Protein AF-0000000084425180 (afdb_homodimer)

Radius of gyration: 35.5 Å; Cα contacts (8 Å, |Δi|>4): 651; chains: 2; bounding box: 46×134×66 Å

Foldseek 3Di:
DVVLVVLPQADDLVVLLVVLQVCQVVVVCVSCQVVSVNHCVVCVVVDDLADDLSLLSQCSNCQSNVVLVSNQSSLQSCLFFFFAQDDSDPHCRDVVSSVVSRVLNVVLQVVLQVLQQVLLLCLVPQAQPPPVPPPQDGSCVSVVLNVVVVVLCVVLVWDKDWDQDPPDPDPPRGIGIGTHRHGGGLNRVLCSQVVDDDPDPPCVGPPQVRRSSGDVSNVSSVPGGGDDRPPPDRPPD/DVVLVVLPQADDLVVLLVVLQVCQVVVVCVSCQVVSVNRCVVCVVVDDLADDLSLLSQCSSCQSNVVLVSNQSSLQSCLFFFFPQDDSDPHCRDVVSSCVSRVLNVVLQVVLQVLQQVLLLCLVPQAQPPPVPPPQDGSCVSVVLNVVVVVLCVVLVWDKDWDQDPPDDDPPRGIGIGTDRHGGGLNRVLCSQVVDDDPDPPCVGDPQVRRSSGDVSNVSSVPGGGDDRDDPDNPPD

Organism: Penicillium patulum (NCBI:txid5078)

Solvent-accessible surface area (backbone atoms only — not comparable to full-atom values): 26300 Å² total; per-residue (Å²): 132,79,69,72,73,64,59,74,91,75,77,53,71,67,54,49,31,52,50,29,52,49,29,58,73,69,65,44,52,78,81,44,42,67,61,46,52,54,52,49,64,70,47,51,83,69,65,66,87,59,72,47,72,63,36,52,36,47,31,41,33,16,61,61,69,65,34,63,68,55,29,37,51,34,43,22,32,43,24,24,56,33,56,54,74,72,74,60,78,93,49,90,59,54,62,71,58,44,48,50,35,37,49,43,33,49,51,52,51,51,50,49,30,52,43,51,24,51,42,46,42,47,28,58,62,48,54,51,59,41,59,90,68,41,83,60,32,55,38,58,47,36,18,30,31,40,11,48,46,53,34,51,33,49,76,68,67,36,20,30,39,34,29,26,72,76,82,53,60,86,83,66,74,60,58,46,52,46,51,44,66,76,61,55,19,53,52,58,51,25,45,55,59,67,58,52,68,65,82,65,74,57,56,75,56,40,72,60,91,61,44,61,68,40,70,67,43,39,55,57,41,69,61,62,50,66,58,69,85,68,86,73,70,64,78,86,122,130,78,67,72,74,64,60,74,89,78,74,54,68,68,54,50,30,52,49,29,53,49,29,58,74,67,64,44,51,80,80,45,41,66,62,47,52,56,52,47,62,70,47,50,84,70,66,66,86,59,72,45,73,64,37,52,38,46,32,43,33,15,62,62,69,66,34,62,69,54,29,39,50,34,43,22,33,44,24,24,57,33,58,54,76,71,73,60,77,95,48,90,58,54,62,70,59,44,49,52,34,38,50,44,35,46,52,52,51,51,50,49,29,53,44,50,22,52,44,43,41,48,29,56,62,48,56,51,58,39,57,91,67,41,82,59,33,54,38,58,47,36,18,31,29,39,11,46,46,53,34,51,35,50,75,69,69,35,21,31,39,33,30,27,72,76,82,53,61,89,83,67,76,60,59,46,52,46,52,43,65,76,60,56,19,53,52,57,50,27,46,55,58,66,58,54,68,66,81,65,75,56,59,74,57,40,72,60,92,61,42,63,68,41,69,69,43,39,54,58,41,69,60,62,51,65,58,68,83,69,82,75,75,63,77,83,125

pLDDT: mean 81.92, std 18.54, range [28.27, 97.69]

Sequence (474 aa):
MDVYDKSPKKISLQQLADISVTTDFFQCHEVVGMAAGKWIKALKPLFSTSFSEDTKKWMMIAWVFNSKDILQQTEKIAMQQGKGSFKTSNLPIPNSIKDKIDKARQEYMDLLQVNIAARIQDLLMTPSTGPYGHSSCQPECGAVYVGLILRTLNEMKISYSAGIPSTLPSRRHAPLFTVSFGRLSPISINTMVNGWKLTSTYYGRCSIDGNPFGTDVKRAAQNLPTSLPNSEILPSKMDVYDKSPKKISLQQLADISVTTDFFQCHEVVGMAAGKWIKALKPLFSTSFSEDTKKWMMIAWVFNSKDILQQTEKIAMQQGKGSFKTSNLPIPNSIKDKIDKARQEYMDLLQVNIAARIQDLLMTPSTGPYGHSSCQPECGAVYVGLILRTLNEMKISYSAGIPSTLPSRRHAPLFTVSFGRLSPISINTMVNGWKLTSTYYGRCSIDGNPFGTDVKRAAQNLPTSLPNSEILPSK

Nearest PDB structures (foldseek):
  6y24-assembly1_A  TM=3.824E-01  e=4.398E+00  Homo sapiens

Structure (mmCIF, N/CA/C/O backbone):
data_AF-0000000084425180-model_v1
#
loop_
_entity.id
_entity.type
_entity.pdbx_description
1 polymer 'Uncharacterized protein'
#
loop_
_atom_site.group_PDB
_atom_site.id
_atom_site.type_symbol
_atom_site.label_atom_id
_atom_site.label_alt_id
_atom_site.label_comp_id
_atom_site.label_asym_id
_atom_site.label_entity_id
_atom_site.label_seq_id
_atom_site.pdbx_PDB_ins_code
_atom_site.Cartn_x
_atom_site.Cartn_y
_atom_site.Cartn_z
_atom_site.occupancy
_atom_site.B_iso_or_equiv
_atom_site.auth_seq_id
_atom_site.auth_comp_id
_atom_site.auth_asym_id
_atom_site.auth_atom_id
_atom_site.pdbx_PDB_model_num
ATOM 1 N N . MET A 1 1 ? 7.977 62.219 40.625 1 28.27 1 MET A N 1
ATOM 2 C CA . MET A 1 1 ? 7.832 60.812 40.219 1 28.27 1 MET A CA 1
ATOM 3 C C . MET A 1 1 ? 7.57 60.719 38.75 1 28.27 1 MET A C 1
ATOM 5 O O . MET A 1 1 ? 6.953 59.75 38.281 1 28.27 1 MET A O 1
ATOM 9 N N . ASP A 1 2 ? 7.773 61.688 38.031 1 37.31 2 ASP A N 1
ATOM 10 C CA . ASP A 1 2 ? 7.754 61.938 36.594 1 37.31 2 ASP A CA 1
ATOM 11 C C . ASP A 1 2 ? 8.695 61 35.844 1 37.31 2 ASP A C 1
ATOM 13 O O . ASP A 1 2 ? 9 61.219 34.656 1 37.31 2 ASP A O 1
ATOM 17 N N . VAL A 1 3 ? 9.586 60.281 36.594 1 41.56 3 VAL A N 1
ATOM 18 C CA . VAL A 1 3 ? 10.664 59.469 36.062 1 41.56 3 VAL A CA 1
ATOM 19 C C . VAL A 1 3 ? 10.094 58.438 35.062 1 41.56 3 VAL A C 1
ATOM 21 O O . VAL A 1 3 ? 10.828 57.875 34.281 1 41.56 3 VAL A O 1
ATOM 24 N N . TYR A 1 4 ? 9.039 57.906 35.406 1 41.84 4 TYR A N 1
ATOM 25 C CA . TYR A 1 4 ? 8.523 56.688 34.75 1 41.84 4 TYR A CA 1
ATOM 26 C C . TYR A 1 4 ? 8.141 56.969 33.312 1 41.84 4 TYR A C 1
ATOM 28 O O . TYR A 1 4 ? 7.633 56.094 32.625 1 41.84 4 TYR A O 1
ATOM 36 N N . ASP A 1 5 ? 7.988 58.125 33 1 46.94 5 ASP A N 1
ATOM 37 C CA . ASP A 1 5 ? 7.602 58.344 31.609 1 46.94 5 ASP A CA 1
ATOM 38 C C . ASP A 1 5 ? 8.766 58.031 30.672 1 46.94 5 ASP A C 1
ATOM 40 O O . ASP A 1 5 ? 8.812 58.531 29.547 1 46.94 5 ASP A O 1
ATOM 44 N N . LYS A 1 6 ? 9.898 57.688 31.188 1 50.78 6 LYS A N 1
ATOM 45 C CA . LYS A 1 6 ? 11.094 57.5 30.359 1 50.78 6 LYS A CA 1
ATOM 46 C C . LYS A 1 6 ? 11.008 56.156 29.609 1 50.78 6 LYS A C 1
ATOM 48 O O . LYS A 1 6 ? 12.031 55.594 29.219 1 50.78 6 LYS A O 1
ATOM 53 N N . SER A 1 7 ? 9.922 55.531 29.656 1 55.09 7 SER A N 1
ATOM 54 C CA . SER A 1 7 ? 9.836 54.312 28.859 1 55.09 7 SER A CA 1
ATOM 55 C C . SER A 1 7 ? 10.273 54.562 27.422 1 55.09 7 SER A C 1
ATOM 57 O O . SER A 1 7 ? 9.961 55.594 26.844 1 55.09 7 SER A O 1
ATOM 59 N N . PRO A 1 8 ? 11.312 53.812 27.016 1 57.06 8 PRO A N 1
ATOM 60 C CA . PRO A 1 8 ? 11.703 54 25.625 1 57.06 8 PRO A CA 1
ATOM 61 C C . PRO A 1 8 ? 10.5 54.062 24.688 1 57.06 8 PRO A C 1
ATOM 63 O O . PRO A 1 8 ? 9.508 53.375 24.891 1 57.06 8 PRO A O 1
ATOM 66 N N . LYS A 1 9 ? 10.359 55.156 23.906 1 64.25 9 LYS A N 1
ATOM 67 C CA . LYS A 1 9 ? 9.273 55.406 22.969 1 64.25 9 LYS A CA 1
ATOM 68 C C . LYS A 1 9 ? 9.195 54.312 21.906 1 64.25 9 LYS A C 1
ATOM 70 O O . LYS A 1 9 ? 8.109 53.969 21.438 1 64.25 9 LYS A O 1
ATOM 75 N N . LYS A 1 10 ? 10.406 53.656 21.594 1 81.94 10 LYS A N 1
ATOM 76 C CA . LYS A 1 10 ? 10.336 52.625 20.547 1 81.94 10 LYS A CA 1
ATOM 77 C C . LYS A 1 10 ? 11.195 51.438 20.906 1 81.94 10 LYS A C 1
ATOM 79 O O . LYS A 1 10 ? 12.359 51.594 21.297 1 81.94 10 LYS A O 1
ATOM 84 N N . ILE A 1 11 ? 10.539 50.281 21.172 1 92 11 ILE A N 1
ATOM 85 C CA . ILE A 1 11 ? 11.305 49.062 21.438 1 92 11 ILE A CA 1
ATOM 86 C C . ILE A 1 11 ? 11.039 48.031 20.344 1 92 11 ILE A C 1
ATOM 88 O O . ILE A 1 11 ? 10.055 48.125 19.609 1 92 11 ILE A O 1
ATOM 92 N N . SER A 1 12 ? 12.039 47.094 20.203 1 95.25 12 SER A N 1
ATOM 93 C CA . SER A 1 12 ? 11.875 46 19.25 1 95.25 12 SER A CA 1
ATOM 94 C C . SER A 1 12 ? 11.008 44.906 19.844 1 95.25 12 SER A C 1
ATOM 96 O O . SER A 1 12 ? 10.711 44.906 21.031 1 95.25 12 SER A O 1
ATOM 98 N N . LEU A 1 13 ? 10.625 44.094 19.031 1 96.81 13 LEU A N 1
ATOM 99 C CA . LEU A 1 13 ? 9.844 42.938 19.484 1 96.81 13 LEU A CA 1
ATOM 100 C C . LEU A 1 13 ? 10.648 42.094 20.484 1 96.81 13 LEU A C 1
ATOM 102 O O . LEU A 1 13 ? 10.109 41.656 21.5 1 96.81 13 LEU A O 1
ATOM 106 N N . GLN A 1 14 ? 11.883 41.875 20.156 1 96.06 14 GLN A N 1
ATOM 107 C CA . GLN A 1 14 ? 12.75 41.125 21.047 1 96.06 14 GLN A CA 1
ATOM 108 C C . GLN A 1 14 ? 12.82 41.781 22.422 1 96.06 14 GLN A C 1
ATOM 110 O O . GLN A 1 14 ? 12.734 41.125 23.453 1 96.06 14 GLN A O 1
ATOM 115 N N . GLN A 1 15 ? 12.977 43.031 22.438 1 96.56 15 GLN A N 1
ATOM 116 C CA . GLN A 1 15 ? 13.047 43.781 23.703 1 96.56 15 GLN A CA 1
ATOM 117 C C . GLN A 1 15 ? 11.758 43.625 24.5 1 96.56 15 GLN A C 1
ATOM 119 O O . GLN A 1 15 ? 11.789 43.406 25.719 1 96.56 15 GLN A O 1
ATOM 124 N N . LEU A 1 16 ? 10.68 43.812 23.781 1 96.81 16 LEU A N 1
ATOM 125 C CA . LEU A 1 16 ? 9.398 43.656 24.453 1 96.81 16 LEU A CA 1
ATOM 126 C C . LEU A 1 16 ? 9.242 42.25 25.016 1 96.81 16 LEU A C 1
ATOM 128 O O . LEU A 1 16 ? 8.711 42.062 26.109 1 96.81 16 LEU A O 1
ATOM 132 N N . ALA A 1 17 ? 9.688 41.219 24.312 1 96.75 17 ALA A N 1
ATOM 133 C CA . ALA A 1 17 ? 9.648 39.844 24.797 1 96.75 17 ALA A CA 1
ATOM 134 C C . ALA A 1 17 ? 10.5 39.688 26.047 1 96.75 17 ALA A C 1
ATOM 136 O O . ALA A 1 17 ? 10.062 39.031 27.016 1 96.75 17 ALA A O 1
ATOM 137 N N . ASP A 1 18 ? 11.625 40.25 25.984 1 96.38 18 ASP A N 1
ATOM 138 C CA . ASP A 1 18 ? 12.508 40.188 27.141 1 96.38 18 ASP A CA 1
ATOM 139 C C . ASP A 1 18 ? 11.875 40.844 28.359 1 96.38 18 ASP A C 1
ATOM 141 O O . ASP A 1 18 ? 11.953 40.312 29.469 1 96.38 18 ASP A O 1
ATOM 145 N N . ILE A 1 19 ? 11.297 41.969 28.172 1 96.19 19 ILE A N 1
ATOM 146 C CA . ILE A 1 19 ? 10.594 42.688 29.234 1 96.19 19 ILE A CA 1
ATOM 147 C C . ILE A 1 19 ? 9.461 41.812 29.766 1 96.19 19 ILE A C 1
ATOM 149 O O . ILE A 1 19 ? 9.242 41.719 30.984 1 96.19 19 ILE A O 1
ATOM 153 N N . SER A 1 20 ? 8.766 41.188 28.891 1 96.81 20 SER A N 1
ATOM 154 C CA . SER A 1 20 ? 7.66 40.312 29.281 1 96.81 20 SER A CA 1
ATOM 155 C C . SER A 1 20 ? 8.141 39.156 30.172 1 96.81 20 SER A C 1
ATOM 157 O O . SER A 1 20 ? 7.535 38.875 31.203 1 96.81 20 SER A O 1
ATOM 159 N N . VAL A 1 21 ? 9.219 38.562 29.781 1 96.88 21 VAL A N 1
ATOM 160 C CA . VAL A 1 21 ? 9.773 37.469 30.562 1 96.88 21 VAL A CA 1
ATOM 161 C C . VAL A 1 21 ? 10.156 37.938 31.953 1 96.88 21 VAL A C 1
ATOM 163 O O . VAL A 1 21 ? 9.836 37.312 32.969 1 96.88 21 VAL A O 1
ATOM 166 N N . THR A 1 22 ? 10.758 39.062 31.984 1 96.38 22 THR A N 1
ATOM 167 C CA . THR A 1 22 ? 11.188 39.656 33.25 1 96.38 22 THR A CA 1
ATOM 168 C C . THR A 1 22 ? 9.984 40 34.094 1 96.38 22 THR A C 1
ATOM 170 O O . THR A 1 22 ? 9.977 39.781 35.312 1 96.38 22 THR A O 1
ATOM 173 N N . THR A 1 23 ? 9.062 40.594 33.438 1 95.31 23 THR A N 1
ATOM 174 C CA . THR A 1 23 ? 7.84 41 34.125 1 95.31 23 THR A CA 1
ATOM 175 C C . THR A 1 23 ? 7.172 39.781 34.781 1 95.31 23 THR A C 1
ATOM 177 O O . THR A 1 23 ? 6.742 39.844 35.938 1 95.31 23 THR A O 1
ATOM 180 N N . ASP A 1 24 ? 7.078 38.75 34.062 1 94.56 24 ASP A N 1
ATOM 181 C CA . ASP A 1 24 ? 6.457 37.5 34.562 1 94.56 24 ASP A CA 1
ATOM 182 C C . ASP A 1 24 ? 7.277 36.906 35.688 1 94.56 24 ASP A C 1
ATOM 184 O O . ASP A 1 24 ? 6.723 36.438 36.688 1 94.56 24 ASP A O 1
ATOM 188 N N . PHE A 1 25 ? 8.555 36.938 35.5 1 93.38 25 PHE A N 1
ATOM 189 C CA . PHE A 1 25 ? 9.461 36.375 36.5 1 93.38 25 PHE A CA 1
ATOM 190 C C . PHE A 1 25 ? 9.367 37.125 37.812 1 93.38 25 PHE A C 1
ATOM 192 O O . PHE A 1 25 ? 9.273 36.5 38.875 1 93.38 25 PHE A O 1
ATOM 199 N N . PHE A 1 26 ? 9.25 38.438 37.75 1 94.25 26 PHE A N 1
ATOM 200 C CA . PHE A 1 26 ? 9.25 39.25 38.969 1 94.25 26 PHE A CA 1
ATOM 201 C C . PHE A 1 26 ? 7.828 39.594 39.375 1 94.25 26 PHE A C 1
ATOM 203 O O . PHE A 1 26 ? 7.617 40.25 40.406 1 94.25 26 PHE A O 1
ATOM 210 N N . GLN A 1 27 ? 6.863 39.25 38.562 1 92.75 27 GLN A N 1
ATOM 211 C CA . GLN A 1 27 ? 5.449 39.469 38.844 1 92.75 27 GLN A CA 1
ATOM 212 C C . GLN A 1 27 ? 5.141 40.969 39 1 92.75 27 GLN A C 1
ATOM 214 O O . GLN A 1 27 ? 4.426 41.375 39.906 1 92.75 27 GLN A O 1
ATOM 219 N N . CYS A 1 28 ? 5.801 41.781 38.25 1 92.5 28 CYS A N 1
ATOM 220 C CA . CYS A 1 28 ? 5.598 43.219 38.312 1 92.5 28 CYS A CA 1
ATOM 221 C C . CYS A 1 28 ? 4.699 43.688 37.188 1 92.5 28 CYS A C 1
ATOM 223 O O . CYS A 1 28 ? 5.008 44.688 36.5 1 92.5 28 CYS A O 1
ATOM 225 N N . HIS A 1 29 ? 3.613 43.062 36.906 1 90.5 29 HIS A N 1
ATOM 226 C CA . HIS A 1 29 ? 2.703 43.281 35.781 1 90.5 29 HIS A CA 1
ATOM 227 C C . HIS A 1 29 ? 2.053 44.656 35.844 1 90.5 29 HIS A C 1
ATOM 229 O O . HIS A 1 29 ? 1.886 45.344 34.812 1 90.5 29 HIS A O 1
ATOM 235 N N . GLU A 1 30 ? 1.755 45.094 37.031 1 87.88 30 GLU A N 1
ATOM 236 C CA . GLU A 1 30 ? 1.034 46.344 37.219 1 87.88 30 GLU A CA 1
ATOM 237 C C . GLU A 1 30 ? 1.903 47.562 36.844 1 87.88 30 GLU A C 1
ATOM 239 O O . GLU A 1 30 ? 1.421 48.5 36.219 1 87.88 30 GLU A O 1
ATOM 244 N N . VAL A 1 31 ? 3.203 47.344 37.156 1 87.25 31 VAL A N 1
ATOM 245 C CA . VAL A 1 31 ? 4.129 48.438 36.969 1 87.25 31 VAL A CA 1
ATOM 246 C C . VAL A 1 31 ? 4.438 48.594 35.469 1 87.25 31 VAL A C 1
ATOM 248 O O . VAL A 1 31 ? 4.613 49.719 34.969 1 87.25 31 VAL A O 1
ATOM 251 N N . VAL A 1 32 ? 4.359 47.531 34.812 1 90.25 32 VAL A N 1
ATOM 252 C CA . VAL A 1 32 ? 4.84 47.531 33.438 1 90.25 32 VAL A CA 1
ATOM 253 C C . VAL A 1 32 ? 3.656 47.594 32.469 1 90.25 32 VAL A C 1
ATOM 255 O O . VAL A 1 32 ? 3.82 47.875 31.297 1 90.25 32 VAL A O 1
ATOM 258 N N . GLY A 1 33 ? 2.469 47.438 32.906 1 88.06 33 GLY A N 1
ATOM 259 C CA . GLY A 1 33 ? 1.277 47.188 32.125 1 88.06 33 GLY A CA 1
ATOM 260 C C . GLY A 1 33 ? 0.967 48.312 31.156 1 88.06 33 GLY A C 1
ATOM 261 O O . GLY A 1 33 ? 0.73 48.062 29.969 1 88.06 33 GLY A O 1
ATOM 262 N N . MET A 1 34 ? 0.98 49.5 31.641 1 87.12 34 MET A N 1
ATOM 263 C CA . MET A 1 34 ? 0.618 50.656 30.812 1 87.12 34 MET A CA 1
ATOM 264 C C . MET A 1 34 ? 1.624 50.844 29.672 1 87.12 34 MET A C 1
ATOM 266 O O . MET A 1 34 ? 1.237 51.062 28.531 1 87.12 34 MET A O 1
ATOM 270 N N . ALA A 1 35 ? 2.857 50.844 30.016 1 91.44 35 ALA A N 1
ATOM 271 C CA . ALA A 1 35 ? 3.893 50.969 28.984 1 91.44 35 ALA A CA 1
ATOM 272 C C . ALA A 1 35 ? 3.816 49.844 27.969 1 91.44 35 ALA A C 1
ATOM 274 O O . ALA A 1 35 ? 3.941 50.062 26.766 1 91.44 35 ALA A O 1
ATOM 275 N N . ALA A 1 36 ? 3.572 48.656 28.516 1 92.88 36 ALA A N 1
ATOM 276 C CA . ALA A 1 36 ? 3.5 47.5 27.641 1 92.88 36 ALA A CA 1
ATOM 277 C C . ALA A 1 36 ? 2.359 47.625 26.641 1 92.88 36 ALA A C 1
ATOM 279 O O . ALA A 1 36 ? 2.508 47.25 25.469 1 92.88 36 ALA A O 1
ATOM 280 N N . GLY A 1 37 ? 1.24 48.062 27.078 1 92.88 37 GLY A N 1
ATOM 281 C CA . GLY A 1 37 ? 0.115 48.281 26.188 1 92.88 37 GLY A CA 1
ATOM 282 C C . GLY A 1 37 ? 0.455 49.188 25 1 92.88 37 GLY A C 1
ATOM 283 O O . GLY A 1 37 ? 0.062 48.906 23.875 1 92.88 37 GLY A O 1
ATOM 284 N N . LYS A 1 38 ? 1.18 50.281 25.281 1 93.31 38 LYS A N 1
ATOM 285 C CA . LYS A 1 38 ? 1.598 51.188 24.234 1 93.31 38 LYS A CA 1
ATOM 286 C C . LYS A 1 38 ? 2.574 50.531 23.281 1 93.31 38 LYS A C 1
ATOM 288 O O . LYS A 1 38 ? 2.475 50.688 22.062 1 93.31 38 LYS A O 1
ATOM 293 N N . TRP A 1 39 ? 3.512 49.75 23.828 1 95.06 39 TRP A N 1
ATOM 294 C CA . TRP A 1 39 ? 4.496 49.062 23 1 95.06 39 TRP A CA 1
ATOM 295 C C . TRP A 1 39 ? 3.826 48.031 22.109 1 95.06 39 TRP A C 1
ATOM 297 O O . TRP A 1 39 ? 4.16 47.906 20.922 1 95.06 39 TRP A O 1
ATOM 307 N N . ILE A 1 40 ? 2.865 47.312 22.641 1 95.38 40 ILE A N 1
ATOM 308 C CA . ILE A 1 40 ? 2.137 46.281 21.891 1 95.38 40 ILE A CA 1
ATOM 309 C C . ILE A 1 40 ? 1.392 46.938 20.719 1 95.38 40 ILE A C 1
ATOM 311 O O . ILE A 1 40 ? 1.446 46.438 19.594 1 95.38 40 ILE A O 1
ATOM 315 N N . LYS A 1 41 ? 0.77 48 20.969 1 93.56 41 LYS A N 1
ATOM 316 C CA . LYS A 1 41 ? 0.034 48.719 19.922 1 93.56 41 LYS A CA 1
ATOM 317 C C . LYS A 1 41 ? 0.971 49.219 18.828 1 93.56 41 LYS A C 1
ATOM 319 O O . LYS A 1 41 ? 0.632 49.125 17.641 1 93.56 41 LYS A O 1
ATOM 324 N N . ALA A 1 42 ? 2.107 49.656 19.203 1 93.75 42 ALA A N 1
ATOM 325 C CA . ALA A 1 42 ? 3.076 50.188 18.25 1 93.75 42 ALA A CA 1
ATOM 326 C C . ALA A 1 42 ? 3.668 49.062 17.375 1 93.75 42 ALA A C 1
ATOM 328 O O . ALA A 1 42 ? 4.004 49.312 16.219 1 93.75 42 ALA A O 1
ATOM 329 N N . LEU A 1 43 ? 3.768 47.844 17.922 1 95.75 43 LEU A N 1
ATOM 330 C CA . LEU A 1 43 ? 4.449 46.75 17.25 1 95.75 43 LEU A CA 1
ATOM 331 C C . LEU A 1 43 ? 3.447 45.875 16.516 1 95.75 43 LEU A C 1
ATOM 333 O O . LEU A 1 43 ? 3.832 45.062 15.672 1 95.75 43 LEU A O 1
ATOM 337 N N . LYS A 1 44 ? 2.207 46.031 16.812 1 93.5 44 LYS A N 1
ATOM 338 C CA . LYS A 1 44 ? 1.162 45.188 16.281 1 93.5 44 LYS A CA 1
ATOM 339 C C . LYS A 1 44 ? 1.2 45.125 14.758 1 93.5 44 LYS A C 1
ATOM 341 O O . LYS A 1 44 ? 0.982 44.062 14.156 1 93.5 44 LYS A O 1
ATOM 346 N N . PRO A 1 45 ? 1.538 46.219 14.117 1 91.81 45 PRO A N 1
ATOM 347 C CA . PRO A 1 45 ? 1.601 46.188 12.656 1 91.81 45 PRO A CA 1
ATOM 348 C C . PRO A 1 45 ? 2.67 45.25 12.133 1 91.81 45 PRO A C 1
ATOM 350 O O . PRO A 1 45 ? 2.607 44.812 10.977 1 91.81 45 PRO A O 1
ATOM 353 N N . LEU A 1 46 ? 3.617 44.844 12.953 1 91.81 46 LEU A N 1
ATOM 354 C CA . LEU A 1 46 ? 4.703 43.969 12.539 1 91.81 46 LEU A CA 1
ATOM 355 C C . LEU A 1 46 ? 4.316 42.5 12.734 1 91.81 46 LEU A C 1
ATOM 357 O O . LEU A 1 46 ? 5.066 41.594 12.359 1 91.81 46 LEU A O 1
ATOM 361 N N . PHE A 1 47 ? 3.176 42.312 13.234 1 93.31 47 PHE A N 1
ATOM 362 C CA . PHE A 1 47 ? 2.699 40.969 13.484 1 93.31 47 PHE A CA 1
ATOM 363 C C . PHE A 1 47 ? 2.58 40.188 12.18 1 93.31 47 PHE A C 1
ATOM 365 O O . PHE A 1 47 ? 1.877 40.594 11.258 1 93.31 47 PHE A O 1
ATOM 372 N N . SER A 1 48 ? 3.34 39.062 12.094 1 93.06 48 SER A N 1
ATOM 373 C CA . SER A 1 48 ? 3.352 38.219 10.898 1 93.06 48 SER A CA 1
ATOM 374 C C . SER A 1 48 ? 2.375 37.062 11.039 1 93.06 48 SER A C 1
ATOM 376 O O . SER A 1 48 ? 2.207 36.5 12.125 1 93.06 48 SER A O 1
ATOM 378 N N . THR A 1 49 ? 1.828 36.625 9.945 1 93.31 49 THR A N 1
ATOM 379 C CA . THR A 1 49 ? 0.93 35.5 9.922 1 93.31 49 THR A CA 1
ATOM 380 C C . THR A 1 49 ? 1.708 34.188 9.68 1 93.31 49 THR A C 1
ATOM 382 O O . THR A 1 49 ? 1.133 33.094 9.695 1 93.31 49 THR A O 1
ATOM 385 N N . SER A 1 50 ? 2.99 34.312 9.516 1 95.5 50 SER A N 1
ATOM 386 C CA . SER A 1 50 ? 3.84 33.156 9.344 1 95.5 50 SER A CA 1
ATOM 387 C C . SER A 1 50 ? 4.422 32.688 10.672 1 95.5 50 SER A C 1
ATOM 389 O O . SER A 1 50 ? 4.82 33.531 11.5 1 95.5 50 SER A O 1
ATOM 391 N N . PHE A 1 51 ? 4.422 31.438 10.773 1 96.19 51 PHE A N 1
ATOM 392 C CA . PHE A 1 51 ? 4.957 30.875 12.008 1 96.19 51 PHE A CA 1
ATOM 393 C C . PHE A 1 51 ? 6.473 31.047 12.062 1 96.19 51 PHE A C 1
ATOM 395 O O . PHE A 1 51 ? 7.188 30.562 11.188 1 96.19 51 PHE A O 1
ATOM 402 N N . SER A 1 52 ? 6.871 31.641 13.047 1 95.94 52 SER A N 1
ATOM 403 C CA . SER A 1 52 ? 8.289 31.906 13.242 1 95.94 52 SER A CA 1
ATOM 404 C C . SER A 1 52 ? 8.609 32.125 14.719 1 95.94 52 SER A C 1
ATOM 406 O O . SER A 1 52 ? 7.734 32 15.578 1 95.94 52 SER A O 1
ATOM 408 N N . GLU A 1 53 ? 9.844 32.469 14.945 1 96.12 53 GLU A N 1
ATOM 409 C CA . GLU A 1 53 ? 10.25 32.781 16.312 1 96.12 53 GLU A CA 1
ATOM 410 C C . GLU A 1 53 ? 9.508 34 16.844 1 96.12 53 GLU A C 1
ATOM 412 O O . GLU A 1 53 ? 9.227 34.094 18.031 1 96.12 53 GLU A O 1
ATOM 417 N N . ASP A 1 54 ? 9.148 34.812 15.93 1 96.56 54 ASP A N 1
ATOM 418 C CA . ASP A 1 54 ? 8.406 36 16.312 1 96.56 54 ASP A CA 1
ATOM 419 C C . ASP A 1 54 ? 7.016 35.656 16.844 1 96.56 54 ASP A C 1
ATOM 421 O O . ASP A 1 54 ? 6.496 36.312 17.734 1 96.56 54 ASP A O 1
ATOM 425 N N . THR A 1 55 ? 6.453 34.594 16.281 1 97.56 55 THR A N 1
ATOM 426 C CA . THR A 1 55 ? 5.164 34.125 16.766 1 97.56 55 THR A CA 1
ATOM 427 C C . THR A 1 55 ? 5.25 33.75 18.25 1 97.56 55 THR A C 1
ATOM 429 O O . THR A 1 55 ? 4.363 34.094 19.031 1 97.56 55 THR A O 1
ATOM 432 N N . LYS A 1 56 ? 6.324 33.156 18.578 1 97.56 56 LYS A N 1
ATOM 433 C CA . LYS A 1 56 ? 6.531 32.719 19.953 1 97.56 56 LYS A CA 1
ATOM 434 C C . LYS A 1 56 ? 6.727 33.906 20.891 1 97.56 56 LYS A C 1
ATOM 436 O O . LYS A 1 56 ? 6.242 33.906 22.031 1 97.56 56 LYS A O 1
ATOM 441 N N . LYS A 1 57 ? 7.434 34.906 20.375 1 97.69 57 LYS A N 1
ATOM 442 C CA . LYS A 1 57 ? 7.609 36.125 21.156 1 97.69 57 LYS A CA 1
ATOM 443 C C . LYS A 1 57 ? 6.266 36.781 21.453 1 97.69 57 LYS A C 1
ATOM 445 O O . LYS A 1 57 ? 5.984 37.156 22.594 1 97.69 57 LYS A O 1
ATOM 450 N N . TRP A 1 58 ? 5.52 36.875 20.469 1 97.62 58 TRP A N 1
ATOM 451 C CA . TRP A 1 58 ? 4.191 37.438 20.625 1 97.62 58 TRP A CA 1
ATOM 452 C C . TRP A 1 58 ? 3.352 36.625 21.594 1 97.62 58 TRP A C 1
ATOM 454 O O . TRP A 1 58 ? 2.564 37.188 22.359 1 97.62 58 TRP A O 1
ATOM 464 N N . MET A 1 59 ? 3.539 35.344 21.531 1 96.88 59 MET A N 1
ATOM 465 C CA . MET A 1 59 ? 2.805 34.469 22.422 1 96.88 59 MET A CA 1
ATOM 466 C C . MET A 1 59 ? 3.172 34.719 23.875 1 96.88 59 MET A C 1
ATOM 468 O O . MET A 1 59 ? 2.293 34.844 24.734 1 96.88 59 MET A O 1
ATOM 472 N N . MET A 1 60 ? 4.41 34.906 24.109 1 97.25 60 MET A N 1
ATOM 473 C CA . MET A 1 60 ? 4.898 35.219 25.453 1 97.25 60 MET A CA 1
ATOM 474 C C . MET A 1 60 ? 4.383 36.562 25.938 1 97.25 60 MET A C 1
ATOM 476 O O . MET A 1 60 ? 3.898 36.688 27.062 1 97.25 60 MET A O 1
ATOM 480 N N . ILE A 1 61 ? 4.441 37.469 25.078 1 97.06 61 ILE A N 1
ATOM 481 C CA . ILE A 1 61 ? 3.984 38.812 25.375 1 97.06 61 ILE A CA 1
ATOM 482 C C . ILE A 1 61 ? 2.492 38.812 25.703 1 97.06 61 ILE A C 1
ATOM 484 O O . ILE A 1 61 ? 2.064 39.375 26.719 1 97.06 61 ILE A O 1
ATOM 488 N N . ALA A 1 62 ? 1.781 38.156 24.875 1 96.56 62 ALA A N 1
ATOM 489 C CA . ALA A 1 62 ? 0.33 38.094 25.031 1 96.56 62 ALA A CA 1
ATOM 490 C C . ALA A 1 62 ? -0.054 37.375 26.328 1 96.56 62 ALA A C 1
ATOM 492 O O . ALA A 1 62 ? -1.017 37.781 26.984 1 96.56 62 ALA A O 1
ATOM 493 N N . TRP A 1 63 ? 0.688 36.406 26.672 1 95.94 63 TRP A N 1
ATOM 494 C CA . TRP A 1 63 ? 0.43 35.656 27.891 1 95.94 63 TRP A CA 1
ATOM 495 C C . TRP A 1 63 ? 0.684 36.5 29.125 1 95.94 63 TRP A C 1
ATOM 497 O O . TRP A 1 63 ? -0.151 36.562 30.031 1 95.94 63 TRP A O 1
ATOM 507 N N . VAL A 1 64 ? 1.776 37.188 29.109 1 96.12 64 VAL A N 1
ATOM 508 C CA . VAL A 1 64 ? 2.201 37.938 30.266 1 96.12 64 VAL A CA 1
ATOM 509 C C . VAL A 1 64 ? 1.271 39.125 30.469 1 96.12 64 VAL A C 1
ATOM 511 O O . VAL A 1 64 ? 0.89 39.438 31.609 1 96.12 64 VAL A O 1
ATOM 514 N N . PHE A 1 65 ? 0.873 39.75 29.359 1 95.12 65 PHE A N 1
ATOM 515 C CA . PHE A 1 65 ? 0.106 40.969 29.484 1 95.12 65 PHE A CA 1
ATOM 516 C C . PHE A 1 65 ? -1.365 40.75 29.172 1 95.12 65 PHE A C 1
ATOM 518 O O . PHE A 1 65 ? -2.119 41.688 28.922 1 95.12 65 PHE A O 1
ATOM 525 N N . ASN A 1 66 ? -1.766 39.469 29.016 1 92.88 66 ASN A N 1
ATOM 526 C CA . ASN A 1 66 ? -3.148 39.031 28.922 1 92.88 66 ASN A CA 1
ATOM 527 C C . ASN A 1 66 ? -3.85 39.625 27.703 1 92.88 66 ASN A C 1
ATOM 529 O O . ASN A 1 66 ? -4.973 40.125 27.797 1 92.88 66 ASN A O 1
ATOM 533 N N . SER A 1 67 ? -3.141 39.625 26.641 1 93.19 67 SER A N 1
ATOM 534 C CA . SER A 1 67 ? -3.76 40 25.359 1 93.19 67 SER A CA 1
ATOM 535 C C . SER A 1 67 ? -4.402 38.781 24.703 1 93.19 67 SER A C 1
ATOM 537 O O . SER A 1 67 ? -3.744 38.031 23.953 1 93.19 67 SER A O 1
ATOM 539 N N . LYS A 1 68 ? -5.664 38.594 24.891 1 93.06 68 LYS A N 1
ATOM 540 C CA . LYS A 1 68 ? -6.367 37.406 24.453 1 93.06 68 LYS A CA 1
ATOM 541 C C . LYS A 1 68 ? -6.344 37.281 22.922 1 93.06 68 LYS A C 1
ATOM 543 O O . LYS A 1 68 ? -6.117 36.188 22.391 1 93.06 68 LYS A O 1
ATOM 548 N N . ASP A 1 69 ? -6.586 38.344 22.297 1 92.81 69 ASP A N 1
ATOM 549 C CA . ASP A 1 69 ? -6.656 38.312 20.844 1 92.81 69 ASP A CA 1
ATOM 550 C C . ASP A 1 69 ? -5.328 37.875 20.219 1 92.81 69 ASP A C 1
ATOM 552 O O . ASP A 1 69 ? -5.297 37.031 19.359 1 92.81 69 ASP A O 1
ATOM 556 N N . ILE A 1 70 ? -4.223 38.469 20.672 1 95.69 70 ILE A N 1
ATOM 557 C CA . ILE A 1 70 ? -2.904 38.156 20.141 1 95.69 70 ILE A CA 1
ATOM 558 C C . ILE A 1 70 ? -2.555 36.719 20.484 1 95.69 70 ILE A C 1
ATOM 560 O O . ILE A 1 70 ? -1.981 36 19.656 1 95.69 70 ILE A O 1
ATOM 564 N N . LEU A 1 71 ? -2.947 36.281 21.641 1 96 71 LEU A N 1
ATOM 565 C CA . LEU A 1 71 ? -2.66 34.938 22.062 1 96 71 LEU A CA 1
ATOM 566 C C . LEU A 1 71 ? -3.383 33.938 21.172 1 96 71 LEU A C 1
ATOM 568 O O . LEU A 1 71 ? -2.779 32.969 20.703 1 96 71 LEU A O 1
ATOM 572 N N . GLN A 1 72 ? -4.586 34.188 20.969 1 95.38 72 GLN A N 1
ATOM 573 C CA . GLN A 1 72 ? -5.379 33.312 20.125 1 95.38 72 GLN A CA 1
ATOM 574 C C . GLN A 1 72 ? -4.805 33.219 18.719 1 95.38 72 GLN A C 1
ATOM 576 O O . GLN A 1 72 ? -4.73 32.156 18.125 1 95.38 72 GLN A O 1
ATOM 581 N N . GLN A 1 73 ? -4.43 34.375 18.25 1 95.94 73 GLN A N 1
ATOM 582 C CA . GLN A 1 73 ? -3.877 34.406 16.906 1 95.94 73 GLN A CA 1
ATOM 583 C C . GLN A 1 73 ? -2.561 33.625 16.812 1 95.94 73 GLN A C 1
ATOM 585 O O . GLN A 1 73 ? -2.33 32.906 15.859 1 95.94 73 GLN A O 1
ATOM 590 N N . THR A 1 74 ? -1.752 33.812 17.781 1 96.94 74 THR A N 1
ATOM 591 C CA . THR A 1 74 ? -0.468 33.125 17.781 1 96.94 74 THR A CA 1
ATOM 592 C C . THR A 1 74 ? -0.663 31.609 17.938 1 96.94 74 THR A C 1
ATOM 594 O O . THR A 1 74 ? 0.036 30.812 17.297 1 96.94 74 THR A O 1
ATOM 597 N N . GLU A 1 75 ? -1.628 31.203 18.781 1 96.94 75 GLU A N 1
ATOM 598 C CA . GLU A 1 75 ? -1.963 29.797 18.922 1 96.94 75 GLU A CA 1
ATOM 599 C C . GLU A 1 75 ? -2.43 29.203 17.594 1 96.94 75 GLU A C 1
ATOM 601 O O . GLU A 1 75 ? -1.994 28.125 17.203 1 96.94 75 GLU A O 1
ATOM 606 N N . LYS A 1 76 ? -3.299 29.906 17 1 96.75 76 LYS A N 1
ATOM 607 C CA . LYS A 1 76 ? -3.836 29.484 15.711 1 96.75 76 LYS A CA 1
ATOM 608 C C . LYS A 1 76 ? -2.721 29.281 14.695 1 96.75 76 LYS A C 1
ATOM 610 O O . LYS A 1 76 ? -2.664 28.234 14.023 1 96.75 76 LYS A O 1
ATOM 615 N N . ILE A 1 77 ? -1.853 30.203 14.578 1 97.31 77 ILE A N 1
ATOM 616 C CA . ILE A 1 77 ? -0.742 30.141 13.641 1 97.31 77 ILE A CA 1
ATOM 617 C C . ILE A 1 77 ? 0.126 28.922 13.961 1 97.31 77 ILE A C 1
ATOM 619 O O . ILE A 1 77 ? 0.468 28.141 13.062 1 97.31 77 ILE A O 1
ATOM 623 N N . ALA A 1 78 ? 0.42 28.734 15.188 1 96.94 78 ALA A N 1
ATOM 624 C CA . ALA A 1 78 ? 1.274 27.625 15.617 1 96.94 78 ALA A CA 1
ATOM 625 C C . ALA A 1 78 ? 0.599 26.281 15.359 1 96.94 78 ALA A C 1
ATOM 627 O O . ALA A 1 78 ? 1.242 25.344 14.906 1 96.94 78 ALA A O 1
ATOM 628 N N . MET A 1 79 ? -0.668 26.25 15.672 1 97.06 79 MET A N 1
ATOM 629 C CA . MET A 1 79 ? -1.424 25.016 15.477 1 97.06 79 MET A CA 1
ATOM 630 C C . MET A 1 79 ? -1.492 24.656 13.992 1 97.06 79 MET A C 1
ATOM 632 O O . MET A 1 79 ? -1.383 23.469 13.633 1 97.06 79 MET A O 1
ATOM 636 N N . GLN A 1 80 ? -1.63 25.578 13.18 1 97.44 80 GLN A N 1
ATOM 637 C CA . GLN A 1 80 ? -1.906 25.344 11.773 1 97.44 80 GLN A CA 1
ATOM 638 C C . GLN A 1 80 ? -0.613 25.219 10.969 1 97.44 80 GLN A C 1
ATOM 640 O O . GLN A 1 80 ? -0.552 24.453 10 1 97.44 80 GLN A O 1
ATOM 645 N N . GLN A 1 81 ? 0.402 25.891 11.414 1 97.06 81 GLN A N 1
ATOM 646 C CA . GLN A 1 81 ? 1.599 25.969 10.578 1 97.06 81 GLN A CA 1
ATOM 647 C C . GLN A 1 81 ? 2.766 25.219 11.227 1 97.06 81 GLN A C 1
ATOM 649 O O . GLN A 1 81 ? 3.781 24.969 10.578 1 97.06 81 GLN A 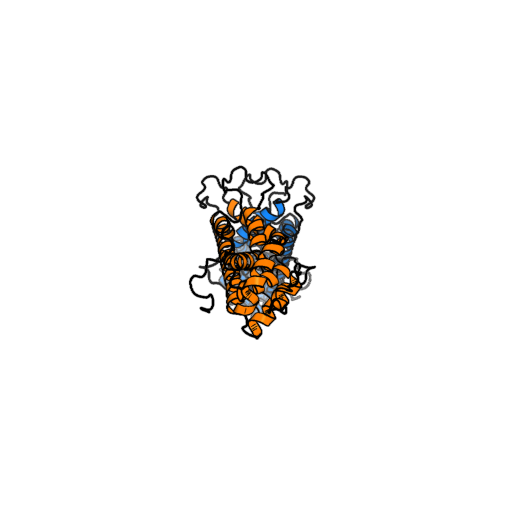O 1
ATOM 654 N N . GLY A 1 82 ? 2.621 24.844 12.453 1 95.25 82 GLY A N 1
ATOM 655 C CA . GLY A 1 82 ? 3.68 24.109 13.133 1 95.25 82 GLY A CA 1
ATOM 656 C C . GLY A 1 82 ? 3.939 22.734 12.531 1 95.25 82 GLY A C 1
ATOM 657 O O . GLY A 1 82 ? 3.014 22.078 12.062 1 95.25 82 GLY A O 1
ATOM 658 N N . LYS A 1 83 ? 5.301 22.469 12.609 1 92.31 83 LYS A N 1
ATOM 659 C CA . LYS A 1 83 ? 5.746 21.172 12.102 1 92.31 83 LYS A CA 1
ATOM 660 C C . LYS A 1 83 ? 6.242 20.281 13.227 1 92.31 83 LYS A C 1
ATOM 662 O O . LYS A 1 83 ? 7.316 20.516 13.789 1 92.31 83 LYS A O 1
ATOM 667 N N . GLY A 1 84 ? 5.379 19.516 13.82 1 90.19 84 GLY A N 1
ATOM 668 C CA . GLY A 1 84 ? 5.75 18.656 14.93 1 90.19 84 GLY A CA 1
ATOM 669 C C . GLY A 1 84 ? 5.355 19.219 16.281 1 90.19 84 GLY A C 1
ATOM 670 O O . GLY A 1 84 ? 4.445 20.047 16.375 1 90.19 84 GLY A O 1
ATOM 671 N N . SER A 1 85 ? 6.141 18.766 17.219 1 92.88 85 SER A N 1
ATOM 672 C CA . SER A 1 85 ? 5.852 19.266 18.562 1 92.88 85 SER A CA 1
ATOM 673 C C . SER A 1 85 ? 6.25 20.719 18.719 1 92.88 85 SER A C 1
ATOM 675 O O . SER A 1 85 ? 7.285 21.141 18.203 1 92.88 85 SER A O 1
ATOM 677 N N . PHE A 1 86 ? 5.461 21.406 19.438 1 95.44 86 PHE A N 1
ATOM 678 C CA . PHE A 1 86 ? 5.703 22.828 19.641 1 95.44 86 PHE A CA 1
ATOM 679 C C . PHE A 1 86 ? 6.914 23.047 20.547 1 95.44 86 PHE A C 1
ATOM 681 O O . PHE A 1 86 ? 6.93 22.609 21.688 1 95.44 86 PHE A O 1
ATOM 688 N N . LYS A 1 87 ? 7.855 23.75 20 1 94.31 87 LYS A N 1
ATOM 689 C CA . LYS A 1 87 ? 9.055 24.094 20.75 1 94.31 87 LYS A CA 1
ATOM 690 C C . LYS A 1 87 ? 9.016 25.547 21.203 1 94.31 87 LYS A C 1
ATOM 692 O O . LYS A 1 87 ? 8.797 26.453 20.391 1 94.31 87 LYS A O 1
ATOM 697 N N . THR A 1 88 ? 9.266 25.766 22.391 1 92.25 88 THR A N 1
ATOM 698 C CA . THR A 1 88 ? 9.141 27.109 22.953 1 92.25 88 THR A CA 1
ATOM 699 C C . THR A 1 88 ? 10.438 27.891 22.766 1 92.25 88 THR A C 1
ATOM 701 O O . THR A 1 88 ? 10.5 29.078 23.078 1 92.25 88 THR A O 1
ATOM 704 N N . SER A 1 89 ? 11.352 27.172 22.125 1 87.94 89 SER A N 1
ATOM 705 C CA . SER A 1 89 ? 12.672 27.797 22.031 1 87.94 89 SER A CA 1
ATOM 706 C C . SER A 1 89 ? 13.195 28.203 23.406 1 87.94 89 SER A C 1
ATOM 708 O O . SER A 1 89 ? 13.234 27.375 24.328 1 87.94 89 SER A O 1
ATOM 710 N N . ASN A 1 90 ? 13.656 29.391 23.672 1 89.69 90 ASN A N 1
ATOM 711 C CA . ASN A 1 90 ? 14.219 29.844 24.938 1 89.69 90 ASN A CA 1
ATOM 712 C C . ASN A 1 90 ? 13.242 30.734 25.703 1 89.69 90 ASN A C 1
ATOM 714 O O . ASN A 1 90 ? 13.641 31.453 26.625 1 89.69 90 ASN A O 1
ATOM 718 N N . LEU A 1 91 ? 11.984 30.625 25.344 1 95.38 91 LEU A N 1
ATOM 719 C CA . LEU A 1 91 ? 10.977 31.422 26.031 1 95.38 91 LEU A CA 1
ATOM 720 C C . LEU A 1 91 ? 10.188 30.578 27.016 1 95.38 91 LEU A C 1
ATOM 722 O O . LEU A 1 91 ? 9.875 29.422 26.734 1 95.38 91 LEU A O 1
ATOM 726 N N . PRO A 1 92 ? 9.906 31.109 28.141 1 96.25 92 PRO A N 1
ATOM 727 C CA . PRO A 1 92 ? 9.133 30.359 29.125 1 96.25 92 PRO A CA 1
ATOM 728 C C . PRO A 1 92 ? 7.633 30.391 28.859 1 96.25 92 PRO A C 1
ATOM 730 O O . PRO A 1 92 ? 6.848 30.781 29.719 1 96.25 92 PRO A O 1
ATOM 733 N N . ILE A 1 93 ? 7.277 29.969 27.75 1 95.88 93 ILE A N 1
ATOM 734 C CA . ILE A 1 93 ? 5.859 29.812 27.422 1 95.88 93 ILE A CA 1
ATOM 735 C C . ILE A 1 93 ? 5.25 28.703 28.266 1 95.88 93 ILE A C 1
ATOM 737 O O . ILE A 1 93 ? 5.801 27.594 28.344 1 95.88 93 ILE A O 1
ATOM 741 N N . PRO A 1 94 ? 4.148 29.031 28.859 1 95.19 94 PRO A N 1
ATOM 742 C CA . PRO A 1 94 ? 3.549 28.047 29.75 1 95.19 94 PRO A CA 1
ATOM 743 C C . PRO A 1 94 ? 3.25 26.719 29.062 1 95.19 94 PRO A C 1
ATOM 745 O O . PRO A 1 94 ? 2.852 26.703 27.891 1 95.19 94 PRO A O 1
ATOM 748 N N . ASN A 1 95 ? 3.322 25.656 29.844 1 94.25 95 ASN A N 1
ATOM 749 C CA . ASN A 1 95 ? 3.045 24.328 29.328 1 94.25 95 ASN A CA 1
ATOM 750 C C . ASN A 1 95 ? 1.588 24.188 28.891 1 94.25 95 ASN A C 1
ATOM 752 O O . ASN A 1 95 ? 1.282 23.438 27.953 1 94.25 95 ASN A O 1
ATOM 756 N N . SER A 1 96 ? 0.754 24.875 29.562 1 93.62 96 SER A N 1
ATOM 757 C CA . SER A 1 96 ? -0.658 24.797 29.203 1 93.62 96 SER A CA 1
ATOM 758 C C . SER A 1 96 ? -0.885 25.234 27.766 1 93.62 96 SER A C 1
ATOM 760 O O . SER A 1 96 ? -1.705 24.656 27.047 1 93.62 96 SER A O 1
ATOM 762 N N . ILE A 1 97 ? -0.153 26.266 27.328 1 95.12 97 ILE A N 1
ATOM 763 C CA . ILE A 1 97 ? -0.26 26.766 25.953 1 95.12 97 ILE A CA 1
ATOM 764 C C . ILE A 1 97 ? 0.366 25.75 24.984 1 95.12 97 ILE A C 1
ATOM 766 O O . ILE A 1 97 ? -0.234 25.406 23.969 1 95.12 97 ILE A O 1
ATOM 770 N N . LYS A 1 98 ? 1.546 25.281 25.344 1 95.69 98 LYS A N 1
ATOM 771 C CA . LYS A 1 98 ? 2.24 24.281 24.531 1 95.69 98 LYS A CA 1
ATOM 772 C C . LYS A 1 98 ? 1.373 23.047 24.312 1 95.69 98 LYS A C 1
ATOM 774 O O . LYS A 1 98 ? 1.224 22.578 23.188 1 95.69 98 LYS A O 1
ATOM 779 N N . ASP A 1 99 ? 0.856 22.562 25.391 1 95.06 99 ASP A N 1
ATOM 780 C CA . ASP A 1 99 ? 0.047 21.359 25.344 1 95.06 99 ASP A CA 1
ATOM 781 C C . ASP A 1 99 ? -1.204 21.562 24.484 1 95.06 99 ASP A C 1
ATOM 783 O O . ASP A 1 99 ? -1.616 20.672 23.75 1 95.06 99 ASP A O 1
ATOM 787 N N . LYS A 1 100 ? -1.808 22.703 24.703 1 95.5 100 LYS A N 1
ATOM 788 C CA . LYS A 1 100 ? -2.99 23.047 23.906 1 95.5 100 LYS A CA 1
ATOM 789 C C . LYS A 1 100 ? -2.682 23 22.422 1 95.5 100 LYS A C 1
ATOM 791 O O . LYS A 1 100 ? -3.428 22.406 21.641 1 95.5 100 LYS A O 1
ATOM 796 N N . ILE A 1 101 ? -1.603 23.578 22 1 96.75 101 ILE A N 1
ATOM 797 C CA . ILE A 1 101 ? -1.191 23.641 20.609 1 96.75 101 ILE A CA 1
ATOM 798 C C . ILE A 1 101 ? -0.91 22.234 20.094 1 96.75 101 ILE A C 1
ATOM 800 O O . ILE A 1 101 ? -1.418 21.828 19.047 1 96.75 101 ILE A O 1
ATOM 804 N N . ASP A 1 102 ? -0.162 21.484 20.875 1 95.94 102 ASP A N 1
ATOM 805 C CA . ASP A 1 102 ? 0.228 20.156 20.453 1 95.94 102 ASP A CA 1
ATOM 806 C C . ASP A 1 102 ? -0.984 19.219 20.359 1 95.94 102 ASP A C 1
ATOM 808 O O . ASP A 1 102 ? -1.102 18.422 19.438 1 95.94 102 ASP A O 1
ATOM 812 N N . LYS A 1 103 ? -1.809 19.359 21.328 1 96 103 LYS A N 1
ATOM 813 C CA . LYS A 1 103 ? -3.004 18.516 21.344 1 96 103 LYS A CA 1
ATOM 814 C C . LYS A 1 103 ? -3.895 18.812 20.141 1 96 103 LYS A C 1
ATOM 816 O O . LYS A 1 103 ? -4.375 17.875 19.484 1 96 103 LYS A O 1
ATOM 821 N N . ALA A 1 104 ? -4.113 20.062 19.875 1 95.81 104 ALA A N 1
ATOM 822 C CA . ALA A 1 104 ? -4.945 20.453 18.734 1 95.81 104 ALA A CA 1
ATOM 823 C C . ALA A 1 104 ? -4.355 19.938 17.422 1 95.81 104 ALA A C 1
ATOM 825 O O . ALA A 1 104 ? -5.078 19.422 16.578 1 95.81 104 ALA A O 1
ATOM 826 N N . ARG A 1 105 ? -3.123 20.078 17.328 1 95.19 105 ARG A N 1
ATOM 827 C CA . ARG A 1 105 ? -2.451 19.625 16.109 1 95.19 105 ARG A CA 1
ATOM 828 C C . ARG A 1 105 ? -2.568 18.109 15.969 1 95.19 105 ARG A C 1
ATOM 830 O O . ARG A 1 105 ? -2.93 17.609 14.898 1 95.19 105 ARG A O 1
ATOM 837 N N . GLN A 1 106 ? -2.275 17.453 17.047 1 94.38 106 GLN A N 1
ATOM 838 C CA . GLN A 1 106 ? -2.273 15.992 17.016 1 94.38 106 GLN A CA 1
ATOM 839 C C . GLN A 1 106 ? -3.668 15.445 16.719 1 94.38 106 GLN A C 1
ATOM 841 O O . GLN A 1 106 ? -3.816 14.469 15.977 1 94.38 106 GLN A O 1
ATOM 846 N N . GLU A 1 107 ? -4.629 16.031 17.281 1 95.56 107 GLU A N 1
ATOM 847 C CA . GLU A 1 107 ? -6.004 15.602 17.031 1 95.56 107 GLU A CA 1
ATOM 848 C C . GLU A 1 107 ? -6.371 15.758 15.555 1 95.56 107 GLU A C 1
ATOM 850 O O . GLU A 1 107 ? -7.016 14.883 14.977 1 95.56 107 GLU A O 1
ATOM 855 N N . TYR A 1 108 ? -6.004 16.828 15.023 1 96.38 108 TYR A N 1
ATOM 856 C CA . TYR A 1 108 ? -6.23 17.078 13.602 1 96.38 108 TYR A CA 1
ATOM 857 C C . TYR A 1 108 ? -5.531 16.031 12.75 1 96.38 108 TYR A C 1
ATOM 859 O O . TYR A 1 108 ? -6.137 15.461 11.836 1 96.38 108 TYR A O 1
ATOM 867 N N . MET A 1 109 ? -4.293 15.781 13.016 1 94.62 109 MET A N 1
ATOM 868 C CA . MET A 1 109 ? -3.5 14.812 12.266 1 94.62 109 MET A CA 1
ATOM 869 C C . MET A 1 109 ? -4.098 13.414 12.359 1 94.62 109 MET A C 1
ATOM 871 O O . MET A 1 109 ? -4.23 12.719 11.352 1 94.62 109 MET A O 1
ATOM 875 N N . ASP A 1 110 ? -4.418 13.062 13.578 1 94.56 110 ASP A N 1
ATOM 876 C CA . ASP A 1 110 ? -4.977 11.734 13.812 1 94.56 110 ASP A CA 1
ATOM 877 C C . ASP A 1 110 ? -6.273 11.539 13.031 1 94.56 110 ASP A C 1
ATOM 879 O O . ASP A 1 110 ? -6.48 10.492 12.414 1 94.56 110 ASP A O 1
ATOM 883 N N . LEU A 1 111 ? -7.035 12.547 13.094 1 95.62 111 LEU A N 1
ATOM 884 C CA . LEU A 1 111 ? -8.32 12.477 12.406 1 95.62 111 LEU A CA 1
ATOM 885 C C . LEU A 1 111 ? -8.133 12.266 10.906 1 95.62 111 LEU A C 1
ATOM 887 O O . LEU A 1 111 ? -8.781 11.406 10.312 1 95.62 111 LEU A O 1
ATOM 891 N N . LEU A 1 112 ? -7.27 12.992 10.344 1 96.12 112 LEU A N 1
ATOM 892 C CA . LEU A 1 112 ? -7.074 12.914 8.898 1 96.12 112 LEU A CA 1
ATOM 893 C C . LEU A 1 112 ? -6.41 11.602 8.508 1 96.12 112 LEU A C 1
ATOM 895 O O . LEU A 1 112 ? -6.738 11.016 7.473 1 96.12 112 LEU A O 1
ATOM 899 N N . GLN A 1 113 ? -5.473 11.172 9.336 1 95.44 113 GLN A N 1
ATOM 900 C CA . GLN A 1 113 ? -4.816 9.898 9.07 1 95.44 113 GLN A CA 1
ATOM 901 C C . GLN A 1 113 ? -5.82 8.758 9.055 1 95.44 113 GLN A C 1
ATOM 903 O O . GLN A 1 113 ? -5.812 7.926 8.141 1 95.44 113 GLN A O 1
ATOM 908 N N . VAL A 1 114 ? -6.703 8.742 9.961 1 94.44 114 VAL A N 1
ATOM 909 C CA . VAL A 1 114 ? -7.711 7.691 10.062 1 94.44 114 VAL A CA 1
ATOM 910 C C . VAL A 1 114 ? -8.672 7.785 8.875 1 94.44 114 VAL A C 1
ATOM 912 O O . VAL A 1 114 ? -9.016 6.77 8.266 1 94.44 114 VAL A O 1
ATOM 915 N N . ASN A 1 115 ? -9.055 8.992 8.531 1 94.75 115 ASN A N 1
ATOM 916 C CA . ASN A 1 115 ? -10.016 9.188 7.449 1 94.75 115 ASN A CA 1
ATOM 917 C C . ASN A 1 115 ? -9.422 8.797 6.102 1 94.75 115 ASN A C 1
ATOM 919 O O . ASN A 1 115 ? -10.102 8.188 5.273 1 94.75 115 ASN A O 1
ATOM 923 N N . ILE A 1 116 ? -8.211 9.102 5.891 1 93.81 116 ILE A N 1
ATOM 924 C CA . ILE A 1 116 ? -7.566 8.766 4.625 1 93.81 116 ILE A CA 1
ATOM 925 C C . ILE A 1 116 ? -7.387 7.254 4.52 1 93.81 116 ILE A C 1
ATOM 927 O O . ILE A 1 116 ? -7.645 6.664 3.469 1 93.81 116 ILE A O 1
ATOM 931 N N . ALA A 1 117 ? -6.977 6.688 5.605 1 92.81 117 ALA A N 1
ATOM 932 C CA . ALA A 1 117 ? -6.812 5.238 5.629 1 92.81 117 ALA A CA 1
ATOM 933 C C . ALA A 1 117 ? -8.133 4.531 5.344 1 92.81 117 ALA A C 1
ATOM 935 O O . ALA A 1 117 ? -8.188 3.598 4.539 1 92.81 117 ALA A O 1
ATOM 936 N N . ALA A 1 118 ? -9.172 4.984 5.992 1 90.75 118 ALA A N 1
ATOM 937 C CA . ALA A 1 118 ? -10.5 4.402 5.793 1 90.75 118 ALA A CA 1
ATOM 938 C C . ALA A 1 118 ? -10.961 4.578 4.352 1 90.75 118 ALA A C 1
ATOM 940 O O . ALA A 1 118 ? -11.578 3.676 3.775 1 90.75 118 ALA A O 1
ATOM 941 N N . ARG A 1 119 ? -10.703 5.723 3.809 1 89.44 119 ARG A N 1
ATOM 942 C CA . ARG A 1 119 ? -11.07 6.008 2.424 1 89.44 119 ARG A CA 1
ATOM 943 C C . ARG A 1 119 ? -10.398 5.027 1.467 1 89.44 119 ARG A C 1
ATOM 945 O O . ARG A 1 119 ? -11.055 4.473 0.581 1 89.44 119 ARG A O 1
ATOM 952 N N . ILE A 1 120 ? -9.141 4.816 1.606 1 89.62 120 ILE A N 1
ATOM 953 C CA . ILE A 1 120 ? -8.375 3.918 0.743 1 89.62 120 ILE A CA 1
ATOM 954 C C . ILE A 1 120 ? -8.914 2.494 0.879 1 89.62 120 ILE A C 1
ATOM 956 O O . ILE A 1 120 ? -9.109 1.802 -0.121 1 89.62 120 ILE A O 1
ATOM 960 N N . GLN A 1 121 ? -9.141 2.078 2.098 1 86.69 121 GLN A N 1
ATOM 961 C CA . GLN A 1 121 ? -9.664 0.738 2.338 1 86.69 121 GLN A CA 1
ATOM 962 C C . GLN A 1 121 ? -11.023 0.554 1.677 1 86.69 121 GLN A C 1
ATOM 964 O O . GLN A 1 121 ? -11.281 -0.472 1.042 1 86.69 121 GLN A O 1
ATOM 969 N N . ASP A 1 122 ? -11.82 1.572 1.813 1 85.56 122 ASP A N 1
ATOM 970 C CA . ASP A 1 122 ? -13.148 1.52 1.212 1 85.56 122 ASP A CA 1
ATOM 971 C C . ASP A 1 122 ? -13.062 1.421 -0.309 1 85.56 122 ASP A C 1
ATOM 973 O O . ASP A 1 122 ? -13.789 0.641 -0.93 1 85.56 122 ASP A O 1
ATOM 977 N N . LEU A 1 123 ? -12.227 2.221 -0.842 1 84.62 123 LEU A N 1
ATOM 978 C CA . LEU A 1 123 ? -12.062 2.244 -2.291 1 84.62 123 LEU A CA 1
ATOM 979 C C . LEU A 1 123 ? -11.57 0.894 -2.805 1 84.62 123 LEU A C 1
ATOM 981 O O . LEU A 1 123 ? -11.984 0.445 -3.877 1 84.62 123 LEU A O 1
ATOM 985 N N . LEU A 1 124 ? -10.734 0.25 -2.057 1 82.44 124 LEU A N 1
ATOM 986 C CA . LEU A 1 124 ? -10.164 -1.022 -2.477 1 82.44 124 LEU A CA 1
ATOM 987 C C . LEU A 1 124 ? -11.172 -2.154 -2.316 1 82.44 124 LEU A C 1
ATOM 989 O O . LEU A 1 124 ? -11.141 -3.131 -3.07 1 82.44 124 LEU A O 1
ATOM 993 N N . MET A 1 125 ? -12 -2.027 -1.377 1 78.5 125 MET A N 1
ATOM 994 C CA . MET A 1 125 ? -12.938 -3.105 -1.07 1 78.5 125 MET A CA 1
ATOM 995 C C . MET A 1 125 ? -14.219 -2.953 -1.872 1 78.5 125 MET A C 1
ATOM 997 O O . MET A 1 125 ? -15.008 -3.896 -1.98 1 78.5 125 MET A O 1
ATOM 1001 N N . THR A 1 126 ? -14.492 -1.746 -2.223 1 68.81 126 THR A N 1
ATOM 1002 C CA . THR A 1 126 ? -15.734 -1.539 -2.967 1 68.81 126 THR A CA 1
ATOM 1003 C C . THR A 1 126 ? -15.711 -2.32 -4.277 1 68.81 126 THR A C 1
ATOM 1005 O O . THR A 1 126 ? -14.781 -2.174 -5.078 1 68.81 126 THR A O 1
ATOM 1008 N N . PRO A 1 127 ? -16.609 -3.393 -4.148 1 58.5 127 PRO A N 1
ATOM 1009 C CA . PRO A 1 127 ? -16.672 -4.203 -5.367 1 58.5 127 PRO A CA 1
ATOM 1010 C C . PRO A 1 127 ? -16.891 -3.365 -6.625 1 58.5 127 PRO A C 1
ATOM 1012 O O . PRO A 1 127 ? -17.281 -2.203 -6.539 1 58.5 127 PRO A O 1
ATOM 1015 N N . SER A 1 128 ? -16.266 -3.908 -7.668 1 52.81 128 SER A N 1
ATOM 1016 C CA . SER A 1 128 ? -16.375 -3.355 -9.016 1 52.81 128 SER A CA 1
ATOM 1017 C C . SER A 1 128 ? -17.781 -2.883 -9.305 1 52.81 128 SER A C 1
ATOM 1019 O O . SER A 1 128 ? -18.031 -2.191 -10.305 1 52.81 128 SER A O 1
ATOM 1021 N N . THR A 1 129 ? -18.719 -3.568 -8.508 1 49.72 129 THR A N 1
ATOM 1022 C CA . THR A 1 129 ? -20.047 -3.092 -8.867 1 49.72 129 THR A CA 1
ATOM 1023 C C . THR A 1 129 ? -20.266 -1.674 -8.352 1 49.72 129 THR A C 1
ATOM 1025 O O . THR A 1 129 ? -19.578 -1.228 -7.43 1 49.72 129 THR A O 1
ATOM 1028 N N . GLY A 1 130 ? -20.844 -0.841 -8.992 1 45.84 130 GLY A N 1
ATOM 1029 C CA . GLY A 1 130 ? -21 0.604 -8.93 1 45.84 130 GLY A CA 1
ATOM 1030 C C . GLY A 1 130 ? -21.266 1.118 -7.531 1 45.84 130 GLY A C 1
ATOM 1031 O O . GLY A 1 130 ? -21.734 2.25 -7.355 1 45.84 130 GLY A O 1
ATOM 1032 N N . PRO A 1 131 ? -20.844 0.401 -6.539 1 42.34 131 PRO A N 1
ATOM 1033 C CA . PRO A 1 131 ? -21.594 0.892 -5.379 1 42.34 131 PRO A CA 1
ATOM 1034 C C . PRO A 1 131 ? -21.375 2.383 -5.125 1 42.34 131 PRO A C 1
ATOM 1036 O O . PRO A 1 131 ? -21.844 2.918 -4.121 1 42.34 131 PRO A O 1
ATOM 1039 N N . TYR A 1 132 ? -20.094 2.707 -5.266 1 43.41 132 TYR A N 1
ATOM 1040 C CA . TYR A 1 132 ? -20 3.98 -4.562 1 43.41 132 TYR A CA 1
ATOM 1041 C C . TYR A 1 132 ? -21.156 4.906 -4.938 1 43.41 132 TYR A C 1
ATOM 1043 O O . TYR A 1 132 ? -21.031 6.129 -4.855 1 43.41 132 TYR A O 1
ATOM 1051 N N . GLY A 1 133 ? -22.25 4.074 -5.176 1 41.47 133 GLY A N 1
ATOM 1052 C CA . GLY A 1 133 ? -23.5 4.797 -5.328 1 41.47 133 GLY A CA 1
ATOM 1053 C C . GLY A 1 133 ? -23.578 5.586 -6.621 1 41.47 133 GLY A C 1
ATOM 1054 O O . GLY A 1 133 ? -24.594 6.246 -6.891 1 41.47 133 GLY A O 1
ATOM 1055 N N . HIS A 1 134 ? -22.344 5.996 -7.059 1 43.56 134 HIS A N 1
ATOM 1056 C CA . HIS A 1 134 ? -22.719 6.832 -8.195 1 43.56 134 HIS A CA 1
ATOM 1057 C C . HIS A 1 134 ? -22.828 6.008 -9.477 1 43.56 134 HIS A C 1
ATOM 1059 O O . HIS A 1 134 ? -21.953 5.191 -9.766 1 43.56 134 HIS A O 1
ATOM 1065 N N . SER A 1 135 ? -23.922 5.703 -9.812 1 48.28 135 SER A N 1
ATOM 1066 C CA . SER A 1 135 ? -24.391 5.035 -11.023 1 48.28 135 SER A CA 1
ATOM 1067 C C . SER A 1 135 ? -23.375 5.191 -12.156 1 48.28 135 SER A C 1
ATOM 1069 O O . SER A 1 135 ? -23.281 4.324 -13.031 1 48.28 135 SER A O 1
ATOM 1071 N N . SER A 1 136 ? -22.609 6.262 -12.133 1 51.72 136 SER A N 1
ATOM 1072 C CA . SER A 1 136 ? -21.859 6.586 -13.344 1 51.72 136 SER A CA 1
ATOM 1073 C C . SER A 1 136 ? -20.422 6.07 -13.266 1 51.72 136 SER A C 1
ATOM 1075 O O . SER A 1 136 ? -19.688 6.121 -14.25 1 51.72 136 SER A O 1
ATOM 1077 N N . CYS A 1 137 ? -20.078 5.438 -12.039 1 60.69 137 CYS A N 1
ATOM 1078 C CA . CYS A 1 137 ? -18.672 5.098 -11.984 1 60.69 137 CYS A CA 1
ATOM 1079 C C . CYS A 1 137 ? -18.438 3.664 -12.445 1 60.69 137 CYS A C 1
ATOM 1081 O O . CYS A 1 137 ? -19.281 2.795 -12.242 1 60.69 137 CYS A O 1
ATOM 1083 N N . GLN A 1 138 ? -17.391 3.617 -13.297 1 67.69 138 GLN A N 1
ATOM 1084 C CA . GLN A 1 138 ? -16.922 2.291 -13.695 1 67.69 138 GLN A CA 1
ATOM 1085 C C . GLN A 1 138 ? -16.406 1.508 -12.492 1 67.69 138 GLN A C 1
ATOM 1087 O O . GLN A 1 138 ? -15.992 2.098 -11.492 1 67.69 138 GLN A O 1
ATOM 1092 N N . PRO A 1 139 ? -16.562 0.296 -12.461 1 68.94 139 PRO A N 1
ATOM 1093 C CA . PRO A 1 139 ? -16.125 -0.565 -11.359 1 68.94 139 PRO A CA 1
ATOM 1094 C C . PRO A 1 139 ? -14.688 -0.312 -10.938 1 68.94 139 PRO A C 1
ATOM 1096 O O . PRO A 1 139 ? -14.312 -0.567 -9.789 1 68.94 139 PRO A O 1
ATOM 1099 N N . GLU A 1 140 ? -13.914 0.272 -11.898 1 76.12 140 GLU A N 1
ATOM 1100 C CA . GLU A 1 140 ? -12.492 0.418 -11.617 1 76.12 140 GLU A CA 1
ATOM 1101 C C . GLU A 1 140 ? -12.188 1.772 -10.984 1 76.12 140 GLU A C 1
ATOM 1103 O O . GLU A 1 140 ? -11.055 2.033 -10.57 1 76.12 140 GLU A O 1
ATOM 1108 N N . CYS A 1 141 ? -13.195 2.523 -10.828 1 78.56 141 CYS A N 1
ATOM 1109 C CA . CYS A 1 141 ? -12.992 3.896 -10.383 1 78.56 141 CYS A CA 1
ATOM 1110 C C . CYS A 1 141 ? -12.32 3.928 -9.016 1 78.56 141 CYS A C 1
ATOM 1112 O O . CYS A 1 141 ? -11.398 4.711 -8.789 1 78.56 141 CYS A O 1
ATOM 1114 N N . GLY A 1 142 ? -12.82 3.029 -8.078 1 81.69 142 GLY A N 1
ATOM 1115 C CA . GLY A 1 142 ? -12.219 2.979 -6.758 1 81.69 142 GLY A CA 1
ATOM 1116 C C . GLY A 1 142 ? -10.727 2.689 -6.789 1 81.69 142 GLY A C 1
ATOM 1117 O O . GLY A 1 142 ? -9.953 3.328 -6.078 1 81.69 142 GLY A O 1
ATOM 1118 N N . ALA A 1 143 ? -10.391 1.815 -7.66 1 85.19 143 ALA A N 1
ATOM 1119 C CA . ALA A 1 143 ? -8.984 1.45 -7.797 1 85.19 143 ALA A CA 1
ATOM 1120 C C . ALA A 1 143 ? -8.164 2.615 -8.344 1 85.19 143 ALA A C 1
ATOM 1122 O O . ALA A 1 143 ? -7.039 2.852 -7.898 1 85.19 143 ALA A O 1
ATOM 1123 N N . VAL A 1 144 ? -8.742 3.309 -9.234 1 82.75 144 VAL A N 1
ATOM 1124 C CA . VAL A 1 144 ? -8.07 4.461 -9.828 1 82.75 144 VAL A CA 1
ATOM 1125 C C . VAL A 1 144 ? -7.789 5.508 -8.758 1 82.75 144 VAL A C 1
ATOM 1127 O O . VAL A 1 144 ? -6.676 6.023 -8.656 1 82.75 144 VAL A O 1
ATOM 1130 N N . TYR A 1 145 ? -8.812 5.719 -7.945 1 85.19 145 TYR A N 1
ATOM 1131 C CA . TYR A 1 145 ? -8.648 6.727 -6.902 1 85.19 145 TYR A CA 1
ATOM 1132 C C . TYR A 1 145 ? -7.598 6.293 -5.887 1 85.19 145 TYR A C 1
ATOM 1134 O O . TYR A 1 145 ? -6.852 7.121 -5.363 1 85.19 145 TYR A O 1
ATOM 1142 N N . VAL A 1 146 ? -7.539 5.023 -5.633 1 88.31 146 VAL A N 1
ATOM 1143 C CA . VAL A 1 146 ? -6.512 4.523 -4.723 1 88.31 146 VAL A CA 1
ATOM 1144 C C . VAL A 1 146 ? -5.129 4.852 -5.281 1 88.31 146 VAL A C 1
ATOM 1146 O O . VAL A 1 146 ? -4.27 5.363 -4.559 1 88.31 146 VAL A O 1
ATOM 1149 N N . GLY A 1 147 ? -4.953 4.602 -6.543 1 87.75 147 GLY A N 1
ATOM 1150 C CA . GLY A 1 147 ? -3.674 4.898 -7.164 1 87.75 147 GLY A CA 1
ATOM 1151 C C . GLY A 1 147 ? -3.309 6.367 -7.105 1 87.75 147 GLY A C 1
ATOM 1152 O O . GLY A 1 147 ? -2.156 6.715 -6.836 1 87.75 147 GLY A O 1
ATOM 1153 N N . LEU A 1 148 ? -4.25 7.184 -7.297 1 86.5 148 LEU A N 1
ATOM 1154 C CA . LEU A 1 148 ? -4.016 8.625 -7.285 1 86.5 148 LEU A CA 1
ATOM 1155 C C . LEU A 1 148 ? -3.666 9.102 -5.883 1 86.5 148 LEU A C 1
ATOM 1157 O O . LEU A 1 148 ? -2.803 9.969 -5.715 1 86.5 148 LEU A O 1
ATOM 1161 N N . ILE A 1 149 ? -4.352 8.562 -4.879 1 89 149 ILE A N 1
ATOM 1162 C CA . ILE A 1 149 ? -4.055 8.93 -3.5 1 89 149 ILE A CA 1
ATOM 1163 C C . ILE A 1 149 ? -2.629 8.508 -3.15 1 89 149 ILE A C 1
ATOM 1165 O O . ILE A 1 149 ? -1.862 9.297 -2.588 1 89 149 ILE A O 1
ATOM 1169 N N . LEU A 1 150 ? -2.279 7.32 -3.537 1 89.19 150 LEU A N 1
ATOM 1170 C CA . LEU A 1 150 ? -0.95 6.816 -3.211 1 89.19 150 LEU A CA 1
ATOM 1171 C C . LEU A 1 150 ? 0.13 7.637 -3.906 1 89.19 150 LEU A C 1
ATOM 1173 O O . LEU A 1 150 ? 1.182 7.91 -3.324 1 89.19 150 LEU A O 1
ATOM 1177 N N . ARG A 1 151 ? -0.141 8.047 -5.008 1 86.31 151 ARG A N 1
ATOM 1178 C CA . ARG A 1 151 ? 0.797 8.906 -5.723 1 86.31 151 ARG A CA 1
ATOM 1179 C C . ARG A 1 151 ? 0.984 10.234 -5 1 86.31 151 ARG A C 1
ATOM 1181 O O . ARG A 1 151 ? 2.109 10.719 -4.859 1 86.31 151 ARG A O 1
ATOM 1188 N N . THR A 1 152 ? -0.107 10.781 -4.668 1 86 152 THR A N 1
ATOM 1189 C CA . THR A 1 152 ? -0.056 12.055 -3.955 1 86 152 THR A CA 1
ATOM 1190 C C . THR A 1 152 ? 0.74 11.914 -2.66 1 86 152 THR A C 1
ATOM 1192 O O . THR A 1 152 ? 1.582 12.766 -2.35 1 86 152 THR A O 1
ATOM 1195 N N . LEU A 1 153 ? 0.466 10.852 -1.931 1 88.25 153 LEU A N 1
ATOM 1196 C CA . LEU A 1 153 ? 1.203 10.617 -0.693 1 88.25 153 LEU A CA 1
ATOM 1197 C C . LEU A 1 153 ? 2.695 10.469 -0.969 1 88.25 153 LEU A C 1
ATOM 1199 O O . LEU A 1 153 ? 3.523 11.016 -0.234 1 88.25 153 LEU A O 1
ATOM 1203 N N . ASN A 1 154 ? 2.988 9.852 -2.025 1 84.25 154 ASN A N 1
ATOM 1204 C CA . ASN A 1 154 ? 4.387 9.664 -2.398 1 84.25 154 ASN A CA 1
ATOM 1205 C C . ASN A 1 154 ? 5.047 10.984 -2.77 1 84.25 154 ASN A C 1
ATOM 1207 O O . ASN A 1 154 ? 6.172 11.266 -2.346 1 84.25 154 ASN A O 1
ATOM 1211 N N . GLU A 1 155 ? 4.379 11.734 -3.545 1 82.81 155 GLU A N 1
ATOM 1212 C CA . GLU A 1 155 ? 4.91 13.023 -3.98 1 82.81 155 GLU A CA 1
ATOM 1213 C C . GLU A 1 155 ? 5.129 13.961 -2.795 1 82.81 155 GLU A C 1
ATOM 1215 O O . GLU A 1 155 ? 6.074 14.75 -2.791 1 82.81 155 GLU A O 1
ATOM 1220 N N . MET A 1 156 ? 4.277 13.844 -1.818 1 83.06 156 MET A N 1
ATOM 1221 C CA . MET A 1 156 ? 4.355 14.703 -0.639 1 83.06 156 MET A CA 1
ATOM 1222 C C . MET A 1 156 ? 5.258 14.086 0.425 1 83.06 156 MET A C 1
ATOM 1224 O O . MET A 1 156 ? 5.406 14.633 1.516 1 83.06 156 MET A O 1
ATOM 1228 N N . LYS A 1 157 ? 5.797 12.875 0.094 1 84.38 157 LYS A N 1
ATO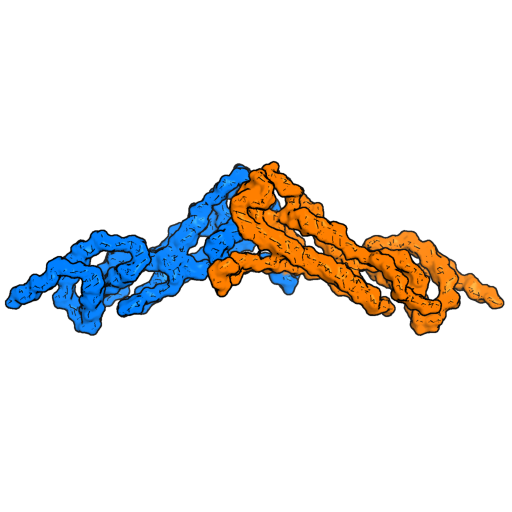M 1229 C CA . LYS A 1 157 ? 6.719 12.172 0.982 1 84.38 157 LYS A CA 1
ATOM 1230 C C . LYS A 1 157 ? 6.051 11.836 2.311 1 84.38 157 LYS A C 1
ATOM 1232 O O . LYS A 1 157 ? 6.652 11.992 3.375 1 84.38 157 LYS A O 1
ATOM 1237 N N . ILE A 1 158 ? 4.82 11.508 2.197 1 89.31 158 ILE A N 1
ATOM 1238 C CA . ILE A 1 158 ? 4.055 11.07 3.359 1 89.31 158 ILE A CA 1
ATOM 1239 C C . ILE A 1 158 ? 4.207 9.562 3.537 1 89.31 158 ILE A C 1
ATOM 1241 O O . ILE A 1 158 ? 4.07 8.797 2.578 1 89.31 158 ILE A O 1
ATOM 1245 N N . SER A 1 159 ? 4.48 9.242 4.766 1 89.69 159 SER A N 1
ATOM 1246 C CA . SER A 1 159 ? 4.652 7.824 5.066 1 89.69 159 SER A CA 1
ATOM 1247 C C . SER A 1 159 ? 3.311 7.102 5.098 1 89.69 159 SER A C 1
ATOM 1249 O O . SER A 1 159 ? 2.326 7.629 5.617 1 89.69 159 SER A O 1
ATOM 1251 N N . TYR A 1 160 ? 3.314 5.918 4.496 1 89.56 160 TYR A N 1
ATOM 1252 C CA . TYR A 1 160 ? 2.131 5.066 4.566 1 89.56 160 TYR A CA 1
ATOM 1253 C C . TYR A 1 160 ? 2.514 3.594 4.496 1 89.56 160 TYR A C 1
ATOM 1255 O O . TYR A 1 160 ? 3.65 3.256 4.156 1 89.56 160 TYR A O 1
ATOM 1263 N N . SER A 1 161 ? 1.607 2.771 4.945 1 86.88 161 SER A N 1
ATOM 1264 C CA . SER A 1 161 ? 1.708 1.323 4.805 1 86.88 161 SER A CA 1
ATOM 1265 C C . SER A 1 161 ? 0.383 0.717 4.355 1 86.88 161 SER A C 1
ATOM 1267 O O . SER A 1 161 ? -0.685 1.152 4.793 1 86.88 161 SER A O 1
ATOM 1269 N N . ALA A 1 162 ? 0.567 -0.08 3.344 1 81.88 162 ALA A N 1
ATOM 1270 C CA . ALA A 1 162 ? -0.585 -0.827 2.846 1 81.88 162 ALA A CA 1
ATOM 1271 C C . ALA A 1 162 ? -0.268 -2.314 2.734 1 81.88 162 ALA A C 1
ATOM 1273 O O . ALA A 1 162 ? 0.833 -2.693 2.328 1 81.88 162 ALA A O 1
ATOM 1274 N N . GLY A 1 163 ? -1.279 -3.139 3.111 1 81.44 163 GLY A N 1
ATOM 1275 C CA . GLY A 1 163 ? -1.003 -4.551 2.898 1 81.44 163 GLY A CA 1
ATOM 1276 C C . GLY A 1 163 ? -2.143 -5.453 3.328 1 81.44 163 GLY A C 1
ATOM 1277 O O . GLY A 1 163 ? -3.061 -5.012 4.023 1 81.44 163 GLY A O 1
ATOM 1278 N N . ILE A 1 164 ? -2.186 -6.516 2.715 1 77 164 ILE A N 1
ATOM 1279 C CA . ILE A 1 164 ? -3.025 -7.633 3.135 1 77 164 ILE A CA 1
ATOM 1280 C C . ILE A 1 164 ? -2.164 -8.711 3.787 1 77 164 ILE A C 1
ATOM 1282 O O . ILE A 1 164 ? -1.279 -9.281 3.145 1 77 164 ILE A O 1
ATOM 1286 N N . PRO A 1 165 ? -2.334 -8.852 5.152 1 63.16 165 PRO A N 1
ATOM 1287 C CA . PRO A 1 165 ? -1.495 -9.859 5.797 1 63.16 165 PRO A CA 1
ATOM 1288 C C . PRO A 1 165 ? -1.845 -11.281 5.355 1 63.16 165 PRO A C 1
ATOM 1290 O O . PRO A 1 165 ? -3.016 -11.586 5.109 1 63.16 165 PRO A O 1
ATOM 1293 N N . SER A 1 166 ? -0.777 -12.062 4.922 1 62.22 166 SER A N 1
ATOM 1294 C CA . SER A 1 166 ? -0.884 -13.438 4.457 1 62.22 166 SER A CA 1
ATOM 1295 C C . SER A 1 166 ? -1.653 -14.305 5.449 1 62.22 166 SER A C 1
ATOM 1297 O O . SER A 1 166 ? -2.318 -15.266 5.062 1 62.22 166 SER A O 1
ATOM 1299 N N . THR A 1 167 ? -1.416 -14.094 6.754 1 57.12 167 THR A N 1
ATOM 1300 C CA . THR A 1 167 ? -1.837 -15.031 7.797 1 57.12 167 THR A CA 1
ATOM 1301 C C . THR A 1 167 ? -3.33 -14.891 8.078 1 57.12 167 THR A C 1
ATOM 1303 O O . THR A 1 167 ? -3.859 -15.523 8.992 1 57.12 167 THR A O 1
ATOM 1306 N N . LEU A 1 168 ? -3.961 -13.93 7.465 1 52.75 168 LEU A N 1
ATOM 1307 C CA . LEU A 1 168 ? -5.281 -13.773 8.062 1 52.75 168 LEU A CA 1
ATOM 1308 C C . LEU A 1 168 ? -6.258 -14.805 7.5 1 52.75 168 LEU A C 1
ATOM 1310 O O . LEU A 1 168 ? -6.238 -15.094 6.301 1 52.75 168 LEU A O 1
ATOM 1314 N N . PRO A 1 169 ? -6.914 -15.539 8.312 1 50.06 169 PRO A N 1
ATOM 1315 C CA . PRO A 1 169 ? -7.988 -16.422 7.844 1 50.06 169 PRO A CA 1
ATOM 1316 C C . PRO A 1 169 ? -8.859 -15.766 6.777 1 50.06 169 PRO A C 1
ATOM 1318 O O . PRO A 1 169 ? -8.859 -14.539 6.633 1 50.06 169 PRO A O 1
ATOM 1321 N N . SER A 1 170 ? -9.633 -16.703 5.957 1 48.16 170 SER A N 1
ATOM 1322 C CA . SER A 1 170 ? -10.508 -16.438 4.816 1 48.16 170 SER A CA 1
ATOM 1323 C C . SER A 1 170 ? -11.234 -15.109 4.969 1 48.16 170 SER A C 1
ATOM 1325 O O . SER A 1 170 ? -11.469 -14.406 3.984 1 48.16 170 SER A O 1
ATOM 1327 N N . ARG A 1 171 ? -11.883 -14.891 6.109 1 47.66 171 ARG A N 1
ATOM 1328 C CA . ARG A 1 171 ? -13.031 -13.984 6.121 1 47.66 171 ARG A CA 1
ATOM 1329 C C . ARG A 1 171 ? -12.578 -12.531 6.051 1 47.66 171 ARG A C 1
ATOM 1331 O O . ARG A 1 171 ? -13.289 -11.688 5.496 1 47.66 171 ARG A O 1
ATOM 1338 N N . ARG A 1 172 ? -11.531 -12.289 6.695 1 54.78 172 ARG A N 1
ATOM 1339 C CA . ARG A 1 172 ? -11.398 -10.844 6.781 1 54.78 172 ARG A CA 1
ATOM 1340 C C . ARG A 1 172 ? -10.188 -10.352 6 1 54.78 172 ARG A C 1
ATOM 1342 O O . ARG A 1 172 ? -9.141 -10.055 6.586 1 54.78 172 ARG A O 1
ATOM 1349 N N . HIS A 1 173 ? -9.977 -10.617 4.785 1 62.5 173 HIS A N 1
ATOM 1350 C CA . HIS A 1 173 ? -8.922 -10.227 3.861 1 62.5 173 HIS A CA 1
ATOM 1351 C C . HIS A 1 173 ? -9.031 -8.75 3.492 1 62.5 173 HIS A C 1
ATOM 1353 O O . HIS A 1 173 ? -9.062 -8.406 2.309 1 62.5 173 HIS A O 1
ATOM 1359 N N . ALA A 1 174 ? -9.297 -7.988 4.598 1 70.44 174 ALA A N 1
ATOM 1360 C CA . ALA A 1 174 ? -9.383 -6.566 4.281 1 70.44 174 ALA A CA 1
ATOM 1361 C C . ALA A 1 174 ? -8 -5.914 4.312 1 70.44 174 ALA A C 1
ATOM 1363 O O . ALA A 1 174 ? -7.191 -6.207 5.199 1 70.44 174 ALA A O 1
ATOM 1364 N N . PRO A 1 175 ? -7.664 -5.188 3.299 1 79.31 175 PRO A N 1
ATOM 1365 C CA . PRO A 1 175 ? -6.387 -4.473 3.293 1 79.31 175 PRO A CA 1
ATOM 1366 C C . PRO A 1 175 ? -6.254 -3.49 4.457 1 79.31 175 PRO A C 1
ATOM 1368 O O . PRO A 1 175 ? -7.25 -2.908 4.891 1 79.31 175 PRO A O 1
ATOM 1371 N N . LEU A 1 176 ? -5.125 -3.545 5.117 1 83.19 176 LEU A N 1
ATOM 1372 C CA . LEU A 1 176 ? -4.805 -2.568 6.152 1 83.19 176 LEU A CA 1
ATOM 1373 C C . LEU A 1 176 ? -3.994 -1.412 5.578 1 83.19 176 LEU A C 1
ATOM 1375 O O . LEU A 1 176 ? -3.035 -1.63 4.836 1 83.19 176 LEU A O 1
ATOM 1379 N N . PHE A 1 177 ? -4.516 -0.216 5.887 1 87.44 177 PHE A N 1
ATOM 1380 C CA . PHE A 1 177 ? -3.828 0.979 5.41 1 87.44 177 PHE A CA 1
ATOM 1381 C C . PHE A 1 177 ? -3.58 1.952 6.555 1 87.44 177 PHE A C 1
ATOM 1383 O O . PHE A 1 177 ? -4.473 2.201 7.371 1 87.44 177 PHE A O 1
ATOM 1390 N N . THR A 1 178 ? -2.32 2.371 6.656 1 90.19 178 THR A N 1
ATOM 1391 C CA . THR A 1 178 ? -1.978 3.4 7.629 1 90.19 178 THR A CA 1
ATOM 1392 C C . THR A 1 178 ? -1.236 4.555 6.961 1 90.19 178 THR A C 1
ATOM 1394 O O . THR A 1 178 ? -0.544 4.355 5.957 1 90.19 178 THR A O 1
ATOM 1397 N N . VAL A 1 179 ? -1.466 5.707 7.445 1 91.69 179 VAL A N 1
ATOM 1398 C CA . VAL A 1 179 ? -0.8 6.914 6.969 1 91.69 179 VAL A CA 1
ATOM 1399 C C . VAL A 1 179 ? -0.21 7.68 8.148 1 91.69 179 VAL A C 1
ATOM 1401 O O . VAL A 1 179 ? -0.8 7.715 9.234 1 91.69 179 VAL A O 1
ATOM 1404 N N . SER A 1 180 ? 0.938 8.242 7.938 1 91.75 180 SER A N 1
ATOM 1405 C CA . SER A 1 180 ? 1.593 9.086 8.93 1 91.75 180 SER A CA 1
ATOM 1406 C C . SER A 1 180 ? 2.115 10.375 8.305 1 91.75 180 SER A C 1
ATOM 1408 O O . SER A 1 180 ? 3.004 10.344 7.453 1 91.75 180 SER A O 1
ATOM 1410 N N . PHE A 1 181 ? 1.668 11.453 8.789 1 91.62 181 PHE A N 1
ATOM 1411 C CA . PHE A 1 181 ? 2.029 12.734 8.203 1 91.62 181 PHE A CA 1
ATOM 1412 C C . PHE A 1 181 ? 3.389 13.203 8.711 1 91.62 181 PHE A C 1
ATOM 1414 O O . PHE A 1 181 ? 4.004 14.094 8.125 1 91.62 181 PHE A O 1
ATOM 1421 N N . GLY A 1 182 ? 3.848 12.617 9.703 1 85.81 182 GLY A N 1
ATOM 1422 C CA . GLY A 1 182 ? 5.141 13.023 10.234 1 85.81 182 GLY A CA 1
ATOM 1423 C C . GLY A 1 182 ? 5.191 14.484 10.633 1 85.81 182 GLY A C 1
ATOM 1424 O O . GLY A 1 182 ? 4.395 14.945 11.453 1 85.81 182 GLY A O 1
ATOM 1425 N N . ARG A 1 183 ? 6.016 15.281 9.867 1 86.31 183 ARG A N 1
ATOM 1426 C CA . ARG A 1 183 ? 6.27 16.656 10.273 1 86.31 183 ARG A CA 1
ATOM 1427 C C . ARG A 1 183 ? 5.566 17.641 9.344 1 86.31 183 ARG A C 1
ATOM 1429 O O . ARG A 1 183 ? 6.031 18.766 9.156 1 86.31 183 ARG A O 1
ATOM 1436 N N . LEU A 1 184 ? 4.539 17.203 8.781 1 92 184 LEU A N 1
ATOM 1437 C CA . LEU A 1 184 ? 3.744 18.125 7.98 1 92 184 LEU A CA 1
ATOM 1438 C C . LEU A 1 184 ? 2.855 18.984 8.867 1 92 184 LEU A C 1
ATOM 1440 O O . LEU A 1 184 ? 2.43 18.562 9.938 1 92 184 LEU A O 1
ATOM 1444 N N . SER A 1 185 ? 2.596 20.156 8.383 1 96.06 185 SER A N 1
ATOM 1445 C CA . SER A 1 185 ? 1.679 21.031 9.094 1 96.06 185 SER A CA 1
ATOM 1446 C C . SER A 1 185 ? 0.237 20.812 8.648 1 96.06 185 SER A C 1
ATOM 1448 O O . SER A 1 185 ? -0.009 20.375 7.52 1 96.06 185 SER A O 1
ATOM 1450 N N . PRO A 1 186 ? -0.68 21.141 9.531 1 96.56 186 PRO A N 1
ATOM 1451 C CA . PRO A 1 186 ? -2.092 21.016 9.164 1 96.56 186 PRO A CA 1
ATOM 1452 C C . PRO A 1 186 ? -2.441 21.812 7.898 1 96.56 186 PRO A C 1
ATOM 1454 O O . PRO A 1 186 ? -3.178 21.312 7.043 1 96.56 186 PRO A O 1
ATOM 1457 N N . ILE A 1 187 ? -1.912 22.953 7.73 1 95.88 187 ILE A N 1
ATOM 1458 C CA . ILE A 1 187 ? -2.215 23.766 6.555 1 95.88 187 ILE A CA 1
ATOM 1459 C C . ILE A 1 187 ? -1.689 23.062 5.301 1 95.88 187 ILE A C 1
ATOM 1461 O O . ILE A 1 187 ? -2.32 23.109 4.242 1 95.88 187 ILE A O 1
ATOM 1465 N N . SER A 1 188 ? -0.517 22.5 5.398 1 94.5 188 SER A N 1
ATOM 1466 C CA . SER A 1 188 ? 0.045 21.766 4.27 1 94.5 188 SER A CA 1
ATOM 1467 C C . SER A 1 188 ? -0.838 20.578 3.885 1 94.5 188 SER A C 1
ATOM 1469 O O . SER A 1 188 ? -1.032 20.297 2.699 1 94.5 188 SER A O 1
ATOM 1471 N N . ILE A 1 189 ? -1.343 19.891 4.871 1 94.38 189 ILE A N 1
ATOM 1472 C CA . ILE A 1 189 ? -2.211 18.75 4.637 1 94.38 189 ILE A CA 1
ATOM 1473 C C . ILE A 1 189 ? -3.514 19.203 3.99 1 94.38 189 ILE A C 1
ATOM 1475 O O . ILE A 1 189 ? -3.998 18.578 3.043 1 94.38 189 ILE A O 1
ATOM 1479 N N . ASN A 1 190 ? -4.027 20.266 4.539 1 95.38 190 ASN A N 1
ATOM 1480 C CA . ASN A 1 190 ? -5.227 20.844 3.945 1 95.38 190 ASN A CA 1
ATOM 1481 C C . ASN A 1 190 ? -5.012 21.188 2.475 1 95.38 190 ASN A C 1
ATOM 1483 O O . ASN A 1 190 ? -5.859 20.891 1.632 1 95.38 190 ASN A O 1
ATOM 1487 N N . THR A 1 191 ? -3.898 21.766 2.166 1 93.38 191 THR A N 1
ATOM 1488 C CA . THR A 1 191 ? -3.566 22.141 0.797 1 93.38 191 THR A CA 1
ATOM 1489 C C . THR A 1 191 ? -3.445 20.891 -0.089 1 93.38 191 THR A C 1
ATOM 1491 O O . THR A 1 191 ? -3.908 20.891 -1.231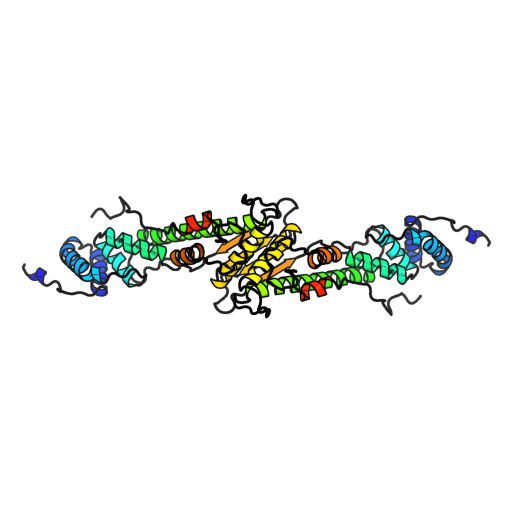 1 93.38 191 THR A O 1
ATOM 1494 N N . MET A 1 192 ? -2.896 19.906 0.433 1 90.44 192 MET A N 1
ATOM 1495 C CA . MET A 1 192 ? -2.732 18.672 -0.318 1 90.44 192 MET A CA 1
ATOM 1496 C C . MET A 1 192 ? -4.086 18.062 -0.673 1 90.44 192 MET A C 1
ATOM 1498 O O . MET A 1 192 ? -4.316 17.672 -1.818 1 90.44 192 MET A O 1
ATOM 1502 N N . VAL A 1 193 ? -4.941 18.016 0.314 1 92 193 VAL A N 1
ATOM 1503 C CA . VAL A 1 193 ? -6.227 17.344 0.155 1 92 193 VAL A CA 1
ATOM 1504 C C . VAL A 1 193 ? -7.156 18.203 -0.702 1 92 193 VAL A C 1
ATOM 1506 O O . VAL A 1 193 ? -7.727 17.719 -1.684 1 92 193 VAL A O 1
ATOM 1509 N N . ASN A 1 194 ? -7.18 19.484 -0.357 1 89.5 194 ASN A N 1
ATOM 1510 C CA . ASN A 1 194 ? -8.156 20.344 -1.011 1 89.5 194 ASN A CA 1
ATOM 1511 C C . ASN A 1 194 ? -7.609 20.922 -2.316 1 89.5 194 ASN A C 1
ATOM 1513 O O . ASN A 1 194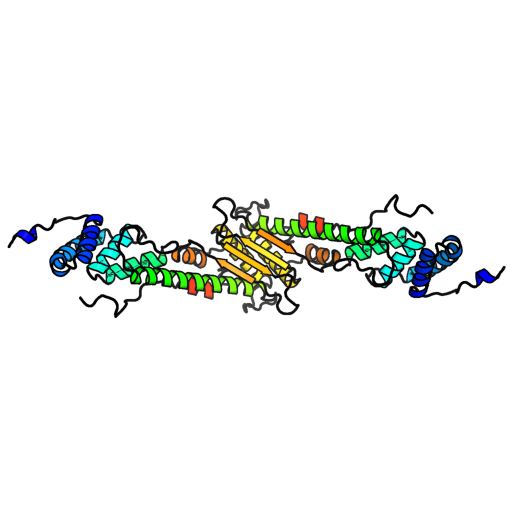 ? -8.375 21.359 -3.174 1 89.5 194 ASN A O 1
ATOM 1517 N N . GLY A 1 195 ? -6.359 20.891 -2.432 1 83.38 195 GLY A N 1
ATOM 1518 C CA . GLY A 1 195 ? -5.75 21.438 -3.639 1 83.38 195 GLY A CA 1
ATOM 1519 C C . GLY A 1 195 ? -5.531 20.391 -4.711 1 83.38 195 GLY A C 1
ATOM 1520 O O . GLY A 1 195 ? -4.953 20.672 -5.762 1 83.38 195 GLY A O 1
ATOM 1521 N N . TRP A 1 196 ? -6.082 19.25 -4.336 1 76.88 196 TRP A N 1
ATOM 1522 C CA . TRP A 1 196 ? -5.852 18.172 -5.305 1 76.88 196 TRP A CA 1
ATOM 1523 C C . TRP A 1 196 ? -6.508 18.5 -6.641 1 76.88 196 TRP A C 1
ATOM 1525 O O . TRP A 1 196 ? -7.68 18.875 -6.691 1 76.88 196 TRP A O 1
ATOM 1535 N N . LYS A 1 197 ? -5.719 18.672 -7.668 1 66.69 197 LYS A N 1
ATOM 1536 C CA . LYS A 1 197 ? -6.215 18.875 -9.023 1 66.69 197 LYS A CA 1
ATOM 1537 C C . LYS A 1 197 ? -5.91 17.672 -9.914 1 66.69 197 LYS A C 1
ATOM 1539 O O . LYS A 1 197 ? -4.789 17.156 -9.898 1 66.69 197 LYS A O 1
ATOM 1544 N N . LEU A 1 198 ? -7.031 16.922 -10.164 1 56.75 198 LEU A N 1
ATOM 1545 C CA . LEU A 1 198 ? -6.816 15.898 -11.172 1 56.75 198 LEU A CA 1
ATOM 1546 C C . LEU A 1 198 ? -6.508 16.516 -12.531 1 56.75 198 LEU A C 1
ATOM 1548 O O . LEU A 1 198 ? -7.16 17.484 -12.945 1 56.75 198 LEU A O 1
ATOM 1552 N N . THR A 1 199 ? -5.277 16.547 -12.852 1 49.81 199 THR A N 1
ATOM 1553 C CA . THR A 1 199 ? -5.09 17.094 -14.195 1 49.81 199 THR A CA 1
ATOM 1554 C C . THR A 1 199 ? -5.988 16.375 -15.203 1 49.81 199 THR A C 1
ATOM 1556 O O . THR A 1 199 ? -6.332 16.938 -16.25 1 49.81 199 THR A O 1
ATOM 1559 N N . SER A 1 200 ? -6.016 15.094 -15.188 1 47.47 200 SER A N 1
ATOM 1560 C CA . SER A 1 200 ? -6.348 14.406 -16.422 1 47.47 200 SER A CA 1
ATOM 1561 C C . SER A 1 200 ? -7.836 14.086 -16.5 1 47.47 200 SER A C 1
ATOM 1563 O O . SER A 1 200 ? -8.508 13.992 -15.469 1 47.47 200 SER A O 1
ATOM 1565 N N . THR A 1 201 ? -8.43 14.32 -17.672 1 47.19 201 THR A N 1
ATOM 1566 C CA . THR A 1 201 ? -9.617 13.945 -18.422 1 47.19 201 THR A CA 1
ATOM 1567 C C . THR A 1 201 ? -10.016 12.5 -18.125 1 47.19 201 THR A C 1
ATOM 1569 O O . THR A 1 201 ? -10.953 11.969 -18.734 1 47.19 201 THR A O 1
ATOM 1572 N N . TYR A 1 202 ? -9.188 11.961 -17.438 1 46.31 202 TYR A N 1
ATOM 1573 C CA . TYR A 1 202 ? -9.469 10.523 -17.469 1 46.31 202 TYR A CA 1
ATOM 1574 C C . TYR A 1 202 ? -10.906 10.242 -17.047 1 46.31 202 TYR A C 1
ATOM 1576 O O . TYR A 1 202 ? -11.516 9.289 -17.547 1 46.31 202 TYR A O 1
ATOM 1584 N N . TYR A 1 203 ? -11.383 11.031 -15.953 1 47.12 203 TYR A N 1
ATOM 1585 C CA . TYR A 1 203 ? -12.625 10.57 -15.328 1 47.12 203 TYR A CA 1
ATOM 1586 C C . TYR A 1 203 ? -13.828 11.32 -15.891 1 47.12 203 TYR A C 1
ATOM 1588 O O . TYR A 1 203 ? -14.305 12.281 -15.289 1 47.12 203 TYR A O 1
ATOM 1596 N N . GLY A 1 204 ? -13.805 11.609 -17.062 1 43.41 204 GLY A N 1
ATOM 1597 C CA . GLY A 1 204 ? -14.992 12.32 -17.516 1 43.41 204 GLY A CA 1
ATOM 1598 C C . GLY A 1 204 ? -16.25 11.867 -16.812 1 43.41 204 GLY A C 1
ATOM 1599 O O . GLY A 1 204 ? -17.25 12.602 -16.781 1 43.41 204 GLY A O 1
ATOM 1600 N N . ARG A 1 205 ? -16.359 10.539 -16.641 1 45.22 205 ARG A N 1
ATOM 1601 C CA . ARG A 1 205 ? -17.734 10.195 -16.234 1 45.22 205 ARG A CA 1
ATOM 1602 C C . ARG A 1 205 ? -17.844 10.094 -14.719 1 45.22 205 ARG A C 1
ATOM 1604 O O . ARG A 1 205 ? -18.938 9.836 -14.195 1 45.22 205 ARG A O 1
ATOM 1611 N N . CYS A 1 206 ? -16.781 9.742 -14.055 1 48.31 206 CYS A N 1
ATOM 1612 C CA . CYS A 1 206 ? -17.016 9.547 -12.633 1 48.31 206 CYS A CA 1
ATOM 1613 C C . CYS A 1 206 ? -17.25 10.875 -11.93 1 48.31 206 CYS A C 1
ATOM 1615 O O . CYS A 1 206 ? -16.438 11.805 -12.07 1 48.31 206 CYS A O 1
ATOM 1617 N N . SER A 1 207 ? -18.406 11.289 -11.867 1 45.03 207 SER A N 1
ATOM 1618 C CA . SER A 1 207 ? -18.875 12.422 -11.086 1 45.03 207 SER A CA 1
ATOM 1619 C C . SER A 1 207 ? -18.094 12.586 -9.797 1 45.03 207 SER A C 1
ATOM 1621 O O . SER A 1 207 ? -18.406 13.453 -8.977 1 45.03 207 SER A O 1
ATOM 1623 N N . ILE A 1 208 ? -17.391 11.586 -9.383 1 47.09 208 ILE A N 1
ATOM 1624 C CA . ILE A 1 208 ? -16.844 11.906 -8.07 1 47.09 208 ILE A CA 1
ATOM 1625 C C . ILE A 1 208 ? -16.062 13.219 -8.141 1 47.09 208 ILE A C 1
ATOM 1627 O O . ILE A 1 208 ? -15.383 13.492 -9.133 1 47.09 208 ILE A O 1
ATOM 1631 N N . ASP A 1 209 ? -16.562 14.219 -7.363 1 54.38 209 ASP A N 1
ATOM 1632 C CA . ASP A 1 209 ? -16.078 15.594 -7.293 1 54.38 209 ASP A CA 1
ATOM 1633 C C . ASP A 1 209 ? -14.609 15.672 -7.684 1 54.38 209 ASP A C 1
ATOM 1635 O O . ASP A 1 209 ? -14.031 16.766 -7.734 1 54.38 209 ASP A O 1
ATOM 1639 N N . GLY A 1 210 ? -14 14.609 -8.289 1 67.5 210 GLY A N 1
ATOM 1640 C CA . GLY A 1 210 ? -12.656 14.57 -8.852 1 67.5 210 GLY A CA 1
ATOM 1641 C C . GLY A 1 210 ? -11.57 14.469 -7.793 1 67.5 210 GLY A C 1
ATOM 1642 O O . GLY A 1 210 ? -10.391 14.328 -8.117 1 67.5 210 GLY A O 1
ATOM 1643 N N . ASN A 1 211 ? -12.023 14.672 -6.41 1 79.44 211 ASN A N 1
ATOM 1644 C CA . ASN A 1 211 ? -10.992 14.562 -5.383 1 79.44 211 ASN A CA 1
ATOM 1645 C C . ASN A 1 211 ? -10.852 13.125 -4.879 1 79.44 211 ASN A C 1
ATOM 1647 O O . ASN A 1 211 ? -11.797 12.57 -4.316 1 79.44 211 ASN A O 1
ATOM 1651 N N . PRO A 1 212 ? -9.805 12.547 -5.113 1 81.56 212 PRO A N 1
ATOM 1652 C CA . PRO A 1 212 ? -9.641 11.133 -4.758 1 81.56 212 PRO A CA 1
ATOM 1653 C C . PRO A 1 212 ? -9.773 10.883 -3.256 1 81.56 212 PRO A C 1
ATOM 1655 O O . PRO A 1 212 ? -10.102 9.773 -2.836 1 81.56 212 PRO A O 1
ATOM 1658 N N . PHE A 1 213 ? -9.602 11.875 -2.459 1 88.94 213 PHE A N 1
ATOM 1659 C CA . PHE A 1 213 ? -9.688 11.703 -1.014 1 88.94 213 PHE A CA 1
ATOM 1660 C C . PHE A 1 213 ? -11.141 11.648 -0.564 1 88.94 213 PHE A C 1
ATOM 1662 O O . PHE A 1 213 ? -11.445 11.141 0.517 1 88.94 213 PHE A O 1
ATOM 1669 N N . GLY A 1 214 ? -12.023 12.195 -1.422 1 85.12 214 GLY A N 1
ATOM 1670 C CA . GLY A 1 214 ? -13.438 12.125 -1.108 1 85.12 214 GLY A CA 1
ATOM 1671 C C . GLY A 1 214 ? -13.93 13.312 -0.3 1 85.12 214 GLY A C 1
ATOM 1672 O O . GLY A 1 214 ? -13.125 14.07 0.252 1 85.12 214 GLY A O 1
ATOM 1673 N N . THR A 1 215 ? -15.188 13.422 -0.134 1 84.38 215 THR A N 1
ATO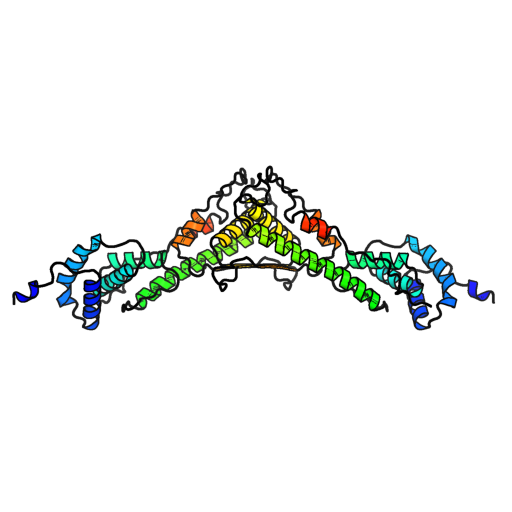M 1674 C CA . THR A 1 215 ? -15.828 14.578 0.476 1 84.38 215 THR A CA 1
ATOM 1675 C C . THR A 1 215 ? -15.586 14.602 1.982 1 84.38 215 THR A C 1
ATOM 1677 O O . THR A 1 215 ? -15.375 15.664 2.568 1 84.38 215 THR A O 1
ATOM 1680 N N . ASP A 1 216 ? -15.578 13.453 2.584 1 86.5 216 ASP A N 1
ATOM 1681 C CA . ASP A 1 216 ? -15.414 13.383 4.035 1 86.5 216 ASP A CA 1
ATOM 1682 C C . ASP A 1 216 ? -14.023 13.844 4.453 1 86.5 216 ASP A C 1
ATOM 1684 O O . ASP A 1 216 ? -13.883 14.648 5.383 1 86.5 216 ASP A O 1
ATOM 1688 N N . VAL A 1 217 ? -13.047 13.383 3.74 1 91.38 217 VAL A N 1
ATOM 1689 C CA . VAL A 1 217 ? -11.672 13.766 4.051 1 91.38 217 VAL A CA 1
ATOM 1690 C C . VAL A 1 217 ? -11.469 15.25 3.758 1 91.38 217 VAL A C 1
ATOM 1692 O O . VAL A 1 217 ? -10.82 15.961 4.531 1 91.38 217 VAL A O 1
ATOM 1695 N N . LYS A 1 218 ? -12.086 15.727 2.721 1 91.06 218 LYS A N 1
ATOM 1696 C CA . LYS A 1 218 ? -11.984 17.141 2.365 1 91.06 218 LYS A CA 1
ATOM 1697 C C . LYS A 1 218 ? -12.586 18.016 3.457 1 91.06 218 LYS A C 1
ATOM 1699 O O . LYS A 1 218 ? -11.977 19.016 3.859 1 91.06 218 LYS A O 1
ATOM 1704 N N . ARG A 1 219 ? -13.688 17.625 3.889 1 92.38 219 ARG A N 1
ATOM 1705 C CA . ARG A 1 219 ? -14.359 18.375 4.941 1 92.38 219 ARG A CA 1
ATOM 1706 C C . ARG A 1 219 ? -13.539 18.391 6.223 1 92.38 219 ARG A C 1
ATOM 1708 O O . ARG A 1 219 ? -13.375 19.438 6.859 1 92.38 219 ARG A O 1
ATOM 1715 N N . ALA A 1 220 ? -13.008 17.25 6.586 1 93.94 220 ALA A N 1
ATOM 1716 C CA . ALA A 1 220 ? -12.172 17.156 7.781 1 93.94 220 ALA A CA 1
ATOM 1717 C C . ALA A 1 220 ? -10.914 18 7.648 1 93.94 220 ALA A C 1
ATOM 1719 O O . ALA A 1 220 ? -10.508 18.672 8.602 1 93.94 220 ALA A O 1
ATOM 1720 N N . ALA A 1 221 ? -10.383 17.984 6.41 1 95.38 221 ALA A N 1
ATOM 1721 C CA . ALA A 1 221 ? -9.148 18.734 6.172 1 95.38 221 ALA A CA 1
ATOM 1722 C C . ALA A 1 221 ? -9.398 20.234 6.266 1 95.38 221 ALA A C 1
ATOM 1724 O O . ALA A 1 221 ? -8.516 21 6.684 1 95.38 221 ALA A O 1
ATOM 1725 N N . GLN A 1 222 ? -10.57 20.672 5.98 1 94.62 222 GLN A N 1
ATOM 1726 C CA . GLN A 1 222 ? -10.906 22.094 5.988 1 94.62 222 GLN A CA 1
ATOM 1727 C C . GLN A 1 222 ? -11.102 22.609 7.414 1 94.62 222 GLN A C 1
ATOM 1729 O O . GLN A 1 222 ? -11.062 23.812 7.656 1 94.62 222 GLN A O 1
ATOM 1734 N N . ASN A 1 223 ? -11.289 21.688 8.32 1 93.94 223 ASN A N 1
ATOM 1735 C CA . ASN A 1 223 ? -11.461 22.078 9.719 1 93.94 223 ASN A CA 1
ATOM 1736 C C . ASN A 1 223 ? -10.125 22.188 10.445 1 93.94 223 ASN A C 1
ATOM 1738 O O . ASN A 1 223 ? -9.867 21.453 11.398 1 93.94 223 ASN A O 1
ATOM 1742 N N . LEU A 1 224 ? -9.391 23.219 10.078 1 95.94 224 LEU A N 1
ATOM 1743 C CA . LEU A 1 224 ? -8.078 23.453 10.672 1 95.94 224 LEU A CA 1
ATOM 1744 C C . LEU A 1 224 ? -8.203 23.75 12.164 1 95.94 224 LEU A C 1
ATOM 1746 O O . LEU A 1 224 ? -9.188 24.359 12.602 1 95.94 224 LEU A O 1
ATOM 1750 N N . PRO A 1 225 ? -7.176 23.312 12.883 1 94.19 225 PRO A N 1
ATOM 1751 C CA . PRO A 1 225 ? -7.238 23.625 14.312 1 94.19 225 PRO A CA 1
ATOM 1752 C C . PRO A 1 225 ? -7.211 25.125 14.594 1 94.19 225 PRO A C 1
ATOM 1754 O O . PRO A 1 225 ? -6.516 25.875 13.898 1 94.19 225 PRO A O 1
ATOM 1757 N N . THR A 1 226 ? -8.039 25.516 15.492 1 90.06 226 THR A N 1
ATOM 1758 C CA . THR A 1 226 ? -8.117 26.906 15.891 1 90.06 226 THR A CA 1
ATOM 1759 C C . THR A 1 226 ? -8.242 27.031 17.406 1 90.06 226 THR A C 1
ATOM 1761 O O . THR A 1 226 ? -8.578 26.062 18.094 1 90.06 226 THR A O 1
ATOM 1764 N N . SER A 1 227 ? -7.656 28.141 17.906 1 82.12 227 SER A N 1
ATOM 1765 C CA . SER A 1 227 ? -7.77 28.406 19.328 1 82.12 227 SER A CA 1
ATOM 1766 C C . SER A 1 227 ? -9.125 29 19.688 1 82.12 227 SER A C 1
ATOM 1768 O O . SER A 1 227 ? -9.562 29.969 19.062 1 82.12 227 SER A O 1
ATOM 1770 N N . LEU A 1 228 ? -9.992 28.156 20.391 1 66.31 228 LEU A N 1
ATOM 1771 C CA . LEU A 1 228 ? -11.25 28.719 20.859 1 66.31 228 LEU A CA 1
ATOM 1772 C C . LEU A 1 228 ? -11.031 29.531 22.141 1 66.31 228 LEU A C 1
ATOM 1774 O O . LEU A 1 228 ? -10.141 29.219 22.938 1 66.31 228 LEU A O 1
ATOM 1778 N N . PRO A 1 229 ? -11.578 30.75 22.172 1 59.31 229 PRO A N 1
ATOM 1779 C CA . PRO A 1 229 ? -11.422 31.609 23.359 1 59.31 229 PRO A CA 1
ATOM 1780 C C . PRO A 1 229 ? -11.594 30.844 24.672 1 59.31 229 PRO A C 1
ATOM 1782 O O . PRO A 1 229 ? -12.516 30.031 24.797 1 59.31 229 PRO A O 1
ATOM 1785 N N . ASN A 1 230 ? -10.617 30.344 25.328 1 50.22 230 ASN A N 1
ATOM 1786 C CA . ASN A 1 230 ? -10.727 29.812 26.672 1 50.22 230 ASN A CA 1
ATOM 1787 C C . ASN A 1 230 ? -11.492 30.766 27.594 1 50.22 230 ASN A C 1
ATOM 1789 O O . ASN A 1 230 ? -11.148 31.938 27.703 1 50.22 230 ASN A O 1
ATOM 1793 N N . SER A 1 231 ? -12.656 30.656 27.953 1 44.59 231 SER A N 1
ATOM 1794 C CA . SER A 1 231 ? -13.188 31.391 29.109 1 44.59 231 SER A CA 1
ATOM 1795 C C . SER A 1 231 ? -12.164 31.453 30.234 1 44.59 231 SER A C 1
ATOM 1797 O O . SER A 1 231 ? -12.086 32.469 30.953 1 44.59 231 SER A O 1
ATOM 1799 N N . GLU A 1 232 ? -11.656 30.391 30.875 1 43.34 232 GLU A N 1
ATOM 1800 C CA . GLU A 1 232 ? -11.211 30.312 32.25 1 43.34 232 GLU A CA 1
ATOM 1801 C C . GLU A 1 232 ? -9.703 30.547 32.375 1 43.34 232 GLU A C 1
ATOM 1803 O O . GLU A 1 232 ? -9.164 30.609 33.469 1 43.34 232 GLU A O 1
ATOM 1808 N N . ILE A 1 233 ? -8.859 30.406 31.391 1 45.38 233 ILE A N 1
ATOM 1809 C CA . ILE A 1 233 ? -7.516 30.047 31.844 1 45.38 233 ILE A CA 1
ATOM 1810 C C . ILE A 1 233 ? -6.699 31.312 32.094 1 45.38 233 ILE A C 1
ATOM 1812 O O . ILE A 1 233 ? -5.484 31.25 32.281 1 45.38 233 ILE A O 1
ATOM 1816 N N . LEU A 1 234 ? -7.129 32.469 31.672 1 46.62 234 LEU A N 1
ATOM 1817 C CA . LEU A 1 234 ? -6.18 33.531 31.953 1 46.62 234 LEU A CA 1
ATOM 1818 C C . LEU A 1 234 ? -5.949 33.656 33.469 1 46.62 234 LEU A C 1
ATOM 1820 O O . LEU A 1 234 ? -6.887 33.531 34.25 1 46.62 234 LEU A O 1
ATOM 1824 N N . PRO A 1 235 ? -4.809 33.531 34 1 41.22 235 PRO A N 1
ATOM 1825 C CA . PRO A 1 235 ? -4.641 33.781 35.406 1 41.22 235 PRO A CA 1
ATOM 1826 C C . PRO A 1 235 ? -5.379 35.062 35.875 1 41.22 235 PRO A C 1
ATOM 1828 O O . PRO A 1 235 ? -5.445 36.031 35.125 1 41.22 235 PRO A O 1
ATOM 1831 N N . SER A 1 236 ? -6.66 34.844 36.625 1 36.59 236 SER A N 1
ATOM 1832 C CA . SER A 1 236 ? -7.121 35.969 37.438 1 36.59 236 SER A CA 1
ATOM 1833 C C . SER A 1 236 ? -5.949 36.719 38.094 1 36.59 236 SER A C 1
ATOM 1835 O O . SER A 1 236 ? -5.25 36.125 38.938 1 36.59 236 SER A O 1
ATOM 1837 N N . LYS A 1 237 ? -5.188 37.625 37.469 1 37.75 237 LYS A N 1
ATOM 1838 C CA . LYS A 1 237 ? -4.426 38.5 38.344 1 37.75 237 LYS A CA 1
ATOM 1839 C C . LYS A 1 237 ? -5.344 39.469 39.094 1 37.75 237 LYS A C 1
ATOM 1841 O O . LYS A 1 237 ? -6.355 39.906 38.562 1 37.75 237 LYS A O 1
ATOM 1846 N N . MET B 1 1 ? 5.832 -73.438 -17.297 1 28.3 1 MET B N 1
ATOM 1847 C CA . MET B 1 1 ? 6.109 -72.125 -16.766 1 28.3 1 MET B CA 1
ATOM 1848 C C . MET B 1 1 ? 5.199 -71.062 -17.391 1 28.3 1 MET B C 1
ATOM 1850 O O . MET B 1 1 ? 5.574 -69.875 -17.5 1 28.3 1 MET B O 1
ATOM 1854 N N . ASP B 1 2 ? 4.18 -71.438 -17.984 1 37.03 2 ASP B N 1
ATOM 1855 C CA . ASP B 1 2 ? 3.051 -70.75 -18.609 1 37.03 2 ASP B CA 1
ATOM 1856 C C . ASP B 1 2 ? 2.34 -69.875 -17.609 1 37.03 2 ASP B C 1
ATOM 1858 O O . ASP B 1 2 ? 1.22 -69.375 -17.859 1 37.03 2 ASP B O 1
ATOM 1862 N N . VAL B 1 3 ? 2.674 -70 -16.297 1 41.81 3 VAL B N 1
ATOM 1863 C CA . VAL B 1 3 ? 2.016 -69.312 -15.164 1 41.81 3 VAL B CA 1
ATOM 1864 C C . VAL B 1 3 ? 2 -67.812 -15.383 1 41.81 3 VAL B C 1
ATOM 1866 O O . VAL B 1 3 ? 1.229 -67.125 -14.742 1 41.81 3 VAL B O 1
ATOM 1869 N N . TYR B 1 4 ? 3.021 -67.312 -15.867 1 42.19 4 TYR B N 1
ATOM 1870 C CA . TYR B 1 4 ? 3.311 -65.875 -15.812 1 42.19 4 TYR B CA 1
ATOM 1871 C C . TYR B 1 4 ? 2.334 -65.125 -16.688 1 42.19 4 TYR B C 1
ATOM 1873 O O . TYR B 1 4 ? 2.414 -63.875 -16.766 1 42.19 4 TYR B O 1
ATOM 1881 N N . ASP B 1 5 ? 1.799 -65.75 -17.578 1 46.84 5 ASP B N 1
ATOM 1882 C CA . ASP B 1 5 ? 0.926 -64.938 -18.406 1 46.84 5 ASP B CA 1
ATOM 1883 C C . ASP B 1 5 ? -0.33 -64.5 -17.656 1 46.84 5 ASP B C 1
ATOM 1885 O O . ASP B 1 5 ? -1.367 -64.25 -18.266 1 46.84 5 ASP B O 1
ATOM 1889 N N . LYS B 1 6 ? -0.506 -64.938 -16.453 1 50.41 6 LYS B N 1
ATOM 1890 C CA . LYS B 1 6 ? -1.724 -64.688 -15.688 1 50.41 6 LYS B CA 1
ATOM 1891 C C . LYS B 1 6 ? -1.775 -63.219 -15.227 1 50.41 6 LYS B C 1
ATOM 1893 O O . LYS B 1 6 ? -2.375 -62.906 -14.195 1 50.41 6 LYS B O 1
ATOM 1898 N N . SER B 1 7 ? -0.897 -62.406 -15.648 1 54.62 7 SER B N 1
ATOM 1899 C CA . SER B 1 7 ? -1.02 -61 -15.266 1 54.62 7 SER B CA 1
ATOM 1900 C C . SER B 1 7 ? -2.449 -60.5 -15.445 1 54.62 7 SER B C 1
ATOM 1902 O O . SER B 1 7 ? -3.113 -60.844 -16.422 1 54.62 7 SER B O 1
ATOM 1904 N N . PRO B 1 8 ? -3.045 -60.094 -14.328 1 57.09 8 PRO B N 1
ATOM 1905 C CA . PRO B 1 8 ? -4.402 -59.562 -14.5 1 57.09 8 PRO B CA 1
ATOM 1906 C C . PRO B 1 8 ? -4.547 -58.688 -15.742 1 57.09 8 PRO B C 1
ATOM 1908 O O . PRO B 1 8 ? -3.629 -57.938 -16.078 1 57.09 8 PRO B O 1
ATOM 1911 N N . LYS B 1 9 ? -5.391 -59.031 -16.688 1 63.59 9 LYS B N 1
ATOM 1912 C CA . LYS B 1 9 ? -5.652 -58.312 -17.938 1 63.59 9 LYS B CA 1
ATOM 1913 C C . LYS B 1 9 ? -5.98 -56.844 -17.672 1 63.59 9 LYS B C 1
ATOM 1915 O O . LYS B 1 9 ? -5.578 -55.969 -18.438 1 63.59 9 LYS B O 1
ATOM 1920 N N . LYS B 1 10 ? -6.84 -56.531 -16.625 1 81.38 10 LYS B N 1
ATOM 1921 C CA . LYS B 1 10 ? -7.234 -55.125 -16.422 1 81.38 10 LYS B CA 1
ATOM 1922 C C . LYS B 1 10 ? -7.02 -54.688 -14.977 1 81.38 10 LYS B C 1
ATOM 1924 O O . LYS B 1 10 ? -7.438 -55.406 -14.055 1 81.38 10 LYS B O 1
ATOM 1929 N N . ILE B 1 11 ? -6.004 -53.812 -14.711 1 92 11 ILE B N 1
ATOM 1930 C CA . ILE B 1 11 ? -5.797 -53.281 -13.359 1 92 11 ILE B CA 1
ATOM 1931 C C . ILE B 1 11 ? -6.145 -51.812 -13.312 1 92 11 ILE B C 1
ATOM 1933 O O . ILE B 1 11 ? -6.207 -51.156 -14.352 1 92 11 ILE B O 1
ATOM 1937 N N . SER B 1 12 ? -6.488 -51.375 -12.062 1 95.19 12 SER B N 1
ATOM 1938 C CA . SER B 1 12 ? -6.754 -49.938 -11.852 1 95.19 12 SER B CA 1
ATOM 1939 C C . SER B 1 12 ? -5.457 -49.156 -11.695 1 95.19 12 SER B C 1
ATOM 1941 O O . SER B 1 12 ? -4.383 -49.75 -11.562 1 95.19 12 SER B O 1
ATOM 1943 N N . LEU B 1 13 ? -5.566 -47.969 -11.773 1 96.75 13 LEU B N 1
ATOM 1944 C CA . LEU B 1 13 ? -4.406 -47.094 -11.57 1 96.75 13 LEU B CA 1
ATOM 1945 C C . LEU B 1 13 ? -3.811 -47.312 -10.18 1 96.75 13 LEU B C 1
ATOM 1947 O O . LEU B 1 13 ? -2.588 -47.375 -10.031 1 96.75 13 LEU B O 1
ATOM 1951 N N . GLN B 1 14 ? -4.676 -47.375 -9.219 1 95.94 14 GLN B N 1
ATOM 1952 C CA . GLN B 1 14 ? -4.215 -47.594 -7.855 1 95.94 14 GLN B CA 1
ATOM 1953 C C . GLN B 1 14 ? -3.424 -48.906 -7.762 1 95.94 14 GLN B C 1
ATOM 1955 O O . GLN B 1 14 ? -2.365 -48.938 -7.133 1 95.94 14 GLN B O 1
ATOM 1960 N N . GLN B 1 15 ? -3.918 -49.906 -8.352 1 96.5 15 GLN B N 1
ATOM 1961 C CA . GLN B 1 15 ? -3.236 -51.188 -8.336 1 96.5 15 GLN B CA 1
ATOM 1962 C C . GLN B 1 15 ? -1.866 -51.094 -9 1 96.5 15 GLN B C 1
ATOM 1964 O O . GLN B 1 15 ? -0.886 -51.656 -8.484 1 96.5 15 GLN B O 1
ATOM 1969 N N . LEU B 1 16 ? -1.88 -50.469 -10.133 1 96.75 16 LEU B N 1
ATOM 1970 C CA . LEU B 1 16 ? -0.605 -50.312 -10.828 1 96.75 16 LEU B CA 1
ATOM 1971 C C . LEU B 1 16 ? 0.377 -49.5 -9.977 1 96.75 16 LEU B C 1
ATOM 1973 O O . LEU B 1 16 ? 1.57 -49.812 -9.945 1 96.75 16 LEU B O 1
ATOM 1977 N N . ALA B 1 17 ? -0.063 -48.5 -9.281 1 96.75 17 ALA B N 1
ATOM 1978 C CA . ALA B 1 17 ? 0.785 -47.719 -8.383 1 96.75 17 ALA B CA 1
ATOM 1979 C C . ALA B 1 17 ? 1.337 -48.594 -7.254 1 96.75 17 ALA B C 1
ATOM 1981 O O . ALA B 1 17 ? 2.525 -48.531 -6.934 1 96.75 17 ALA B O 1
ATOM 1982 N N . ASP B 1 18 ? 0.473 -49.375 -6.734 1 96.31 18 ASP B N 1
ATOM 1983 C CA . ASP B 1 18 ? 0.896 -50.281 -5.664 1 96.31 18 ASP B CA 1
ATOM 1984 C C . ASP B 1 18 ? 1.963 -51.25 -6.156 1 96.31 18 ASP B C 1
ATOM 1986 O O . ASP B 1 18 ? 2.945 -51.5 -5.457 1 96.31 18 ASP B O 1
ATOM 1990 N N . ILE B 1 19 ? 1.749 -51.812 -7.297 1 96.12 19 ILE B N 1
ATOM 1991 C CA . ILE B 1 19 ? 2.719 -52.688 -7.914 1 96.12 19 ILE B CA 1
ATOM 1992 C C . ILE B 1 19 ? 4.043 -51.969 -8.125 1 96.12 19 ILE B C 1
ATOM 1994 O O . ILE B 1 19 ? 5.113 -52.531 -7.879 1 96.12 19 ILE B O 1
ATOM 1998 N N . SER B 1 20 ? 3.963 -50.75 -8.57 1 96.81 20 SER B N 1
ATOM 1999 C CA . SER B 1 20 ? 5.16 -49.969 -8.805 1 96.81 20 SER B CA 1
ATOM 2000 C C . SER B 1 20 ? 5.953 -49.75 -7.516 1 96.81 20 SER B C 1
ATOM 2002 O O . SER B 1 20 ? 7.172 -49.938 -7.504 1 96.81 20 SER B O 1
ATOM 2004 N N . VAL B 1 21 ? 5.262 -49.438 -6.473 1 96.88 21 VAL B N 1
ATOM 2005 C CA . VAL B 1 21 ? 5.918 -49.25 -5.184 1 96.88 21 VAL B CA 1
ATOM 2006 C C . VAL B 1 21 ? 6.609 -50.531 -4.754 1 96.88 21 VAL B C 1
ATOM 2008 O O . VAL B 1 21 ? 7.77 -50.5 -4.328 1 96.88 21 VAL B O 1
ATOM 2011 N N . THR B 1 22 ? 5.934 -51.594 -4.906 1 96.38 22 THR B N 1
ATOM 2012 C CA . THR B 1 22 ? 6.473 -52.906 -4.539 1 96.38 22 THR B CA 1
ATOM 2013 C C . THR B 1 22 ? 7.668 -53.25 -5.418 1 96.38 22 THR B C 1
ATOM 2015 O O . THR B 1 22 ? 8.68 -53.75 -4.918 1 96.38 22 THR B O 1
ATOM 2018 N N . THR B 1 23 ? 7.469 -53.031 -6.641 1 95.31 23 THR B N 1
ATOM 2019 C CA . THR B 1 23 ? 8.539 -53.281 -7.594 1 95.31 23 THR B CA 1
ATOM 2020 C C . THR B 1 23 ? 9.805 -52.531 -7.227 1 95.31 23 THR B C 1
ATOM 2022 O O . THR B 1 23 ? 10.906 -53.062 -7.238 1 95.31 23 THR B O 1
ATOM 2025 N N . ASP B 1 24 ? 9.672 -51.312 -6.91 1 94.5 24 ASP B N 1
ATOM 2026 C CA . ASP B 1 24 ? 10.805 -50.469 -6.543 1 94.5 24 ASP B CA 1
ATOM 2027 C C . ASP B 1 24 ? 11.422 -50.906 -5.223 1 94.5 24 ASP B C 1
ATOM 2029 O O . ASP B 1 24 ? 12.648 -50.969 -5.09 1 94.5 24 ASP B O 1
ATOM 2033 N N . PHE B 1 25 ? 10.539 -51.281 -4.332 1 93.38 25 PHE B N 1
ATOM 2034 C CA . PHE B 1 25 ? 10.992 -51.719 -3.016 1 93.38 25 PHE B CA 1
ATOM 2035 C C . PHE B 1 25 ? 11.805 -53 -3.121 1 93.38 25 PHE B C 1
ATOM 2037 O O . PHE B 1 25 ? 12.875 -53.125 -2.523 1 93.38 25 PHE B O 1
ATOM 2044 N N . PHE B 1 26 ? 11.398 -53.906 -3.979 1 94.12 26 PHE B N 1
ATOM 2045 C CA . PHE B 1 26 ? 12.031 -55.219 -4.094 1 94.12 26 PHE B CA 1
ATOM 2046 C C . PHE B 1 26 ? 13.023 -55.25 -5.254 1 94.12 26 PHE B C 1
ATOM 2048 O O . PHE B 1 26 ? 13.711 -56.25 -5.473 1 94.12 26 PHE B O 1
ATOM 2055 N N . GLN B 1 27 ? 13.055 -54.188 -6.035 1 92.56 27 GLN B N 1
ATOM 2056 C CA . GLN B 1 27 ? 13.977 -54.031 -7.16 1 92.56 27 GLN B CA 1
ATOM 2057 C C . GLN B 1 27 ? 13.766 -55.125 -8.195 1 92.56 27 GLN B C 1
ATOM 2059 O O . GLN B 1 27 ? 14.734 -55.719 -8.703 1 92.56 27 GLN B O 1
ATOM 2064 N N . CYS B 1 28 ? 12.555 -55.562 -8.375 1 92.38 28 CYS B N 1
ATOM 2065 C CA . CYS B 1 28 ? 12.234 -56.594 -9.336 1 92.38 28 CYS B CA 1
ATOM 2066 C C . CYS B 1 28 ? 11.695 -56 -10.633 1 92.38 28 CYS B C 1
ATOM 2068 O O . CYS B 1 28 ? 10.68 -56.469 -11.156 1 92.38 28 CYS B O 1
ATOM 2070 N N . HIS B 1 29 ? 12.289 -55.031 -11.203 1 90.44 29 HIS B N 1
ATOM 2071 C CA . HIS B 1 29 ? 11.859 -54.25 -12.352 1 90.44 29 HIS B CA 1
ATOM 2072 C C . HIS B 1 29 ? 11.812 -55.094 -13.617 1 90.44 29 HIS B C 1
ATOM 2074 O O . HIS B 1 29 ? 10.891 -54.969 -14.43 1 90.44 29 HIS B O 1
ATOM 2080 N N . GLU B 1 30 ? 12.727 -56 -13.734 1 87.69 30 GLU B N 1
ATOM 2081 C CA . GLU B 1 30 ? 12.844 -56.812 -14.945 1 87.69 30 GLU B CA 1
ATOM 2082 C C . GLU B 1 30 ? 11.672 -57.781 -15.07 1 87.69 30 GLU B C 1
ATOM 2084 O O . GLU B 1 30 ? 11.156 -58 -16.172 1 87.69 30 GLU B O 1
ATOM 2089 N N . VAL B 1 31 ? 11.281 -58.25 -13.867 1 87.12 31 VAL B N 1
ATOM 2090 C CA . VAL B 1 31 ? 10.242 -59.25 -13.852 1 87.12 31 VAL B CA 1
ATOM 2091 C C . VAL B 1 31 ? 8.883 -58.625 -14.148 1 87.12 31 VAL B C 1
ATOM 2093 O O . VAL B 1 31 ? 8.031 -59.25 -14.797 1 87.12 31 VAL B O 1
ATOM 2096 N N . VAL B 1 32 ? 8.773 -57.438 -13.805 1 90.25 32 VAL B N 1
ATOM 2097 C CA . VAL B 1 32 ? 7.461 -56.812 -13.844 1 90.25 32 VAL B CA 1
ATOM 2098 C C . VAL B 1 32 ? 7.371 -55.875 -15.062 1 90.25 32 VAL B C 1
ATOM 2100 O O . VAL B 1 32 ? 6.277 -55.469 -15.461 1 90.25 32 VAL B O 1
ATOM 2103 N N . GLY B 1 33 ? 8.422 -55.625 -15.742 1 88 33 GLY B N 1
ATOM 2104 C CA . GLY B 1 33 ? 8.555 -54.594 -16.75 1 88 33 GLY B CA 1
ATOM 2105 C C . GLY B 1 33 ? 7.613 -54.781 -17.922 1 88 33 GLY B C 1
ATOM 2106 O O . GLY B 1 33 ? 6.922 -53.844 -18.328 1 88 33 GLY B O 1
ATOM 2107 N N . MET B 1 34 ? 7.578 -55.969 -18.469 1 87 34 MET B N 1
ATOM 2108 C CA . MET B 1 34 ? 6.766 -56.219 -19.641 1 87 34 MET B CA 1
ATOM 2109 C C . MET B 1 34 ? 5.281 -56.062 -19.328 1 87 34 MET B C 1
ATOM 2111 O O . MET B 1 34 ? 4.547 -55.438 -20.078 1 87 34 MET B O 1
ATOM 2115 N N . ALA B 1 35 ? 4.859 -56.656 -18.281 1 91.25 35 ALA B N 1
ATOM 2116 C CA . ALA B 1 35 ? 3.459 -56.531 -17.875 1 91.25 35 ALA B CA 1
ATOM 2117 C C . ALA B 1 35 ? 3.1 -55.062 -17.594 1 91.25 35 ALA B C 1
ATOM 2119 O O . ALA B 1 35 ? 2.029 -54.594 -17.984 1 91.25 35 ALA B O 1
ATOM 2120 N N . ALA B 1 36 ? 4.031 -54.406 -16.938 1 92.75 36 ALA B N 1
ATOM 2121 C CA . ALA B 1 36 ? 3.801 -53 -16.578 1 92.75 36 ALA B CA 1
ATOM 2122 C C . ALA B 1 36 ? 3.615 -52.156 -17.828 1 92.75 36 ALA B C 1
ATOM 2124 O O . ALA B 1 36 ? 2.758 -51.281 -17.859 1 92.75 36 ALA B O 1
ATOM 2125 N N . GLY B 1 37 ? 4.422 -52.375 -18.812 1 92.62 37 GLY B N 1
ATOM 2126 C CA . GLY B 1 37 ? 4.281 -51.656 -20.062 1 92.62 37 GLY B CA 1
ATOM 2127 C C . GLY B 1 37 ? 2.893 -51.75 -20.672 1 92.62 37 GLY B C 1
ATOM 2128 O O . GLY B 1 37 ? 2.334 -50.781 -21.141 1 92.62 37 GLY B O 1
ATOM 2129 N N . LYS B 1 38 ? 2.354 -52.969 -20.656 1 93.25 38 LYS B N 1
ATOM 2130 C CA . LYS B 1 38 ? 1.01 -53.219 -21.172 1 93.25 38 LYS B CA 1
ATOM 2131 C C . LYS B 1 38 ? -0.041 -52.5 -20.344 1 93.25 38 LYS B C 1
ATOM 2133 O O . LYS B 1 38 ? -0.975 -51.906 -20.875 1 93.25 38 LYS B O 1
ATOM 2138 N N . TRP B 1 39 ? 0.108 -52.562 -19.016 1 94.94 39 TRP B N 1
ATOM 2139 C CA . TRP B 1 39 ? -0.837 -51.906 -18.125 1 94.94 39 TRP B CA 1
ATOM 2140 C C . TRP B 1 39 ? -0.801 -50.375 -18.312 1 94.94 39 TRP B C 1
ATOM 2142 O O . TRP B 1 39 ? -1.847 -49.719 -18.344 1 94.94 39 TRP B O 1
ATOM 2152 N N . ILE B 1 40 ? 0.374 -49.812 -18.484 1 95.31 40 ILE B N 1
ATOM 2153 C CA . ILE B 1 40 ? 0.547 -48.375 -18.688 1 95.31 40 ILE B CA 1
ATOM 2154 C C . ILE B 1 40 ? -0.151 -47.969 -19.969 1 95.31 40 ILE B C 1
ATOM 2156 O O . ILE B 1 40 ? -0.881 -46.969 -19.984 1 95.31 40 ILE B O 1
ATOM 2160 N N . LYS B 1 41 ? 0.027 -48.688 -20.969 1 93.44 41 LYS B N 1
ATOM 2161 C CA . LYS B 1 41 ? -0.603 -48.375 -22.266 1 93.44 41 LYS B CA 1
ATOM 2162 C C . LYS B 1 41 ? -2.125 -48.438 -22.156 1 93.44 41 LYS B C 1
ATOM 2164 O O . LYS B 1 41 ? -2.824 -47.594 -22.719 1 93.44 41 LYS B O 1
ATOM 2169 N N . ALA B 1 42 ? -2.617 -49.344 -21.406 1 93.69 42 ALA B N 1
ATOM 2170 C CA . ALA B 1 42 ? -4.059 -49.531 -21.266 1 93.69 42 ALA B CA 1
ATOM 2171 C C . ALA B 1 42 ? -4.676 -48.406 -20.438 1 93.69 42 ALA B C 1
ATOM 2173 O O . ALA B 1 42 ? -5.832 -48.031 -20.656 1 93.69 42 ALA B O 1
ATOM 2174 N N . LEU B 1 43 ? -3.912 -47.844 -19.5 1 95.75 43 LEU B N 1
ATOM 2175 C CA . LEU B 1 43 ? -4.441 -46.875 -18.562 1 95.75 43 LEU B CA 1
ATOM 2176 C C . LEU B 1 43 ? -4.152 -45.438 -19.047 1 95.75 43 LEU B C 1
ATOM 2178 O O . LEU B 1 43 ? -4.742 -44.5 -18.547 1 95.75 43 LEU B O 1
ATOM 2182 N N . LYS B 1 44 ? -3.285 -45.344 -20 1 93.5 44 LYS B N 1
ATOM 2183 C CA . LYS B 1 44 ? -2.82 -44.031 -20.469 1 93.5 44 LYS B CA 1
ATOM 2184 C C . LYS B 1 44 ? -3.994 -43.125 -20.875 1 93.5 44 LYS B C 1
ATOM 2186 O O . LYS B 1 44 ? -3.982 -41.938 -20.625 1 93.5 44 LYS B O 1
ATOM 2191 N N . PRO B 1 45 ? -5.039 -43.719 -21.453 1 91.94 45 PRO B N 1
ATOM 2192 C CA . PRO B 1 45 ? -6.184 -42.875 -21.828 1 91.94 45 PRO B CA 1
ATOM 2193 C C . PRO B 1 45 ? -6.859 -42.219 -20.625 1 91.94 45 PRO B C 1
ATOM 2195 O O . PRO B 1 45 ? -7.562 -41.219 -20.781 1 91.94 45 PRO B O 1
ATOM 2198 N N . LEU B 1 46 ? -6.605 -42.719 -19.406 1 91.88 46 LEU B N 1
ATOM 2199 C CA . LEU B 1 46 ? -7.227 -42.156 -18.203 1 91.88 46 LEU B CA 1
ATOM 2200 C C . LEU B 1 46 ? -6.375 -41.062 -17.594 1 91.88 46 LEU B C 1
ATOM 2202 O O . LEU B 1 46 ? -6.781 -40.406 -16.625 1 91.88 46 LEU B O 1
ATOM 2206 N N . PHE B 1 47 ? -5.309 -40.812 -18.219 1 93.19 47 PHE B N 1
ATOM 2207 C CA . PHE B 1 47 ? -4.402 -39.781 -17.734 1 93.19 47 PHE B CA 1
ATOM 2208 C C . PHE B 1 47 ? -5.07 -38.438 -17.766 1 93.19 47 PHE B C 1
ATOM 2210 O O . PHE B 1 47 ? -5.531 -37.969 -18.828 1 93.19 47 PHE B O 1
ATOM 2217 N N . SER B 1 48 ? -5.18 -37.781 -16.578 1 93.06 48 SER B N 1
ATOM 2218 C CA . SER B 1 48 ? -5.812 -36.5 -16.438 1 93.06 48 SER B CA 1
ATOM 2219 C C . SER B 1 48 ? -4.781 -35.375 -16.484 1 93.06 48 SER B C 1
ATOM 2221 O O . SER B 1 48 ? -3.674 -35.5 -15.961 1 93.06 48 SER B O 1
ATOM 2223 N N . THR B 1 49 ? -5.184 -34.25 -17 1 93.19 49 THR B N 1
ATOM 2224 C CA . THR B 1 49 ? -4.32 -33.062 -17.047 1 93.19 49 THR B CA 1
ATOM 2225 C C . THR B 1 49 ? -4.508 -32.219 -15.797 1 93.19 49 THR B C 1
ATOM 2227 O O . THR B 1 49 ? -3.814 -31.219 -15.609 1 93.19 49 THR B O 1
ATOM 2230 N N . SER B 1 50 ? -5.391 -32.656 -14.945 1 95.31 50 SER B N 1
ATOM 2231 C CA . SER B 1 50 ? -5.598 -31.953 -13.68 1 95.31 50 SER B CA 1
ATOM 2232 C C . SER B 1 50 ? -4.754 -32.562 -12.57 1 95.31 50 SER B C 1
ATOM 2234 O O . SER B 1 50 ? -4.621 -33.781 -12.484 1 95.31 50 SER B O 1
ATOM 2236 N N . PHE B 1 51 ? -4.254 -31.688 -11.805 1 96.06 51 PHE B N 1
ATOM 2237 C CA . PHE B 1 51 ? -3.42 -32.156 -10.703 1 96.06 51 PHE B CA 1
ATOM 2238 C C . PHE B 1 51 ? -4.266 -32.812 -9.633 1 96.06 51 PHE B C 1
ATOM 2240 O O . PHE B 1 51 ? -5.18 -32.219 -9.078 1 96.06 51 PHE B O 1
ATOM 2247 N N . SER B 1 52 ? -3.939 -33.969 -9.359 1 95.88 52 SER B N 1
ATOM 2248 C CA . SER B 1 52 ? -4.656 -34.75 -8.367 1 95.88 52 SER B CA 1
ATOM 2249 C C . SER B 1 52 ? -3.779 -35.875 -7.801 1 95.88 52 SER B C 1
ATOM 2251 O O . SER B 1 52 ? -2.596 -35.969 -8.133 1 95.88 52 SER B O 1
ATOM 2253 N N . GLU B 1 53 ? -4.387 -36.656 -6.992 1 96.12 53 GLU B N 1
ATOM 2254 C CA . GLU B 1 53 ? -3.668 -37.812 -6.449 1 96.12 53 GLU B CA 1
ATOM 2255 C C . GLU B 1 53 ? -3.268 -38.781 -7.555 1 96.12 53 GLU B C 1
ATOM 2257 O O . GLU B 1 53 ? -2.223 -39.438 -7.469 1 96.12 53 GLU B O 1
ATOM 2262 N N . ASP B 1 54 ? -4.039 -38.75 -8.57 1 96.5 54 ASP B N 1
ATOM 2263 C CA . ASP B 1 54 ? -3.732 -39.625 -9.703 1 96.5 54 ASP B CA 1
ATOM 2264 C C . ASP B 1 54 ? -2.449 -39.188 -10.398 1 96.5 54 ASP B C 1
ATOM 2266 O O . ASP B 1 54 ? -1.69 -40 -10.898 1 96.5 54 ASP B O 1
ATOM 2270 N N . THR B 1 55 ? -2.225 -37.875 -10.398 1 97.44 55 THR B N 1
ATOM 2271 C CA . THR B 1 55 ? -0.983 -37.375 -10.969 1 97.44 55 THR B CA 1
ATOM 2272 C C . THR B 1 55 ? 0.227 -37.938 -10.234 1 97.44 55 THR B C 1
ATOM 2274 O O . THR B 1 55 ? 1.205 -38.344 -10.867 1 97.44 55 THR B O 1
ATOM 2277 N N . LYS B 1 56 ? 0.09 -38.062 -8.992 1 97.5 56 LYS B N 1
ATOM 2278 C CA . LYS B 1 56 ? 1.175 -38.594 -8.164 1 97.5 56 LYS B CA 1
ATOM 2279 C C . LYS B 1 56 ? 1.38 -40.062 -8.422 1 97.5 56 LYS B C 1
ATOM 2281 O O . LYS B 1 56 ? 2.516 -40.562 -8.445 1 97.5 56 LYS B O 1
ATOM 2286 N N . LYS B 1 57 ? 0.266 -40.781 -8.594 1 97.69 57 LYS B N 1
ATOM 2287 C CA . LYS B 1 57 ? 0.367 -42.188 -8.922 1 97.69 57 LYS B CA 1
ATOM 2288 C C . LYS B 1 57 ? 1.107 -42.406 -10.242 1 97.69 57 LYS B C 1
ATOM 2290 O O . LYS B 1 57 ? 2.01 -43.219 -10.328 1 97.69 57 LYS B O 1
ATOM 2295 N N . TRP B 1 58 ? 0.734 -41.625 -11.141 1 97.56 58 TRP B N 1
ATOM 2296 C CA . TRP B 1 58 ? 1.396 -41.719 -12.438 1 97.56 58 TRP B CA 1
ATOM 2297 C C . TRP B 1 58 ? 2.875 -41.375 -12.32 1 97.56 58 TRP B C 1
ATOM 2299 O O . TRP B 1 58 ? 3.717 -41.969 -13 1 97.56 58 TRP B O 1
ATOM 2309 N N . MET B 1 59 ? 3.145 -40.438 -11.477 1 96.81 59 MET B N 1
ATOM 2310 C CA . MET B 1 59 ? 4.531 -40.031 -11.258 1 96.81 59 MET B CA 1
ATOM 2311 C C . MET B 1 59 ? 5.352 -41.188 -10.695 1 96.81 59 MET B C 1
ATOM 2313 O O . MET B 1 59 ? 6.453 -41.469 -11.172 1 96.81 59 MET B O 1
ATOM 2317 N N . MET B 1 60 ? 4.781 -41.875 -9.773 1 97.19 60 MET B N 1
ATOM 2318 C CA . MET B 1 60 ? 5.445 -43.031 -9.156 1 97.19 60 MET B CA 1
ATOM 2319 C C . MET B 1 60 ? 5.645 -44.125 -10.18 1 97.19 60 MET B C 1
ATOM 2321 O O . MET B 1 60 ? 6.734 -44.719 -10.273 1 97.19 60 MET B O 1
ATOM 2325 N N . ILE B 1 61 ? 4.648 -44.375 -10.922 1 97 61 ILE B N 1
ATOM 2326 C CA . ILE B 1 61 ? 4.684 -45.406 -11.953 1 97 61 ILE B CA 1
ATOM 2327 C C . ILE B 1 61 ? 5.758 -45.062 -12.984 1 97 61 ILE B C 1
ATOM 2329 O O . ILE B 1 61 ? 6.582 -45.906 -13.32 1 97 61 ILE B O 1
ATOM 2333 N N . ALA B 1 62 ? 5.734 -43.875 -13.406 1 96.5 62 ALA B N 1
ATOM 2334 C CA . ALA B 1 62 ? 6.672 -43.406 -14.438 1 96.5 62 ALA B CA 1
ATOM 2335 C C . ALA B 1 62 ? 8.109 -43.469 -13.93 1 96.5 62 ALA B C 1
ATOM 2337 O O . ALA B 1 62 ? 9.023 -43.844 -14.68 1 96.5 62 ALA B O 1
ATOM 2338 N N . TRP B 1 63 ? 8.289 -43.188 -12.695 1 96 63 TRP B N 1
ATOM 2339 C CA . TRP B 1 63 ? 9.617 -43.219 -12.086 1 96 63 TRP B CA 1
ATOM 2340 C C . TRP B 1 63 ? 10.133 -44.656 -12.016 1 96 63 TRP B C 1
ATOM 2342 O O . TRP B 1 63 ? 11.266 -44.938 -12.414 1 96 63 TRP B O 1
ATOM 2352 N N . VAL B 1 64 ? 9.297 -45.5 -11.57 1 96.06 64 VAL B N 1
ATOM 2353 C CA . VAL B 1 64 ? 9.695 -46.906 -11.328 1 96.06 64 VAL B CA 1
ATOM 2354 C C . VAL B 1 64 ? 9.969 -47.594 -12.664 1 96.06 64 VAL B C 1
ATOM 2356 O O . VAL B 1 64 ? 10.938 -48.344 -12.789 1 96.06 64 VAL B O 1
ATOM 2359 N N . PHE B 1 65 ? 9.133 -47.312 -13.656 1 95.06 65 PHE B N 1
ATOM 2360 C CA . PHE B 1 65 ? 9.234 -48.062 -14.906 1 95.06 65 PHE B CA 1
ATOM 2361 C C . PHE B 1 65 ? 9.883 -47.188 -15.992 1 95.06 65 PHE B C 1
ATOM 2363 O O . PHE B 1 65 ? 9.789 -47.5 -17.172 1 95.06 65 PHE B O 1
ATOM 2370 N N . ASN B 1 66 ? 10.414 -46.031 -15.625 1 92.88 66 ASN B N 1
ATOM 2371 C CA . ASN B 1 66 ? 11.258 -45.188 -16.453 1 92.88 66 ASN B CA 1
ATOM 2372 C C . ASN B 1 66 ? 10.508 -44.688 -17.688 1 92.88 66 ASN B C 1
ATOM 2374 O O . ASN B 1 66 ? 11.047 -44.75 -18.797 1 92.88 66 ASN B O 1
ATOM 2378 N N . SER B 1 67 ? 9.305 -44.344 -17.484 1 93.19 67 SER B N 1
ATOM 2379 C CA . SER B 1 67 ? 8.547 -43.656 -18.547 1 93.19 67 SER B CA 1
ATOM 2380 C C . SER B 1 67 ? 8.805 -42.156 -18.547 1 93.19 67 SER B C 1
ATOM 2382 O O . SER B 1 67 ? 8.125 -41.406 -17.844 1 93.19 67 SER B O 1
ATOM 2384 N N . LYS B 1 68 ? 9.703 -41.719 -19.359 1 92.94 68 LYS B N 1
ATOM 2385 C CA . LYS B 1 68 ? 10.156 -40.344 -19.344 1 92.94 68 LYS B CA 1
ATOM 2386 C C . LYS B 1 68 ? 9.023 -39.375 -19.703 1 92.94 68 LYS B C 1
ATOM 2388 O O . LYS B 1 68 ? 8.852 -38.344 -19.078 1 92.94 68 LYS B O 1
ATOM 2393 N N . ASP B 1 69 ? 8.312 -39.75 -20.688 1 92.69 69 ASP B N 1
ATOM 2394 C CA . ASP B 1 69 ? 7.246 -38.875 -21.172 1 92.69 69 ASP B CA 1
ATOM 2395 C C . ASP B 1 69 ? 6.191 -38.656 -20.094 1 92.69 69 ASP B C 1
ATOM 2397 O O . ASP B 1 69 ? 5.805 -37.5 -19.828 1 92.69 69 ASP B O 1
ATOM 2401 N N . ILE B 1 70 ? 5.719 -39.688 -19.438 1 95.62 70 ILE B N 1
ATOM 2402 C CA . ILE B 1 70 ? 4.695 -39.594 -18.406 1 95.62 70 ILE B CA 1
ATOM 2403 C C . ILE B 1 70 ? 5.25 -38.812 -17.219 1 95.62 70 ILE B C 1
ATOM 2405 O O . ILE B 1 70 ? 4.551 -38 -16.609 1 95.62 70 ILE B O 1
ATOM 2409 N N . LEU B 1 71 ? 6.492 -39.031 -16.922 1 95.94 71 LEU B N 1
ATOM 2410 C CA . LEU B 1 71 ? 7.113 -38.344 -15.797 1 95.94 71 LEU B CA 1
ATOM 2411 C C . LEU B 1 71 ? 7.168 -36.844 -16.047 1 95.94 71 LEU B C 1
ATOM 2413 O O . LEU B 1 71 ? 6.801 -36.062 -15.18 1 95.94 71 LEU B O 1
ATOM 2417 N N . GLN B 1 72 ? 7.594 -36.531 -17.188 1 95.25 72 GLN B N 1
ATOM 2418 C CA . GLN B 1 72 ? 7.68 -35.125 -17.547 1 95.25 72 GLN B CA 1
ATOM 2419 C C . GLN B 1 72 ? 6.309 -34.469 -17.5 1 95.25 72 GLN B C 1
ATOM 2421 O O . GLN B 1 72 ? 6.176 -33.344 -17.016 1 95.25 72 GLN B O 1
ATOM 2426 N N . GLN B 1 73 ? 5.371 -35.156 -17.984 1 95.69 73 GLN B N 1
ATOM 2427 C CA . GLN B 1 73 ? 4.02 -34.625 -18 1 95.69 73 GLN B CA 1
ATOM 2428 C C . GLN B 1 73 ? 3.488 -34.438 -16.578 1 95.69 73 GLN B C 1
ATOM 2430 O O . GLN B 1 73 ? 2.883 -33.406 -16.266 1 95.69 73 GLN B O 1
ATOM 2435 N N . THR B 1 74 ? 3.725 -35.375 -15.766 1 96.81 74 THR B N 1
ATOM 2436 C CA . THR B 1 74 ? 3.244 -35.281 -14.391 1 96.81 74 THR B CA 1
ATOM 2437 C C . THR B 1 74 ? 3.977 -34.188 -13.633 1 96.81 74 THR B C 1
ATOM 2439 O O . THR B 1 74 ? 3.369 -33.469 -12.836 1 96.81 74 THR B O 1
ATOM 2442 N N . GLU B 1 75 ? 5.285 -34.031 -13.883 1 96.88 75 GLU B N 1
ATOM 2443 C CA . GLU B 1 75 ? 6.047 -32.938 -13.297 1 96.88 75 GLU B CA 1
ATOM 2444 C C . GLU B 1 75 ? 5.484 -31.578 -13.711 1 96.88 75 GLU B C 1
ATOM 2446 O O . GLU B 1 75 ? 5.305 -30.688 -12.883 1 96.88 75 GLU B O 1
ATOM 2451 N N . LYS B 1 76 ? 5.277 -31.484 -14.961 1 96.5 76 LYS B N 1
ATOM 2452 C CA . LYS B 1 76 ? 4.734 -30.25 -15.516 1 96.5 76 LYS B CA 1
ATOM 2453 C C . LYS B 1 76 ? 3.406 -29.891 -14.852 1 96.5 76 LYS B C 1
ATOM 2455 O O . LYS B 1 76 ? 3.211 -28.75 -14.422 1 96.5 76 LYS B O 1
ATOM 2460 N N . ILE B 1 77 ? 2.533 -30.812 -14.758 1 97.12 77 ILE B N 1
ATOM 2461 C CA . ILE B 1 77 ? 1.224 -30.594 -14.148 1 97.12 77 ILE B CA 1
ATOM 2462 C C . ILE B 1 77 ? 1.394 -30.156 -12.695 1 97.12 77 ILE B C 1
ATOM 2464 O O . ILE B 1 77 ? 0.778 -29.188 -12.258 1 97.12 77 ILE B O 1
ATOM 2468 N N . ALA B 1 78 ? 2.23 -30.812 -12 1 96.81 78 ALA B N 1
ATOM 2469 C CA . ALA B 1 78 ? 2.453 -30.516 -10.586 1 96.81 78 ALA B CA 1
ATOM 2470 C C . ALA B 1 78 ? 3.078 -29.141 -10.414 1 96.81 78 ALA B C 1
ATOM 2472 O O . ALA B 1 78 ? 2.695 -28.375 -9.516 1 96.81 78 ALA B O 1
ATOM 2473 N N . MET B 1 79 ? 4.035 -28.844 -11.266 1 96.94 79 MET B N 1
ATOM 2474 C CA . MET B 1 79 ? 4.711 -27.547 -11.203 1 96.94 79 MET B CA 1
ATOM 2475 C C . MET B 1 79 ? 3.738 -26.422 -11.5 1 96.94 79 MET B C 1
ATOM 2477 O O . MET B 1 79 ? 3.795 -25.359 -10.859 1 96.94 79 MET B O 1
ATOM 2481 N N . GLN B 1 80 ? 2.871 -26.609 -12.375 1 97.25 80 GLN B N 1
ATOM 2482 C CA . GLN B 1 80 ? 2.021 -25.547 -12.875 1 97.25 80 GLN B CA 1
ATOM 2483 C C . GLN B 1 80 ? 0.742 -25.422 -12.055 1 97.25 80 GLN B C 1
ATOM 2485 O O . GLN B 1 80 ? 0.21 -24.328 -11.875 1 97.25 80 GLN B O 1
ATOM 2490 N N . GLN B 1 81 ? 0.308 -26.531 -11.516 1 97 81 GLN B N 1
ATOM 2491 C CA . GLN B 1 81 ? -1.015 -26.516 -10.898 1 97 81 GLN B CA 1
ATOM 2492 C C . GLN B 1 81 ? -0.922 -26.719 -9.391 1 97 81 GLN B C 1
ATOM 2494 O O . GLN B 1 81 ? -1.896 -26.5 -8.672 1 97 81 GLN B O 1
ATOM 2499 N N . GLY B 1 82 ? 0.212 -27.078 -8.906 1 95.06 82 GLY B N 1
ATOM 2500 C CA . GLY B 1 82 ? 0.382 -27.266 -7.473 1 95.06 82 GLY B CA 1
ATOM 2501 C C . GLY B 1 82 ? 0.23 -25.984 -6.676 1 95.06 82 GLY B C 1
ATOM 2502 O O . GLY B 1 82 ? 0.592 -24.906 -7.152 1 95.06 82 GLY B O 1
ATOM 2503 N N . LYS B 1 83 ? -0.36 -26.312 -5.457 1 92.12 83 LYS B N 1
ATOM 2504 C CA . LYS B 1 83 ? -0.556 -25.203 -4.531 1 92.12 83 LYS B CA 1
ATOM 2505 C C . LYS B 1 83 ? 0.335 -25.344 -3.301 1 92.12 83 LYS B C 1
ATOM 2507 O O . LYS B 1 83 ? 0.104 -26.219 -2.461 1 92.12 83 LYS B O 1
ATOM 2512 N N . GLY B 1 84 ? 1.497 -24.75 -3.334 1 89.94 84 GLY B N 1
ATOM 2513 C CA . GLY B 1 84 ? 2.428 -24.875 -2.225 1 89.94 84 GLY B CA 1
ATOM 2514 C C . GLY B 1 84 ? 3.49 -25.938 -2.451 1 89.94 84 GLY B C 1
ATOM 2515 O O . GLY B 1 84 ? 3.785 -26.297 -3.594 1 89.94 84 GLY B O 1
ATOM 2516 N N . SER B 1 85 ? 3.941 -26.406 -1.312 1 92.88 85 SER B N 1
ATOM 2517 C CA . SER B 1 85 ? 4.965 -27.453 -1.415 1 92.88 85 SER B CA 1
ATOM 2518 C C . SER B 1 85 ? 4.371 -28.766 -1.903 1 92.88 85 SER B C 1
ATOM 2520 O O . SER B 1 85 ? 3.268 -29.141 -1.507 1 92.88 85 SER B O 1
ATOM 2522 N N . PHE B 1 86 ? 5.125 -29.438 -2.695 1 95.38 86 PHE B N 1
ATOM 2523 C CA . PHE B 1 86 ? 4.68 -30.703 -3.256 1 95.38 86 PHE B CA 1
ATOM 2524 C C . PHE B 1 86 ? 4.629 -31.781 -2.18 1 95.38 86 PHE B C 1
ATOM 2526 O O . PHE B 1 86 ? 5.648 -32.094 -1.563 1 95.38 86 PHE B O 1
ATOM 2533 N N . LYS B 1 87 ? 3.465 -32.312 -2.014 1 94.38 87 LYS B N 1
ATOM 2534 C CA . LYS B 1 87 ? 3.271 -33.406 -1.069 1 94.38 87 LYS B CA 1
ATOM 2535 C C . LYS B 1 87 ? 3.143 -34.75 -1.796 1 94.38 87 LYS B C 1
ATOM 2537 O O . LYS B 1 87 ? 2.338 -34.875 -2.719 1 94.38 87 LYS B O 1
ATOM 2542 N N . THR B 1 88 ? 3.857 -35.656 -1.371 1 92.25 88 THR B N 1
ATOM 2543 C CA . THR B 1 88 ? 3.91 -36.938 -2.061 1 92.25 88 THR B CA 1
ATOM 2544 C C . THR B 1 88 ? 2.791 -37.875 -1.579 1 92.25 88 THR B C 1
ATOM 2546 O O . THR B 1 88 ? 2.607 -38.969 -2.113 1 92.25 88 THR B O 1
ATOM 2549 N N . SER B 1 89 ? 2.047 -37.281 -0.678 1 87.88 89 SER B N 1
ATOM 2550 C CA . SER B 1 89 ? 1.046 -38.156 -0.061 1 87.88 89 SER B CA 1
ATOM 2551 C C . SER B 1 89 ? 1.682 -39.406 0.516 1 87.88 89 SER B C 1
ATOM 2553 O O . SER B 1 89 ? 2.656 -39.312 1.268 1 87.88 89 SER B O 1
ATOM 2555 N N . ASN B 1 90 ? 1.197 -40.625 0.312 1 89.44 90 ASN B N 1
ATOM 2556 C CA . ASN B 1 90 ? 1.715 -41.844 0.868 1 89.44 90 ASN B CA 1
ATOM 2557 C C . ASN B 1 90 ? 2.529 -42.625 -0.162 1 89.44 90 ASN B C 1
ATOM 2559 O O . ASN B 1 90 ? 2.764 -43.844 0.003 1 89.44 90 ASN B O 1
ATOM 2563 N N . LEU B 1 91 ? 2.998 -41.938 -1.168 1 95.38 91 LEU B N 1
ATOM 2564 C CA . LEU B 1 91 ? 3.811 -42.562 -2.191 1 95.38 91 LEU B CA 1
ATOM 2565 C C . LEU B 1 91 ? 5.285 -42.219 -2.016 1 95.38 91 LEU B C 1
ATOM 2567 O O . LEU B 1 91 ? 5.621 -41.094 -1.674 1 95.38 91 LEU B O 1
ATOM 2571 N N . PRO B 1 92 ? 6.121 -43.156 -2.189 1 96.12 92 PRO B N 1
ATOM 2572 C CA . PRO B 1 92 ? 7.555 -42.906 -2.051 1 96.12 92 PRO B CA 1
ATOM 2573 C C . PRO B 1 92 ? 8.164 -42.25 -3.297 1 96.12 92 PRO B C 1
ATOM 2575 O O . PRO B 1 92 ? 9.125 -42.781 -3.859 1 96.12 92 PRO B O 1
ATOM 2578 N N . ILE B 1 93 ? 7.656 -41.188 -3.65 1 95.81 93 ILE B N 1
ATOM 2579 C CA . ILE B 1 93 ? 8.242 -40.406 -4.742 1 95.81 93 ILE B CA 1
ATOM 2580 C C . ILE B 1 93 ? 9.594 -39.844 -4.316 1 95.81 93 ILE B C 1
ATOM 2582 O O . ILE B 1 93 ? 9.719 -39.25 -3.242 1 95.81 93 ILE B O 1
ATOM 2586 N N . PRO B 1 94 ? 10.539 -40.062 -5.168 1 95.06 94 PRO B N 1
ATOM 2587 C CA . PRO B 1 94 ? 11.883 -39.625 -4.793 1 95.06 94 PRO B CA 1
ATOM 2588 C C . PRO B 1 94 ? 11.953 -38.125 -4.477 1 95.06 94 PRO B C 1
ATOM 2590 O O . PRO B 1 94 ? 11.281 -37.344 -5.125 1 95.06 94 PRO B O 1
ATOM 2593 N N . ASN B 1 95 ? 12.875 -37.812 -3.586 1 94.12 95 ASN B N 1
ATOM 2594 C CA . ASN B 1 95 ? 13.07 -36.438 -3.193 1 94.12 95 ASN B CA 1
ATOM 2595 C C . ASN B 1 95 ? 13.594 -35.594 -4.355 1 94.12 95 ASN B C 1
ATOM 2597 O O . ASN B 1 95 ? 13.297 -34.406 -4.445 1 94.12 95 ASN B O 1
ATOM 2601 N N . SER B 1 96 ? 14.336 -36.219 -5.188 1 93.69 96 SER B N 1
ATOM 2602 C CA . SER B 1 96 ? 14.859 -35.469 -6.332 1 93.69 96 SER B CA 1
ATOM 2603 C C . SER B 1 96 ? 13.734 -34.906 -7.195 1 93.69 96 SER B C 1
ATOM 2605 O O . SER B 1 96 ? 13.836 -33.781 -7.703 1 93.69 96 SER B O 1
ATOM 2607 N N . ILE B 1 97 ? 12.664 -35.688 -7.344 1 95 97 ILE B N 1
ATOM 2608 C CA . ILE B 1 97 ? 11.516 -35.25 -8.125 1 95 97 ILE B CA 1
ATOM 2609 C C . ILE B 1 97 ? 10.766 -34.156 -7.359 1 95 97 ILE B C 1
ATOM 2611 O O . ILE B 1 97 ? 10.43 -33.094 -7.926 1 95 97 ILE B O 1
ATOM 2615 N N . LYS B 1 98 ? 10.531 -34.375 -6.086 1 95.56 98 LYS B N 1
ATOM 2616 C CA . LYS B 1 98 ? 9.859 -33.406 -5.23 1 95.56 98 LYS B CA 1
ATOM 2617 C C . LYS B 1 98 ? 10.586 -32.062 -5.25 1 95.56 98 LYS B C 1
ATOM 2619 O O . LYS B 1 98 ? 9.961 -31.016 -5.434 1 95.56 98 LYS B O 1
ATOM 2624 N N . ASP B 1 99 ? 11.859 -32.125 -5.047 1 95 99 ASP B N 1
ATOM 2625 C CA . ASP B 1 99 ? 12.664 -30.922 -4.984 1 95 99 ASP B CA 1
ATOM 2626 C C . ASP B 1 99 ? 12.641 -30.172 -6.316 1 95 99 ASP B C 1
ATOM 2628 O O . ASP B 1 99 ? 12.594 -28.938 -6.344 1 95 99 ASP B O 1
ATOM 2632 N N . LYS B 1 100 ? 12.742 -30.953 -7.371 1 95.38 100 LYS B N 1
ATOM 2633 C CA . LYS B 1 100 ? 12.688 -30.359 -8.703 1 95.38 100 LYS B CA 1
ATOM 2634 C C . LYS B 1 100 ? 11.383 -29.578 -8.906 1 95.38 100 LYS B C 1
ATOM 2636 O O . LYS B 1 100 ? 11.398 -28.438 -9.375 1 95.38 100 LYS B O 1
ATOM 2641 N N . ILE B 1 101 ? 10.281 -30.141 -8.531 1 96.56 101 ILE B N 1
ATOM 2642 C CA . ILE B 1 101 ? 8.969 -29.531 -8.68 1 96.56 101 ILE B CA 1
ATOM 2643 C C . ILE B 1 101 ? 8.883 -28.281 -7.812 1 96.56 101 ILE B C 1
ATOM 2645 O O . ILE B 1 101 ? 8.492 -27.203 -8.297 1 96.56 101 ILE B O 1
ATOM 2649 N N . ASP B 1 102 ? 9.297 -28.406 -6.582 1 95.75 102 ASP B N 1
ATOM 2650 C CA . ASP B 1 102 ? 9.211 -27.297 -5.645 1 95.75 102 ASP B CA 1
ATOM 2651 C C . ASP B 1 102 ? 10.125 -26.141 -6.062 1 95.75 102 ASP B C 1
ATOM 2653 O O . ASP B 1 102 ? 9.742 -24.969 -5.977 1 95.75 102 ASP B O 1
ATOM 2657 N N . LYS B 1 103 ? 11.273 -26.516 -6.477 1 95.81 103 LYS B N 1
ATOM 2658 C CA . LYS B 1 103 ? 12.227 -25.484 -6.902 1 95.81 103 LYS B CA 1
ATOM 2659 C C . LYS B 1 103 ? 11.703 -24.719 -8.109 1 95.81 103 LYS B C 1
ATOM 2661 O O . LYS B 1 103 ? 11.766 -23.484 -8.148 1 95.81 103 LYS B O 1
ATOM 2666 N N . ALA B 1 104 ? 11.195 -25.438 -9.078 1 95.56 104 ALA B N 1
ATOM 2667 C CA . ALA B 1 104 ? 10.664 -24.797 -10.281 1 95.56 104 ALA B CA 1
ATOM 2668 C C . ALA B 1 104 ? 9.5 -23.875 -9.938 1 95.56 104 ALA B C 1
ATOM 2670 O O . ALA B 1 104 ? 9.422 -22.75 -10.445 1 95.56 104 ALA B O 1
ATOM 2671 N N . ARG B 1 105 ? 8.688 -24.328 -9.109 1 95.06 105 ARG B N 1
ATOM 2672 C CA . ARG B 1 105 ? 7.543 -23.516 -8.695 1 95.06 105 ARG B CA 1
ATOM 2673 C C . ARG B 1 105 ? 8 -22.266 -7.961 1 95.06 105 ARG B C 1
ATOM 2675 O O . ARG B 1 105 ? 7.551 -21.156 -8.273 1 95.06 105 ARG B O 1
ATOM 2682 N N . GLN B 1 106 ? 8.883 -22.484 -7.043 1 94.25 106 GLN B N 1
ATOM 2683 C CA . GLN B 1 106 ? 9.344 -21.375 -6.215 1 94.25 106 GLN B CA 1
ATOM 2684 C C . GLN B 1 106 ? 10.07 -20.328 -7.051 1 94.25 106 GLN B C 1
ATOM 2686 O O . GLN B 1 106 ? 9.914 -19.125 -6.824 1 94.25 106 GLN B O 1
ATOM 2691 N N . GLU B 1 107 ? 10.828 -20.766 -7.949 1 95.31 107 GLU B N 1
ATOM 2692 C CA . GLU B 1 107 ? 11.547 -19.828 -8.828 1 95.31 107 GLU B CA 1
ATOM 2693 C C . GLU B 1 107 ? 10.57 -18.984 -9.641 1 95.31 107 GLU B C 1
ATOM 2695 O O . GLU B 1 107 ? 10.773 -17.781 -9.812 1 95.31 107 GLU B O 1
ATOM 2700 N N . TYR B 1 108 ? 9.594 -19.625 -10.133 1 96.19 108 TYR B N 1
ATOM 2701 C CA . TYR B 1 108 ? 8.547 -18.922 -10.875 1 96.19 108 TYR B CA 1
ATOM 2702 C C . TYR B 1 108 ? 7.859 -17.891 -10 1 96.19 108 TYR B C 1
ATOM 2704 O O . TYR B 1 108 ? 7.688 -16.734 -10.414 1 96.19 108 TYR B O 1
ATOM 2712 N N . MET B 1 109 ? 7.48 -18.266 -8.828 1 94.56 109 MET B N 1
ATOM 2713 C CA . MET B 1 109 ? 6.781 -17.375 -7.898 1 94.56 109 MET B CA 1
ATOM 2714 C C . MET B 1 109 ? 7.652 -16.188 -7.527 1 94.56 109 MET B C 1
ATOM 2716 O O . MET B 1 109 ? 7.184 -15.039 -7.535 1 94.56 109 MET B O 1
ATOM 2720 N N . ASP B 1 110 ? 8.867 -16.5 -7.203 1 94.5 110 ASP B N 1
ATOM 2721 C CA . ASP B 1 110 ? 9.805 -15.445 -6.797 1 94.5 110 ASP B CA 1
ATOM 2722 C C . ASP B 1 110 ? 9.992 -14.414 -7.91 1 94.5 110 ASP B C 1
ATOM 2724 O O . ASP B 1 110 ? 9.977 -13.211 -7.656 1 94.5 110 ASP B O 1
ATOM 2728 N N . LEU B 1 111 ? 10.117 -14.953 -9.047 1 95.44 111 LEU B N 1
ATOM 2729 C CA . LEU B 1 111 ? 10.328 -14.078 -10.195 1 95.44 111 LEU B CA 1
ATOM 2730 C C . LEU B 1 111 ? 9.148 -13.133 -10.383 1 95.44 111 LEU B C 1
ATOM 2732 O O . LEU B 1 111 ? 9.336 -11.93 -10.57 1 95.44 111 LEU B O 1
ATOM 2736 N N . LEU B 1 112 ? 7.992 -13.641 -10.305 1 96.06 112 LEU B N 1
ATOM 2737 C CA . LEU B 1 112 ? 6.805 -12.828 -10.547 1 96.06 112 LEU B CA 1
ATOM 2738 C C . LEU B 1 112 ? 6.578 -11.852 -9.398 1 96.06 112 LEU B C 1
ATOM 2740 O O . LEU B 1 112 ? 6.164 -10.711 -9.625 1 96.06 112 LEU B O 1
ATOM 2744 N N . GLN B 1 113 ? 6.844 -12.312 -8.195 1 95.44 113 GLN B N 1
ATOM 2745 C CA . GLN B 1 113 ? 6.707 -11.43 -7.043 1 95.44 113 GLN B CA 1
ATOM 2746 C C . GLN B 1 113 ? 7.633 -10.219 -7.164 1 95.44 113 GLN B C 1
ATOM 2748 O O . GLN B 1 113 ? 7.203 -9.086 -6.953 1 95.44 113 GLN B O 1
ATOM 2753 N N . VAL B 1 114 ? 8.812 -10.43 -7.562 1 94.31 114 VAL B N 1
ATOM 2754 C CA . VAL B 1 114 ? 9.797 -9.359 -7.699 1 94.31 114 VAL B CA 1
ATOM 2755 C C . VAL B 1 114 ? 9.391 -8.43 -8.844 1 94.31 114 VAL B C 1
ATOM 2757 O O . VAL B 1 114 ? 9.445 -7.207 -8.711 1 94.31 114 VAL B O 1
ATOM 2760 N N . ASN B 1 115 ? 8.945 -9.016 -9.93 1 94.75 115 ASN B N 1
ATOM 2761 C CA . ASN B 1 115 ? 8.586 -8.219 -11.094 1 94.75 115 ASN B CA 1
ATOM 2762 C C . ASN B 1 115 ? 7.359 -7.355 -10.828 1 94.75 115 ASN B C 1
ATOM 2764 O O . ASN B 1 115 ? 7.305 -6.199 -11.25 1 94.75 115 ASN B O 1
ATOM 2768 N N . ILE B 1 116 ? 6.426 -7.887 -10.141 1 93.81 116 ILE B N 1
ATOM 2769 C CA . ILE B 1 116 ? 5.215 -7.133 -9.844 1 93.81 116 ILE B CA 1
ATOM 2770 C C . ILE B 1 116 ? 5.535 -5.996 -8.875 1 93.81 116 ILE B C 1
ATOM 2772 O O . ILE B 1 116 ? 5.07 -4.867 -9.055 1 93.81 116 ILE B O 1
ATOM 2776 N N . ALA B 1 117 ? 6.328 -6.324 -7.914 1 92.75 117 ALA B N 1
ATOM 2777 C CA . ALA B 1 117 ? 6.742 -5.305 -6.953 1 92.75 117 ALA B CA 1
ATOM 2778 C C . ALA B 1 117 ? 7.488 -4.168 -7.645 1 92.75 117 ALA B C 1
ATOM 2780 O O . ALA B 1 117 ? 7.215 -2.994 -7.391 1 92.75 117 ALA B O 1
ATOM 2781 N N . ALA B 1 118 ? 8.398 -4.531 -8.5 1 90.69 118 ALA B N 1
ATOM 2782 C CA . ALA B 1 118 ? 9.172 -3.535 -9.242 1 90.69 118 ALA B CA 1
ATOM 2783 C C . ALA B 1 118 ? 8.273 -2.691 -10.133 1 90.69 118 ALA B C 1
ATOM 2785 O O . ALA B 1 118 ? 8.469 -1.48 -10.266 1 90.69 118 ALA B O 1
ATOM 2786 N N . ARG B 1 119 ? 7.328 -3.328 -10.742 1 89.5 119 ARG B N 1
ATOM 2787 C CA . ARG B 1 119 ? 6.379 -2.635 -11.609 1 89.5 119 ARG B CA 1
ATOM 2788 C C . ARG B 1 119 ? 5.602 -1.577 -10.828 1 89.5 119 ARG B C 1
ATOM 2790 O O . ARG B 1 119 ? 5.465 -0.44 -11.281 1 89.5 119 ARG B O 1
ATOM 2797 N N . ILE B 1 120 ? 5.09 -1.933 -9.703 1 89.62 120 ILE B N 1
ATOM 2798 C CA . ILE B 1 120 ? 4.305 -1.023 -8.867 1 89.62 120 ILE B CA 1
ATOM 2799 C C . ILE B 1 120 ? 5.18 0.147 -8.422 1 89.62 120 ILE B C 1
ATOM 2801 O O . ILE B 1 120 ? 4.754 1.304 -8.484 1 89.62 120 ILE B O 1
ATOM 2805 N N . GLN B 1 121 ? 6.371 -0.15 -8 1 86.69 121 GLN B N 1
ATOM 2806 C CA . GLN B 1 121 ? 7.293 0.893 -7.566 1 86.69 121 GLN B CA 1
ATOM 2807 C C . GLN B 1 121 ? 7.598 1.868 -8.703 1 86.69 121 GLN B C 1
ATOM 2809 O O . GLN B 1 121 ? 7.594 3.084 -8.5 1 86.69 121 GLN B O 1
ATOM 2814 N N . ASP B 1 122 ? 7.805 1.299 -9.844 1 85.56 122 ASP B N 1
ATOM 2815 C CA . ASP B 1 122 ? 8.094 2.129 -11.008 1 85.56 122 ASP B CA 1
ATOM 2816 C C . ASP B 1 122 ? 6.914 3.037 -11.344 1 85.56 122 ASP B C 1
ATOM 2818 O O . ASP B 1 122 ? 7.098 4.219 -11.641 1 85.56 122 ASP B O 1
ATOM 2822 N N . LEU B 1 123 ? 5.781 2.453 -11.32 1 84.69 123 LEU B N 1
ATOM 2823 C CA . LEU B 1 123 ? 4.574 3.205 -11.641 1 84.69 123 LEU B CA 1
ATOM 2824 C C . LEU B 1 123 ? 4.359 4.344 -10.648 1 84.69 123 LEU B C 1
ATOM 2826 O O . LEU B 1 123 ? 3.914 5.43 -11.031 1 84.69 123 LEU B O 1
ATOM 2830 N N . LEU B 1 124 ? 4.695 4.117 -9.422 1 82.44 124 LEU B N 1
ATOM 2831 C CA . LEU B 1 124 ? 4.484 5.117 -8.383 1 82.44 124 LEU B CA 1
ATOM 2832 C C . LEU B 1 124 ? 5.539 6.215 -8.461 1 82.44 124 LEU B C 1
ATOM 2834 O O . LEU B 1 124 ? 5.273 7.363 -8.102 1 82.44 124 LEU B O 1
ATOM 2838 N N . MET B 1 125 ? 6.672 5.875 -8.891 1 78.56 125 MET B N 1
ATOM 2839 C CA . MET B 1 125 ? 7.781 6.82 -8.891 1 78.56 125 MET B CA 1
ATOM 2840 C C . MET B 1 125 ? 7.828 7.598 -10.211 1 78.56 125 MET B C 1
ATOM 2842 O O . MET B 1 125 ? 8.484 8.633 -10.297 1 78.56 125 MET B O 1
ATOM 2846 N N . THR B 1 126 ? 7.324 6.977 -11.203 1 68.75 126 THR B N 1
ATOM 2847 C CA . THR B 1 126 ? 7.371 7.664 -12.492 1 68.75 126 THR B CA 1
ATOM 2848 C C . THR B 1 126 ? 6.594 8.977 -12.43 1 68.75 126 THR B C 1
ATOM 2850 O O . THR B 1 126 ? 5.414 8.992 -12.07 1 68.75 126 THR B O 1
ATOM 2853 N N . PRO B 1 127 ? 7.531 10.023 -12.469 1 58.44 127 PRO B N 1
ATOM 2854 C CA . PRO B 1 127 ? 6.891 11.336 -12.414 1 58.44 127 PRO B CA 1
ATOM 2855 C C . PRO B 1 127 ? 5.77 11.484 -13.445 1 58.44 127 PRO B C 1
ATOM 2857 O O . PRO B 1 127 ? 5.688 10.703 -14.391 1 58.44 127 PRO B O 1
ATOM 2860 N N . SER B 1 128 ? 4.801 12.273 -12.977 1 52.69 128 SER B N 1
ATOM 2861 C CA . SER B 1 128 ? 3.65 12.656 -13.789 1 52.69 128 SER B CA 1
ATOM 2862 C C . SER B 1 128 ? 4.062 12.953 -15.227 1 52.69 128 SER B C 1
ATOM 2864 O O . SER B 1 128 ? 3.211 13.102 -16.109 1 52.69 128 SER B O 1
ATOM 2866 N N . THR B 1 129 ? 5.414 13.312 -15.305 1 49.16 129 THR B N 1
ATOM 2867 C CA . THR B 1 129 ? 5.719 13.617 -16.703 1 49.16 129 THR B CA 1
ATOM 2868 C C . THR B 1 129 ? 5.766 12.336 -17.531 1 49.16 129 THR B C 1
ATOM 2870 O O . THR B 1 129 ? 5.949 11.242 -16.984 1 49.16 129 THR B O 1
ATOM 2873 N N . GLY B 1 130 ? 5.312 12.266 -18.625 1 45.53 130 GLY B N 1
ATOM 2874 C CA . GLY B 1 130 ? 4.945 11.219 -19.562 1 45.53 130 GLY B CA 1
ATOM 2875 C C . GLY B 1 130 ? 5.973 10.109 -19.656 1 45.53 130 GLY B C 1
ATOM 2876 O O . GLY B 1 130 ? 5.965 9.32 -20.609 1 45.53 130 GLY B O 1
ATOM 2877 N N . PRO B 1 131 ? 6.766 9.961 -18.641 1 42.28 131 PRO B N 1
ATOM 2878 C CA . PRO B 1 131 ? 7.891 9.188 -19.188 1 42.28 131 PRO B CA 1
ATOM 2879 C C . PRO B 1 131 ? 7.465 7.832 -19.734 1 42.28 131 PRO B C 1
ATOM 2881 O O . PRO B 1 131 ? 8.312 7.016 -20.094 1 42.28 131 PRO B O 1
ATOM 2884 N N . TYR B 1 132 ? 6.555 7.246 -18.969 1 43.53 132 TYR B N 1
ATOM 2885 C CA . TYR B 1 132 ? 6.625 5.848 -19.375 1 43.53 132 TYR B CA 1
ATOM 2886 C C . TYR B 1 132 ? 6.672 5.727 -20.906 1 43.53 132 TYR B C 1
ATOM 2888 O O . TYR B 1 132 ? 6.238 4.719 -21.453 1 43.53 132 TYR B O 1
ATOM 2896 N N . GLY B 1 133 ? 7.367 6.863 -21.344 1 41.91 133 GLY B N 1
ATOM 2897 C CA . GLY B 1 133 ? 7.711 6.809 -22.75 1 41.91 133 GLY B CA 1
ATOM 2898 C C . GLY B 1 133 ? 6.516 6.977 -23.656 1 41.91 133 GLY B C 1
ATOM 2899 O O . GLY B 1 133 ? 6.652 6.961 -24.891 1 41.91 133 GLY B O 1
ATOM 2900 N N . HIS B 1 134 ? 5.367 6.512 -23.094 1 43.78 134 HIS B N 1
ATOM 2901 C CA . HIS B 1 134 ? 4.422 6.66 -24.188 1 43.78 134 HIS B CA 1
ATOM 2902 C C . HIS B 1 134 ? 3.787 8.047 -24.188 1 43.78 134 HIS B C 1
ATOM 2904 O O . HIS B 1 134 ? 3.344 8.531 -23.141 1 43.78 134 HIS B O 1
ATOM 2910 N N . SER B 1 135 ? 4.254 8.844 -24.938 1 48.41 135 SER B N 1
ATOM 2911 C CA . SER B 1 135 ? 3.82 10.195 -25.266 1 48.41 135 SER B CA 1
ATOM 2912 C C . SER B 1 135 ? 2.348 10.398 -24.938 1 48.41 135 SER B C 1
ATOM 2914 O O . SER B 1 135 ? 1.927 11.516 -24.625 1 48.41 135 SER B O 1
ATOM 2916 N N . SER B 1 136 ? 1.565 9.32 -24.969 1 52.16 136 SER B N 1
ATOM 2917 C CA . SER B 1 136 ? 0.122 9.539 -24.969 1 52.16 136 SER B CA 1
ATOM 2918 C C . SER B 1 136 ? -0.454 9.391 -23.562 1 52.16 136 SER B C 1
ATOM 2920 O O . SER B 1 136 ? -1.635 9.672 -23.344 1 52.16 136 SER B O 1
ATOM 2922 N N . CYS B 1 137 ? 0.491 9.062 -22.562 1 60.91 137 CYS B N 1
ATOM 2923 C CA . CYS B 1 137 ? -0.163 8.812 -21.281 1 60.91 137 CYS B CA 1
ATOM 2924 C C . CYS B 1 137 ? -0.173 10.07 -20.422 1 60.91 137 CYS B C 1
ATOM 2926 O O . CYS B 1 137 ? 0.74 10.891 -20.5 1 60.91 137 CYS B O 1
ATOM 2928 N N . GLN B 1 138 ? -1.384 10.242 -19.844 1 68.06 138 GLN B N 1
ATOM 2929 C CA . GLN B 1 138 ? -1.506 11.297 -18.844 1 68.06 138 GLN B CA 1
ATOM 2930 C C . GLN B 1 138 ? -0.6 11.031 -17.641 1 68.06 138 GLN B C 1
ATOM 2932 O O . GLN B 1 138 ? -0.258 9.883 -17.359 1 68.06 138 GLN B O 1
ATOM 2937 N N . PRO B 1 139 ? -0.074 11.969 -17.062 1 69.38 139 PRO B N 1
ATOM 2938 C CA . PRO B 1 139 ? 0.825 11.844 -15.922 1 69.38 139 PRO B CA 1
ATOM 2939 C C . PRO B 1 139 ? 0.267 10.93 -14.828 1 69.38 139 PRO B C 1
ATOM 2941 O O . PRO B 1 139 ? 1.032 10.344 -14.055 1 69.38 139 PRO B O 1
ATOM 2944 N N . GLU B 1 140 ? -1.074 10.773 -14.852 1 76 140 GLU B N 1
ATOM 2945 C CA . GLU B 1 140 ? -1.69 10.023 -13.766 1 76 140 GLU B CA 1
ATOM 2946 C C . GLU B 1 140 ? -1.813 8.547 -14.117 1 76 140 GLU B C 1
ATOM 2948 O O . GLU B 1 140 ? -2.207 7.734 -13.273 1 76 140 GLU B O 1
ATOM 2953 N N . CYS B 1 141 ? -1.388 8.242 -15.266 1 78.62 141 CYS B N 1
ATOM 2954 C CA . CYS B 1 141 ? -1.614 6.887 -15.758 1 78.62 141 CYS B CA 1
ATOM 2955 C C . CYS B 1 141 ? -0.952 5.859 -14.852 1 78.62 141 CYS B C 1
ATOM 2957 O O . CYS B 1 141 ? -1.553 4.832 -14.523 1 78.62 141 CYS B O 1
ATOM 2959 N N . GLY B 1 142 ? 0.327 6.16 -14.438 1 81.75 142 GLY B N 1
ATOM 2960 C CA . GLY B 1 142 ? 1.022 5.242 -13.547 1 81.75 142 GLY B CA 1
ATOM 2961 C C . GLY B 1 142 ? 0.273 4.98 -12.258 1 81.75 142 GLY B C 1
ATOM 2962 O O . GLY B 1 142 ? 0.174 3.836 -11.812 1 81.75 142 GLY B O 1
ATOM 2963 N N . ALA B 1 143 ? -0.27 6.016 -11.773 1 85.06 143 ALA B N 1
ATOM 2964 C CA . ALA B 1 143 ? -1.025 5.895 -10.523 1 85.06 143 ALA B CA 1
ATOM 2965 C C . ALA B 1 143 ? -2.285 5.059 -10.727 1 85.06 143 ALA B C 1
ATOM 2967 O O . ALA B 1 143 ? -2.645 4.246 -9.875 1 85.06 143 ALA B O 1
ATOM 2968 N N . VAL B 1 144 ? -2.895 5.238 -11.82 1 82.75 144 VAL B N 1
ATOM 2969 C CA . VAL B 1 144 ? -4.102 4.484 -12.148 1 82.75 144 VAL B CA 1
ATOM 2970 C C . VAL B 1 144 ? -3.783 2.994 -12.203 1 82.75 144 VAL B C 1
ATOM 2972 O O . VAL B 1 144 ? -4.5 2.176 -11.625 1 82.75 144 VAL B O 1
ATOM 2975 N N . TYR B 1 145 ? -2.68 2.725 -12.859 1 85.06 145 TYR B N 1
ATOM 2976 C CA . TYR B 1 145 ? -2.307 1.321 -13 1 85.06 145 TYR B CA 1
ATOM 2977 C C . TYR B 1 145 ? -1.966 0.714 -11.641 1 85.06 145 TYR B C 1
ATOM 2979 O O . TYR B 1 145 ? -2.26 -0.456 -11.391 1 85.06 145 TYR B O 1
ATOM 2987 N N . VAL B 1 146 ? -1.376 1.491 -10.805 1 88.31 146 VAL B N 1
ATOM 2988 C CA . VAL B 1 146 ? -1.086 1.002 -9.461 1 88.31 146 VAL B CA 1
ATOM 2989 C C . VAL B 1 146 ? -2.385 0.611 -8.758 1 88.31 146 VAL B C 1
ATOM 2991 O O . VAL B 1 146 ? -2.484 -0.476 -8.188 1 88.31 146 VAL B O 1
ATOM 2994 N N . GLY B 1 147 ? -3.361 1.473 -8.859 1 87.69 147 GLY B N 1
ATOM 2995 C CA . GLY B 1 147 ? -4.645 1.177 -8.242 1 87.69 147 GLY B CA 1
ATOM 2996 C C . GLY B 1 147 ? -5.293 -0.083 -8.781 1 87.69 147 GLY B C 1
ATOM 2997 O O . GLY B 1 147 ? -5.84 -0.883 -8.023 1 87.69 147 GLY B O 1
ATOM 2998 N N . LEU B 1 148 ? -5.184 -0.263 -10.023 1 86.5 148 LEU B N 1
ATOM 2999 C CA . LEU B 1 148 ? -5.789 -1.427 -10.664 1 86.5 148 LEU B CA 1
ATOM 3000 C C . LEU B 1 148 ? -5.07 -2.707 -10.25 1 86.5 148 LEU B C 1
ATOM 3002 O O . LEU B 1 148 ? -5.711 -3.74 -10.031 1 86.5 148 LEU B O 1
ATOM 3006 N N . ILE B 1 149 ? -3.762 -2.652 -10.164 1 89 149 ILE B N 1
ATOM 3007 C CA . ILE B 1 149 ? -2.994 -3.814 -9.734 1 89 149 ILE B CA 1
ATOM 3008 C C . ILE B 1 149 ? -3.375 -4.176 -8.297 1 89 149 ILE B C 1
ATOM 3010 O O . ILE B 1 149 ? -3.637 -5.344 -7.992 1 89 149 ILE B O 1
ATOM 3014 N N . LEU B 1 150 ? -3.461 -3.184 -7.469 1 89.12 150 LEU B N 1
ATOM 3015 C CA . LEU B 1 150 ? -3.777 -3.439 -6.07 1 89.12 150 LEU B CA 1
ATOM 3016 C C . LEU B 1 150 ? -5.18 -4.02 -5.926 1 89.12 150 LEU B C 1
ATOM 3018 O O . LEU B 1 150 ? -5.406 -4.914 -5.105 1 89.12 150 LEU B O 1
ATOM 3022 N N . ARG B 1 151 ? -6.012 -3.607 -6.688 1 86.06 151 ARG B N 1
ATOM 3023 C CA . ARG B 1 151 ? -7.363 -4.16 -6.68 1 86.06 151 ARG B CA 1
ATOM 3024 C C . ARG B 1 151 ? -7.355 -5.629 -7.078 1 86.06 151 ARG B C 1
ATOM 3026 O O . ARG B 1 151 ? -8.031 -6.453 -6.453 1 86.06 151 ARG B O 1
ATOM 3033 N N . THR B 1 152 ? -6.676 -5.863 -8.117 1 85.81 152 THR B N 1
ATOM 3034 C CA . THR B 1 152 ? -6.586 -7.238 -8.594 1 85.81 152 THR B CA 1
ATOM 3035 C C . THR B 1 152 ? -5.992 -8.141 -7.52 1 85.81 152 THR B C 1
ATOM 3037 O O . THR B 1 152 ? -6.504 -9.234 -7.27 1 85.81 152 THR B O 1
ATOM 3040 N N . LEU B 1 153 ? -4.926 -7.668 -6.902 1 88.19 153 LEU B N 1
ATOM 3041 C CA . LEU B 1 153 ? -4.309 -8.445 -5.836 1 88.19 153 LEU B CA 1
ATOM 3042 C C . LEU B 1 153 ? -5.297 -8.68 -4.695 1 88.19 153 LEU B C 1
ATOM 3044 O O . LEU B 1 153 ? -5.371 -9.789 -4.152 1 88.19 153 LEU B O 1
ATOM 3048 N N . ASN B 1 154 ? -6.055 -7.703 -4.434 1 84.12 154 ASN B N 1
ATOM 3049 C CA . ASN B 1 154 ? -7.047 -7.82 -3.373 1 84.12 154 ASN B CA 1
ATOM 3050 C C . ASN B 1 154 ? -8.141 -8.82 -3.736 1 84.12 154 ASN B C 1
ATOM 3052 O O . ASN B 1 154 ? -8.531 -9.648 -2.91 1 84.12 154 ASN B O 1
ATOM 3056 N N . GLU B 1 155 ? -8.617 -8.727 -4.902 1 82.62 155 GLU B N 1
ATOM 3057 C CA . GLU B 1 155 ? -9.672 -9.617 -5.363 1 82.62 155 GLU B CA 1
ATOM 3058 C C . GLU B 1 155 ? -9.203 -11.07 -5.371 1 82.62 155 GLU B C 1
ATOM 3060 O O . GLU B 1 155 ? -9.984 -11.984 -5.105 1 82.62 155 GLU B O 1
ATOM 3065 N N . MET B 1 156 ? -7.949 -11.25 -5.66 1 83.12 156 MET B N 1
ATOM 3066 C CA . MET B 1 156 ? -7.379 -12.594 -5.73 1 83.12 156 MET B CA 1
ATOM 3067 C C . MET B 1 156 ? -6.859 -13.031 -4.367 1 83.12 156 MET B C 1
ATOM 3069 O O . MET B 1 156 ? -6.293 -14.125 -4.238 1 83.12 156 MET B O 1
ATOM 3073 N N . LYS B 1 157 ? -7.008 -12.117 -3.365 1 84.25 157 LYS B N 1
ATOM 3074 C CA . LYS B 1 157 ? -6.605 -12.398 -1.99 1 84.25 157 LYS B CA 1
ATOM 3075 C C . LYS B 1 157 ? -5.109 -12.688 -1.902 1 84.25 157 LYS B C 1
ATOM 3077 O O . LYS B 1 157 ? -4.688 -13.617 -1.212 1 84.25 157 LYS B O 1
ATOM 3082 N N . ILE B 1 158 ? -4.406 -11.969 -2.691 1 89.25 158 ILE B N 1
ATOM 3083 C CA . ILE B 1 158 ? -2.951 -12.047 -2.67 1 89.25 158 ILE B CA 1
ATOM 3084 C C . ILE B 1 158 ? -2.395 -11.07 -1.637 1 89.25 158 ILE B C 1
ATOM 3086 O O . ILE B 1 158 ? -2.797 -9.906 -1.595 1 89.25 158 ILE B O 1
ATOM 3090 N N . SER B 1 159 ? -1.493 -11.609 -0.886 1 89.81 159 SER B N 1
ATOM 3091 C CA . SER B 1 159 ? -0.885 -10.773 0.145 1 89.81 159 SER B CA 1
ATOM 3092 C C . SER B 1 159 ? 0.124 -9.797 -0.455 1 89.81 159 SER B C 1
ATOM 3094 O O . SER B 1 159 ? 0.883 -10.164 -1.356 1 89.81 159 SER B O 1
ATOM 3096 N N . TYR B 1 160 ? 0.055 -8.578 0.043 1 89.56 160 TYR B N 1
ATOM 3097 C CA . TYR B 1 160 ? 1.045 -7.582 -0.355 1 89.56 160 TYR B CA 1
ATOM 3098 C C . TYR B 1 160 ? 1.276 -6.57 0.758 1 89.56 160 TYR B C 1
ATOM 3100 O O . TYR B 1 160 ? 0.504 -6.504 1.718 1 89.56 160 TYR B O 1
ATOM 3108 N N . SER B 1 161 ? 2.398 -5.914 0.669 1 86.94 161 SER B N 1
ATOM 3109 C CA . SER B 1 161 ? 2.721 -4.785 1.536 1 86.94 161 SER B CA 1
ATOM 3110 C C . SER B 1 161 ? 3.318 -3.633 0.739 1 86.94 161 SER B C 1
ATOM 3112 O O . SER B 1 161 ? 4.102 -3.852 -0.188 1 86.94 161 SER B O 1
ATOM 3114 N N . ALA B 1 162 ? 2.707 -2.514 1.021 1 81.75 162 ALA B N 1
ATOM 3115 C CA . ALA B 1 162 ? 3.219 -1.284 0.423 1 81.75 162 ALA B CA 1
ATOM 3116 C C . ALA B 1 162 ? 3.461 -0.217 1.486 1 81.75 162 ALA B C 1
ATOM 3118 O O . ALA B 1 162 ? 2.672 -0.074 2.422 1 81.75 162 ALA B O 1
ATOM 3119 N N . GLY B 1 163 ? 4.574 0.522 1.305 1 81.31 163 GLY B N 1
ATOM 3120 C CA . GLY B 1 163 ? 4.738 1.604 2.262 1 81.31 163 GLY B CA 1
ATOM 3121 C C . GLY B 1 163 ? 5.996 2.422 2.029 1 81.31 163 GLY B C 1
ATOM 3122 O O . GLY B 1 163 ? 6.879 2.01 1.274 1 81.31 163 GLY B O 1
ATOM 3123 N N . ILE B 1 164 ? 5.898 3.586 2.424 1 77 164 ILE B N 1
ATOM 3124 C CA . ILE B 1 164 ? 7.055 4.465 2.539 1 77 164 ILE B CA 1
ATOM 3125 C C . ILE B 1 164 ? 7.453 4.605 4.004 1 77 164 ILE B C 1
ATOM 3127 O O . ILE B 1 164 ? 6.668 5.086 4.824 1 77 164 ILE B O 1
ATOM 3131 N N . PRO B 1 165 ? 8.641 4 4.352 1 62.78 165 PRO B N 1
ATOM 3132 C CA . PRO B 1 165 ? 9.023 4.109 5.762 1 62.78 165 PRO B CA 1
ATOM 3133 C C . PRO B 1 165 ? 9.344 5.539 6.18 1 62.78 165 PRO B C 1
ATOM 3135 O O . PRO B 1 165 ? 9.891 6.309 5.383 1 62.78 165 PRO B O 1
ATOM 3138 N N . SER B 1 166 ? 8.672 6.008 7.301 1 61.72 166 SER B N 1
ATOM 3139 C CA . SER B 1 166 ? 8.836 7.34 7.875 1 61.72 166 SER B CA 1
ATOM 3140 C C . SER B 1 166 ? 10.305 7.676 8.086 1 61.72 166 SER B C 1
ATOM 3142 O O . SER B 1 166 ? 10.695 8.844 8.023 1 61.72 166 SER B O 1
ATOM 3144 N N . THR B 1 167 ? 11.094 6.691 8.555 1 56.94 167 THR B N 1
ATOM 3145 C CA . THR B 1 167 ? 12.43 6.941 9.094 1 56.94 167 THR B CA 1
ATOM 3146 C C . THR B 1 167 ? 13.43 7.191 7.969 1 56.94 167 THR B C 1
ATOM 3148 O O . THR B 1 167 ? 14.633 7.332 8.219 1 56.94 167 THR B O 1
ATOM 3151 N N . LEU B 1 168 ? 13 7.016 6.746 1 52.47 168 LEU B N 1
ATOM 3152 C CA . LEU B 1 168 ? 14.156 7.02 5.852 1 52.47 168 LEU B CA 1
ATOM 3153 C C . LEU B 1 168 ? 14.586 8.445 5.527 1 52.47 168 LEU B C 1
ATOM 3155 O O . LEU B 1 168 ? 13.742 9.32 5.328 1 52.47 168 LEU B O 1
ATOM 3159 N N . PRO B 1 169 ? 15.805 8.789 5.723 1 49.62 169 PRO B N 1
ATOM 3160 C CA . PRO B 1 169 ? 16.312 10.086 5.258 1 49.62 169 PRO B CA 1
ATOM 3161 C C . PRO B 1 169 ? 15.766 10.477 3.889 1 49.62 169 PRO B C 1
ATOM 3163 O O . PRO B 1 169 ? 15.266 9.625 3.152 1 49.62 169 PRO B O 1
ATOM 3166 N N . SER B 1 170 ? 15.883 11.922 3.582 1 47.75 170 SER B N 1
ATOM 3167 C CA . SER B 1 170 ? 15.391 12.664 2.424 1 47.75 170 SER B CA 1
ATOM 3168 C C . SER B 1 170 ? 15.453 11.812 1.158 1 47.75 170 SER B C 1
ATOM 3170 O O . SER B 1 170 ? 14.625 11.969 0.257 1 47.75 170 SER B O 1
ATOM 3172 N N . ARG B 1 171 ? 16.594 11.227 0.876 1 47.44 171 ARG B N 1
ATOM 3173 C CA . ARG B 1 171 ? 16.938 10.945 -0.517 1 47.44 171 ARG B CA 1
ATOM 3174 C C . ARG B 1 171 ? 16.141 9.766 -1.048 1 47.44 171 ARG B C 1
ATOM 3176 O O . ARG B 1 171 ? 15.797 9.719 -2.23 1 47.44 171 ARG B O 1
ATOM 3183 N N . ARG B 1 172 ? 16 8.812 -0.218 1 54.56 172 ARG B N 1
ATOM 3184 C CA . ARG B 1 172 ? 15.5 7.656 -0.955 1 54.56 172 ARG B CA 1
ATOM 3185 C C . ARG B 1 172 ? 14.078 7.316 -0.528 1 54.56 172 ARG B C 1
ATOM 3187 O O . ARG B 1 172 ? 13.867 6.441 0.316 1 54.56 172 ARG B O 1
ATOM 3194 N N . HIS B 1 173 ? 13.109 8.117 -0.581 1 62.25 173 HIS B N 1
ATOM 3195 C CA . HIS B 1 173 ? 11.688 7.988 -0.282 1 62.25 173 HIS B CA 1
ATOM 3196 C C . HIS B 1 173 ? 10.977 7.121 -1.32 1 62.25 173 HIS B C 1
ATOM 3198 O O . HIS B 1 173 ? 9.969 7.535 -1.899 1 62.25 173 HIS B O 1
ATOM 3204 N N . ALA B 1 174 ? 11.711 6.02 -1.634 1 70.31 174 ALA B N 1
ATOM 3205 C CA . ALA B 1 174 ? 11.039 5.16 -2.604 1 70.31 174 ALA B CA 1
ATOM 3206 C C . ALA B 1 174 ? 10.094 4.184 -1.906 1 70.31 174 ALA B C 1
ATOM 3208 O O . ALA B 1 174 ? 10.438 3.619 -0.864 1 70.31 174 ALA B O 1
ATOM 3209 N N . PRO B 1 175 ? 8.875 4.109 -2.373 1 79.38 175 PRO B N 1
ATOM 3210 C CA . PRO B 1 175 ? 7.938 3.146 -1.8 1 79.38 175 PRO B CA 1
ATOM 3211 C C . PRO B 1 175 ? 8.422 1.703 -1.917 1 79.38 175 PRO B C 1
ATOM 3213 O O . PRO B 1 175 ? 9.094 1.352 -2.891 1 79.38 175 PRO B O 1
ATOM 3216 N N . LEU B 1 176 ? 8.344 0.991 -0.809 1 83.38 176 LEU B N 1
ATOM 3217 C CA . LEU B 1 176 ? 8.633 -0.439 -0.817 1 83.38 176 LEU B CA 1
ATOM 3218 C C . LEU B 1 176 ? 7.363 -1.25 -1.034 1 83.38 176 LEU B C 1
ATOM 3220 O O . LEU B 1 176 ? 6.336 -0.983 -0.404 1 83.38 176 LEU B O 1
ATOM 3224 N N . PHE B 1 177 ? 7.48 -2.154 -2.031 1 87.44 177 PHE B N 1
ATOM 3225 C CA . PHE B 1 177 ? 6.34 -3.01 -2.328 1 87.44 177 PHE B CA 1
ATOM 3226 C C . PHE B 1 177 ? 6.754 -4.477 -2.352 1 87.44 177 PHE B C 1
ATOM 3228 O O . PHE B 1 177 ? 7.781 -4.828 -2.932 1 87.44 177 PHE B O 1
ATOM 3235 N N . THR B 1 178 ? 6.012 -5.25 -1.593 1 90.19 178 THR B N 1
ATOM 3236 C CA . THR B 1 178 ? 6.223 -6.691 -1.627 1 90.19 178 THR B CA 1
ATOM 3237 C C . THR B 1 178 ? 4.914 -7.422 -1.918 1 90.19 178 THR B C 1
ATOM 3239 O O . THR B 1 178 ? 3.836 -6.934 -1.578 1 90.19 178 THR B O 1
ATOM 3242 N N . VAL B 1 179 ? 5.016 -8.5 -2.605 1 91.69 179 VAL B N 1
ATOM 3243 C CA . VAL B 1 179 ? 3.879 -9.359 -2.924 1 91.69 179 VAL B CA 1
ATOM 3244 C C . VAL B 1 179 ? 4.199 -10.805 -2.555 1 91.69 179 VAL B C 1
ATOM 3246 O O . VAL B 1 179 ? 5.344 -11.25 -2.697 1 91.69 179 VAL B O 1
ATOM 3249 N N . SER B 1 180 ? 3.211 -11.477 -2.059 1 91.75 180 SER B N 1
ATOM 3250 C CA . SER B 1 180 ? 3.328 -12.891 -1.741 1 91.75 180 SER B CA 1
ATOM 3251 C C . SER B 1 180 ? 2.131 -13.68 -2.27 1 91.75 180 SER B C 1
ATOM 3253 O O . SER B 1 180 ? 0.998 -13.461 -1.838 1 91.75 180 SER B O 1
ATOM 3255 N N . PHE B 1 181 ? 2.393 -14.617 -3.066 1 91.62 181 PHE B N 1
ATOM 3256 C CA . PHE B 1 181 ? 1.315 -15.367 -3.703 1 91.62 181 PHE B CA 1
ATOM 3257 C C . PHE B 1 181 ? 0.796 -16.469 -2.779 1 91.62 181 PHE B C 1
ATOM 3259 O O . PHE B 1 181 ? -0.288 -17.016 -3 1 91.62 181 PHE B O 1
ATOM 3266 N N . GLY B 1 182 ? 1.49 -16.75 -1.789 1 85.56 182 GLY B N 1
ATOM 3267 C CA . GLY B 1 182 ? 1.044 -17.797 -0.876 1 85.56 182 GLY B CA 1
ATOM 3268 C C . GLY B 1 182 ? 0.834 -19.141 -1.556 1 85.56 182 GLY B C 1
ATOM 3269 O O . GLY B 1 182 ? 1.754 -19.672 -2.176 1 85.56 182 GLY B O 1
ATOM 3270 N N . ARG B 1 183 ? -0.469 -19.578 -1.624 1 86.25 183 ARG B N 1
ATOM 3271 C CA . ARG B 1 183 ? -0.758 -20.922 -2.098 1 86.25 183 ARG B CA 1
ATOM 3272 C C . ARG B 1 183 ? -1.404 -20.891 -3.479 1 86.25 183 ARG B C 1
ATOM 3274 O O . ARG B 1 183 ? -2.166 -21.797 -3.832 1 86.25 183 ARG B O 1
ATOM 3281 N N . LEU B 1 184 ? -1.135 -19.891 -4.184 1 91.88 184 LEU B N 1
ATOM 3282 C CA . LEU B 1 184 ? -1.618 -19.859 -5.559 1 91.88 184 LEU B CA 1
ATOM 3283 C C . LEU B 1 184 ? -0.738 -20.719 -6.465 1 91.88 184 LEU B C 1
ATOM 3285 O O . LEU B 1 184 ? 0.464 -20.844 -6.227 1 91.88 184 LEU B O 1
ATOM 3289 N N . SER B 1 185 ? -1.337 -21.203 -7.469 1 95.94 185 SER B N 1
ATOM 3290 C CA . SER B 1 185 ? -0.577 -21.969 -8.453 1 95.94 185 SER B CA 1
ATOM 3291 C C . SER B 1 185 ? -0.049 -21.062 -9.562 1 95.94 185 SER B C 1
ATOM 3293 O O . SER B 1 185 ? -0.633 -20.016 -9.844 1 95.94 185 SER B O 1
ATOM 3295 N N . PRO B 1 186 ? 1.014 -21.516 -10.195 1 96.44 186 PRO B N 1
ATOM 3296 C CA . PRO B 1 186 ? 1.553 -20.734 -11.312 1 96.44 186 PRO B CA 1
ATOM 3297 C C . PRO B 1 186 ? 0.52 -20.484 -12.406 1 96.44 186 PRO B C 1
ATOM 3299 O O . PRO B 1 186 ? 0.437 -19.375 -12.945 1 96.44 186 PRO B O 1
ATOM 3302 N N . ILE B 1 187 ? -0.276 -21.438 -12.719 1 95.69 187 ILE B N 1
ATOM 3303 C CA . ILE B 1 187 ? -1.276 -21.266 -13.766 1 95.69 187 ILE B CA 1
ATOM 3304 C C . ILE B 1 187 ? -2.291 -20.203 -13.344 1 95.69 187 ILE B C 1
ATOM 3306 O O . ILE B 1 187 ? -2.764 -19.422 -14.172 1 95.69 187 ILE B O 1
ATOM 3310 N N . SER B 1 188 ? -2.68 -20.219 -12.086 1 94.38 188 SER B N 1
ATOM 3311 C CA . SER B 1 188 ? -3.607 -19.219 -11.578 1 94.38 188 SER B CA 1
ATOM 3312 C C . SER B 1 188 ? -3.021 -17.812 -11.688 1 94.38 188 SER B C 1
ATOM 3314 O O . SER B 1 188 ? -3.729 -16.859 -12.039 1 94.38 188 SER B O 1
ATOM 3316 N N . ILE B 1 189 ? -1.755 -17.703 -11.391 1 94.25 189 ILE B N 1
ATOM 3317 C CA . ILE B 1 189 ? -1.07 -16.422 -11.461 1 94.25 189 ILE B CA 1
ATOM 3318 C C . ILE B 1 189 ? -0.997 -15.953 -12.914 1 94.25 189 ILE B C 1
ATOM 3320 O O . ILE B 1 189 ? -1.244 -14.781 -13.211 1 94.25 189 ILE B O 1
ATOM 3324 N N . ASN B 1 190 ? -0.667 -16.891 -13.742 1 95.19 190 ASN B N 1
ATOM 3325 C CA . ASN B 1 190 ? -0.649 -16.578 -15.164 1 95.19 190 ASN B CA 1
ATOM 3326 C C . ASN B 1 190 ? -2.006 -16.078 -15.648 1 95.19 190 ASN B C 1
ATOM 3328 O O . ASN B 1 190 ? -2.08 -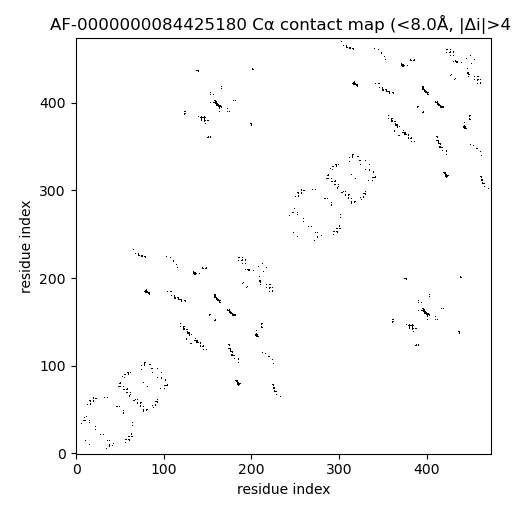15.086 -16.375 1 95.19 190 ASN B O 1
ATOM 3332 N N . THR B 1 191 ? -3.039 -16.703 -15.219 1 93.31 191 THR B N 1
ATOM 3333 C CA . THR B 1 191 ? -4.395 -16.312 -15.594 1 93.31 191 THR B CA 1
ATOM 3334 C C . THR B 1 191 ? -4.719 -14.914 -15.07 1 93.31 191 THR B C 1
ATOM 3336 O O . THR B 1 191 ? -5.332 -14.109 -15.766 1 93.31 191 THR B O 1
ATOM 3339 N N . MET B 1 192 ? -4.301 -14.656 -13.922 1 90.44 192 MET B N 1
ATOM 3340 C CA . MET B 1 192 ? -4.543 -13.352 -13.312 1 90.44 192 MET B CA 1
ATOM 3341 C C . MET B 1 192 ? -3.859 -12.242 -14.109 1 90.44 192 MET B C 1
ATOM 3343 O O . MET B 1 192 ? -4.473 -11.219 -14.398 1 90.44 192 MET B O 1
ATOM 3347 N N . VAL B 1 193 ? -2.631 -12.484 -14.445 1 91.94 193 VAL B N 1
ATOM 3348 C CA . VAL B 1 193 ? -1.812 -11.469 -15.086 1 91.94 193 VAL B CA 1
ATOM 3349 C C . VAL B 1 193 ? -2.236 -11.305 -16.547 1 91.94 193 VAL B C 1
ATOM 3351 O O . VAL B 1 193 ? -2.502 -10.195 -17 1 91.94 193 VAL B O 1
ATOM 3354 N N . ASN B 1 194 ? -2.398 -12.438 -17.188 1 89.31 194 ASN B N 1
ATOM 3355 C CA . ASN B 1 194 ? -2.652 -12.391 -18.625 1 89.31 194 ASN B CA 1
ATOM 3356 C C . ASN B 1 194 ? -4.141 -12.25 -18.922 1 89.31 194 ASN B C 1
ATOM 3358 O O . ASN B 1 194 ? -4.52 -11.836 -20.016 1 89.31 194 ASN B O 1
ATOM 3362 N N . GLY B 1 195 ? -4.906 -12.594 -17.984 1 83.31 195 GLY B N 1
ATOM 3363 C CA . GLY B 1 195 ? -6.344 -12.508 -18.188 1 83.31 195 GLY B CA 1
ATOM 3364 C C . GLY B 1 195 ? -6.922 -11.172 -17.75 1 83.31 195 GLY B C 1
ATOM 3365 O O . GLY B 1 195 ? -8.141 -10.984 -17.781 1 83.31 195 GLY B O 1
ATOM 3366 N N . TRP B 1 196 ? -5.953 -10.352 -17.438 1 77.06 196 TRP B N 1
ATOM 3367 C CA . TRP B 1 196 ? -6.445 -9.062 -16.953 1 77.06 196 TRP B CA 1
ATOM 3368 C C . TRP B 1 196 ? -7.238 -8.344 -18.047 1 77.06 196 TRP B C 1
ATOM 3370 O O . TRP B 1 196 ? -6.773 -8.227 -19.188 1 77.06 196 TRP B O 1
ATOM 3380 N N . LYS B 1 197 ? -8.516 -8.141 -17.812 1 67.06 197 LYS B N 1
ATOM 3381 C CA . LYS B 1 197 ? -9.359 -7.359 -18.703 1 67.06 197 LYS B CA 1
ATOM 3382 C C . LYS B 1 197 ? -9.805 -6.055 -18.047 1 67.06 197 LYS B C 1
ATOM 3384 O O . LYS B 1 197 ? -10.25 -6.059 -16.906 1 67.06 197 LYS B O 1
ATOM 3389 N N . LEU B 1 198 ? -9.125 -4.98 -18.562 1 57.12 198 LEU B N 1
ATOM 3390 C CA . LEU B 1 198 ? -9.672 -3.707 -18.109 1 57.12 198 LEU B CA 1
ATOM 3391 C C . LEU B 1 198 ? -11.094 -3.506 -18.609 1 57.12 198 LEU B C 1
ATOM 3393 O O . LEU B 1 198 ? -11.383 -3.781 -19.781 1 57.12 198 LEU B O 1
ATOM 3397 N N . THR B 1 199 ? -12.016 -3.742 -17.797 1 50.12 199 THR B N 1
ATOM 3398 C CA . THR B 1 199 ? -13.328 -3.455 -18.359 1 50.12 199 THR B CA 1
ATOM 3399 C C . THR B 1 199 ? -13.359 -2.055 -18.953 1 50.12 199 THR B C 1
ATOM 3401 O O . THR B 1 199 ? -14.141 -1.785 -19.875 1 50.12 199 THR B O 1
ATOM 3404 N N . SER B 1 200 ? -12.961 -1.059 -18.25 1 47.5 200 SER B N 1
ATOM 3405 C CA . SER B 1 200 ? -13.5 0.27 -18.516 1 47.5 200 SER B CA 1
ATOM 3406 C C . SER B 1 200 ? -12.625 1.042 -19.5 1 47.5 200 SER B C 1
ATOM 3408 O O . SER B 1 200 ? -11.438 0.74 -19.656 1 47.5 200 SER B O 1
ATOM 3410 N N . THR B 1 201 ? -13.289 1.762 -20.422 1 47.31 201 THR B N 1
ATOM 3411 C CA . THR B 1 201 ? -13.102 2.887 -21.344 1 47.31 201 THR B CA 1
ATOM 3412 C C . THR B 1 201 ? -12.141 3.91 -20.734 1 47.31 201 THR B C 1
ATOM 3414 O O . THR B 1 201 ? -11.891 4.961 -21.328 1 47.31 201 THR B O 1
ATOM 3417 N N . TYR B 1 202 ? -11.852 3.623 -19.609 1 46.16 202 TYR B N 1
ATOM 3418 C CA . TYR B 1 202 ? -11.219 4.793 -19.016 1 46.16 202 TYR B CA 1
ATOM 3419 C C . TYR B 1 202 ? -10.016 5.238 -19.828 1 46.16 202 TYR B C 1
ATOM 3421 O O . TYR B 1 202 ? -9.719 6.434 -19.922 1 46.16 202 TYR B O 1
ATOM 3429 N N . TYR B 1 203 ? -9.133 4.184 -20.281 1 47.16 203 TYR B N 1
ATOM 3430 C CA . TYR B 1 203 ? -7.844 4.637 -20.781 1 47.16 203 TYR B CA 1
ATOM 3431 C C . TYR B 1 203 ? -7.859 4.738 -22.297 1 47.16 203 TYR B C 1
ATOM 3433 O O . TYR B 1 203 ? -7.555 3.768 -23 1 47.16 203 TYR B O 1
ATOM 3441 N N . GLY B 1 204 ? -8.867 5.188 -22.828 1 43.38 204 GLY B N 1
ATOM 3442 C CA . GLY B 1 204 ? -8.781 5.301 -24.281 1 43.38 204 GLY B CA 1
ATOM 3443 C C . GLY B 1 204 ? -7.383 5.613 -24.766 1 43.38 204 GLY B C 1
ATOM 3444 O O . GLY B 1 204 ? -7.055 5.352 -25.922 1 43.38 204 GLY B O 1
ATOM 3445 N N . ARG B 1 205 ? -6.734 6.566 -24.062 1 45.03 205 ARG B N 1
ATOM 3446 C CA . ARG B 1 205 ? -5.562 7.043 -24.797 1 45.03 205 ARG B CA 1
ATOM 3447 C C . ARG B 1 205 ? -4.309 6.293 -24.359 1 45.03 205 ARG B C 1
ATOM 3449 O O . ARG B 1 205 ? -3.221 6.531 -24.891 1 45.03 205 ARG B O 1
ATOM 3456 N N . CYS B 1 206 ? -4.281 5.824 -23.141 1 48.31 206 CYS B N 1
ATOM 3457 C CA . CYS B 1 206 ? -2.986 5.262 -22.766 1 48.31 206 CYS B CA 1
ATOM 3458 C C . CYS B 1 206 ? -2.742 3.938 -23.484 1 48.31 206 CYS B C 1
ATOM 3460 O O . CYS B 1 206 ? -3.59 3.045 -23.438 1 48.31 206 CYS B O 1
ATOM 3462 N N . SER B 1 207 ? -2.191 3.979 -24.578 1 45.06 207 SER B N 1
ATOM 3463 C CA . SER B 1 207 ? -1.685 2.846 -25.344 1 45.06 207 SER B CA 1
ATOM 3464 C C . SER B 1 207 ? -1.184 1.735 -24.422 1 45.06 207 SER B C 1
ATOM 3466 O O . SER B 1 207 ? -0.647 0.729 -24.891 1 45.06 207 SER B O 1
ATOM 3468 N N . ILE B 1 208 ? -0.944 2.02 -23.188 1 47.25 208 ILE B N 1
ATOM 3469 C CA . ILE B 1 208 ? -0.347 0.855 -22.531 1 47.25 208 ILE B CA 1
ATOM 3470 C C . ILE B 1 208 ? -1.257 -0.358 -22.719 1 47.25 208 ILE B C 1
ATOM 3472 O O . ILE B 1 208 ? -2.482 -0.234 -22.672 1 47.25 208 ILE B O 1
ATOM 3476 N N . ASP B 1 209 ? -0.726 -1.376 -23.422 1 54.28 209 ASP B N 1
ATOM 3477 C CA . ASP B 1 209 ? -1.39 -2.611 -23.828 1 54.28 209 ASP B CA 1
ATOM 3478 C C . ASP B 1 209 ? -2.547 -2.947 -22.891 1 54.28 209 ASP B C 1
ATOM 3480 O O . ASP B 1 209 ? -3.242 -3.947 -23.094 1 54.28 209 ASP B O 1
ATOM 3484 N N . GLY B 1 210 ? -2.984 -1.989 -22.016 1 68.19 210 GLY B N 1
ATOM 3485 C CA . GLY B 1 210 ? -4.164 -2.105 -21.172 1 68.19 210 GLY B CA 1
ATOM 3486 C C . GLY B 1 210 ? -3.947 -2.996 -19.953 1 68.19 210 GLY B C 1
ATOM 3487 O O . GLY B 1 210 ? -4.82 -3.102 -19.094 1 68.19 210 GLY B O 1
ATOM 3488 N N . ASN B 1 211 ? -2.707 -3.762 -19.969 1 79.62 211 ASN B N 1
ATOM 3489 C CA . ASN B 1 211 ? -2.463 -4.613 -18.812 1 79.62 211 ASN B CA 1
ATOM 3490 C C . ASN B 1 211 ? -1.678 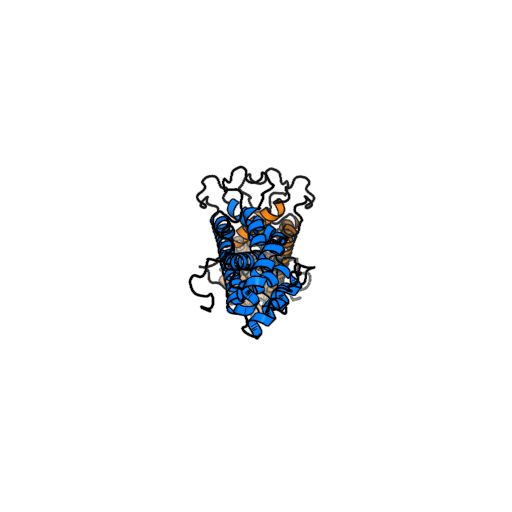-3.877 -17.734 1 79.62 211 ASN B C 1
ATOM 3492 O O . ASN B 1 211 ? -0.541 -3.461 -17.953 1 79.62 211 ASN B O 1
ATOM 3496 N N . PRO B 1 212 ? -2.246 -3.662 -16.656 1 81.81 212 PRO B N 1
ATOM 3497 C CA . PRO B 1 212 ? -1.592 -2.869 -15.609 1 81.81 212 PRO B CA 1
ATOM 3498 C C . PRO B 1 212 ? -0.293 -3.502 -15.117 1 81.81 212 PRO B C 1
ATOM 3500 O O . PRO B 1 212 ? 0.582 -2.801 -14.602 1 81.81 212 PRO B O 1
ATOM 3503 N N . PHE B 1 213 ? -0.134 -4.766 -15.312 1 89 213 PHE B N 1
ATOM 3504 C CA . PHE B 1 213 ? 1.074 -5.434 -14.844 1 89 213 PHE B CA 1
ATOM 3505 C C . PHE B 1 213 ? 2.244 -5.156 -15.781 1 89 213 PHE B C 1
ATOM 3507 O O . PHE B 1 213 ? 3.404 -5.289 -15.391 1 89 213 PHE B O 1
ATOM 3514 N N . GLY B 1 214 ? 1.896 -4.789 -17.031 1 85.38 214 GLY B N 1
ATOM 3515 C CA . GLY B 1 214 ? 2.945 -4.438 -17.969 1 85.38 214 GLY B CA 1
ATOM 3516 C C . GLY B 1 214 ? 3.449 -5.621 -18.766 1 85.38 214 GLY B C 1
ATOM 3517 O O . GLY B 1 214 ? 3.188 -6.773 -18.422 1 85.38 214 GLY B O 1
ATOM 3518 N N . THR B 1 215 ? 4.238 -5.375 -19.734 1 84.31 215 THR B N 1
ATOM 3519 C CA . THR B 1 215 ? 4.68 -6.371 -20.703 1 84.31 215 THR B CA 1
ATOM 3520 C C . THR B 1 215 ? 5.688 -7.328 -20.062 1 84.31 215 THR B C 1
ATOM 3522 O O . THR B 1 215 ? 5.66 -8.531 -20.328 1 84.31 215 THR B O 1
ATOM 3525 N N . ASP B 1 216 ? 6.535 -6.82 -19.234 1 86.38 216 ASP B N 1
ATOM 3526 C CA . ASP B 1 216 ? 7.574 -7.648 -18.625 1 86.38 216 ASP B CA 1
ATOM 3527 C C . ASP B 1 216 ? 6.969 -8.703 -17.703 1 86.38 216 ASP B C 1
ATOM 3529 O O . ASP B 1 216 ? 7.332 -9.875 -17.766 1 86.38 216 ASP B O 1
ATOM 3533 N N . VAL B 1 217 ? 6.031 -8.266 -16.922 1 91.38 217 VAL B N 1
ATOM 3534 C CA . VAL B 1 217 ? 5.379 -9.195 -15.992 1 91.38 217 VAL B CA 1
ATOM 3535 C C . VAL B 1 217 ? 4.555 -10.211 -16.781 1 91.38 217 VAL B C 1
ATOM 3537 O O . VAL B 1 217 ? 4.555 -11.398 -16.453 1 91.38 217 VAL B O 1
ATOM 3540 N N . LYS B 1 218 ? 3.934 -9.766 -17.828 1 91.12 218 LYS B N 1
ATOM 3541 C CA . LYS B 1 218 ? 3.143 -10.664 -18.672 1 91.12 218 LYS B CA 1
ATOM 3542 C C . LYS B 1 218 ? 4.016 -11.742 -19.297 1 91.12 218 LYS B C 1
ATOM 3544 O O . LYS B 1 218 ? 3.656 -12.922 -19.281 1 91.12 218 LYS B O 1
ATOM 3549 N N . ARG B 1 219 ? 5.09 -11.312 -19.781 1 92.19 219 ARG B N 1
ATOM 3550 C CA . ARG B 1 219 ? 6.012 -12.25 -20.406 1 92.19 219 ARG B CA 1
ATOM 3551 C C . ARG B 1 219 ? 6.531 -13.266 -19.406 1 92.19 219 ARG B C 1
ATOM 3553 O O . ARG B 1 219 ? 6.582 -14.461 -19.688 1 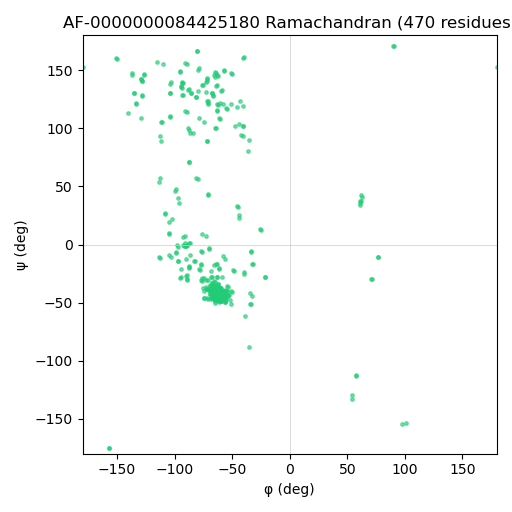92.19 219 ARG B O 1
ATOM 3560 N N . ALA B 1 220 ? 6.898 -12.82 -18.234 1 93.62 220 ALA B N 1
ATOM 3561 C CA . ALA B 1 220 ? 7.379 -13.711 -17.188 1 93.62 220 ALA B CA 1
ATOM 3562 C C . ALA B 1 220 ? 6.293 -14.695 -16.766 1 93.62 220 ALA B C 1
ATOM 3564 O O . ALA B 1 220 ? 6.57 -15.875 -16.547 1 93.62 220 ALA B O 1
ATOM 3565 N N . ALA B 1 221 ? 5.051 -14.141 -16.719 1 95.31 221 ALA B N 1
ATOM 3566 C CA . ALA B 1 221 ? 3.936 -14.984 -16.281 1 95.31 221 ALA B CA 1
ATOM 3567 C C . ALA B 1 221 ? 3.645 -16.078 -17.297 1 95.31 221 ALA B C 1
ATOM 3569 O O . ALA B 1 221 ? 3.225 -17.172 -16.938 1 95.31 221 ALA B O 1
ATOM 3570 N N . GLN B 1 222 ? 3.93 -15.844 -18.531 1 94.5 222 GLN B N 1
ATOM 3571 C CA . GLN B 1 222 ? 3.652 -16.797 -19.594 1 94.5 222 GLN B CA 1
ATOM 3572 C C . GLN B 1 222 ? 4.676 -17.922 -19.609 1 94.5 222 GLN B C 1
ATOM 3574 O O . GLN B 1 222 ? 4.438 -18.984 -20.203 1 94.5 222 GLN B O 1
ATOM 3579 N N . ASN B 1 223 ? 5.781 -17.688 -18.969 1 93.56 223 ASN B N 1
ATOM 3580 C CA . ASN B 1 223 ? 6.812 -18.719 -18.906 1 93.56 223 ASN B CA 1
ATOM 3581 C C . ASN B 1 223 ? 6.59 -19.656 -17.734 1 93.56 223 ASN B C 1
ATOM 3583 O O . ASN B 1 223 ? 7.43 -19.75 -16.844 1 93.56 223 ASN B O 1
ATOM 3587 N N . LEU B 1 224 ? 5.559 -20.469 -17.875 1 95.44 224 LEU B N 1
ATOM 3588 C CA . LEU B 1 224 ? 5.219 -21.422 -16.812 1 95.44 224 LEU B CA 1
ATOM 3589 C C . LEU B 1 224 ? 6.32 -22.453 -16.641 1 95.44 224 LEU B C 1
ATOM 3591 O O . LEU B 1 224 ? 6.996 -22.828 -17.609 1 95.44 224 LEU B O 1
ATOM 3595 N N . PRO B 1 225 ? 6.457 -22.891 -15.398 1 93.69 225 PRO B N 1
ATOM 3596 C CA . PRO B 1 225 ? 7.484 -23.906 -15.188 1 93.69 225 PRO B CA 1
ATOM 3597 C C . PRO B 1 225 ? 7.184 -25.203 -15.938 1 93.69 225 PRO B C 1
ATOM 3599 O O . PRO B 1 225 ? 6.023 -25.609 -16.031 1 93.69 225 PRO B O 1
ATOM 3602 N N . THR B 1 226 ? 8.188 -25.734 -16.547 1 89.31 226 THR B N 1
ATOM 3603 C CA . THR B 1 226 ? 8.07 -26.984 -17.281 1 89.31 226 THR B CA 1
ATOM 3604 C C . THR B 1 226 ? 9.266 -27.891 -17 1 89.31 226 THR B C 1
ATOM 3606 O O . THR B 1 226 ? 10.297 -27.438 -16.5 1 89.31 226 THR B O 1
ATOM 3609 N N . SER B 1 227 ? 8.945 -29.203 -17 1 79.88 227 SER B N 1
ATOM 3610 C CA . SER B 1 227 ? 10.016 -30.172 -16.797 1 79.88 227 SER B CA 1
ATOM 3611 C C . SER B 1 227 ? 10.891 -30.312 -18.031 1 79.88 227 SER B C 1
ATOM 3613 O O . SER B 1 227 ? 10.375 -30.469 -19.141 1 79.88 227 SER B O 1
ATOM 3615 N N . LEU B 1 228 ? 12.148 -29.703 -17.938 1 63.59 228 LEU B N 1
ATOM 3616 C CA . LEU B 1 228 ? 13.055 -29.938 -19.062 1 63.59 228 LEU B CA 1
ATOM 3617 C C . LEU B 1 228 ? 13.586 -31.375 -19.031 1 63.59 228 LEU B C 1
ATOM 3619 O O . LEU B 1 228 ? 13.75 -31.969 -17.969 1 63.59 228 LEU B O 1
ATOM 3623 N N . PRO B 1 229 ? 13.5 -32.031 -20.172 1 57.09 229 PRO B N 1
ATOM 3624 C CA . PRO B 1 229 ? 13.992 -33.406 -20.25 1 57.09 229 PRO B CA 1
ATOM 3625 C C . PRO B 1 229 ? 15.305 -33.625 -19.5 1 57.09 229 PRO B C 1
ATOM 3627 O O . PRO B 1 229 ? 16.203 -32.781 -19.594 1 57.09 229 PRO B O 1
ATOM 3630 N N . ASN B 1 230 ? 15.352 -34.031 -18.297 1 47.75 230 ASN B N 1
ATOM 3631 C CA . ASN B 1 230 ? 16.547 -34.469 -17.594 1 47.75 230 ASN B CA 1
ATOM 3632 C C . ASN B 1 230 ? 17.453 -35.312 -18.5 1 47.75 230 ASN B C 1
ATOM 3634 O O . ASN B 1 230 ? 17.016 -36.312 -19.062 1 47.75 230 ASN B O 1
ATOM 3638 N N . SER B 1 231 ? 18.469 -34.969 -19.062 1 42.22 231 SER B N 1
ATOM 3639 C CA . SER B 1 231 ? 19.469 -35.969 -19.438 1 42.22 231 SER B CA 1
ATOM 3640 C C . SER B 1 231 ? 19.562 -37.094 -18.406 1 42.22 231 SER B C 1
ATOM 3642 O O . SER B 1 231 ? 19.531 -38.281 -18.75 1 42.22 231 SER B O 1
ATOM 3644 N N . GLU B 1 232 ? 20.406 -37.031 -17.281 1 41.66 232 GLU B N 1
ATOM 3645 C CA . GLU B 1 232 ? 21.219 -38.031 -16.594 1 41.66 232 GLU B CA 1
ATOM 3646 C C . GLU B 1 232 ? 20.391 -38.75 -15.531 1 41.66 232 GLU B C 1
ATOM 3648 O O . GLU B 1 232 ? 20.891 -39.656 -14.852 1 41.66 232 GLU B O 1
ATOM 3653 N N . ILE B 1 233 ? 19.281 -38.312 -15 1 44.31 233 ILE B N 1
ATOM 3654 C CA . ILE B 1 233 ? 19.078 -38.812 -13.641 1 44.31 233 ILE B CA 1
ATOM 3655 C C . ILE B 1 233 ? 18.375 -40.156 -13.68 1 44.31 233 ILE B C 1
ATOM 3657 O O . ILE B 1 233 ? 17.859 -40.625 -12.664 1 44.31 233 ILE B O 1
ATOM 3661 N N . LEU B 1 234 ? 17.891 -40.625 -14.805 1 45.78 234 LEU B N 1
ATOM 3662 C CA . LEU B 1 234 ? 17.234 -41.906 -14.609 1 45.78 234 LEU B CA 1
ATOM 3663 C C . LEU B 1 234 ? 18.203 -42.938 -14 1 45.78 234 LEU B C 1
ATOM 3665 O O . LEU B 1 234 ? 19.391 -42.938 -14.344 1 45.78 234 LEU B O 1
ATOM 3669 N N . PRO B 1 235 ? 17.984 -43.5 -12.914 1 39.84 235 PRO B N 1
ATOM 3670 C CA . PRO B 1 235 ? 18.906 -44.562 -12.477 1 39.84 235 PRO B CA 1
ATOM 3671 C C . PRO B 1 235 ? 19.328 -45.469 -13.617 1 39.84 235 PRO B C 1
ATOM 3673 O O . PRO B 1 235 ? 18.516 -45.781 -14.508 1 39.84 235 PRO B O 1
ATOM 3676 N N . SER B 1 236 ? 20.703 -45.25 -14.203 1 35.22 236 SER B N 1
ATOM 3677 C CA . SER B 1 236 ? 21.25 -46.406 -14.938 1 35.22 236 SER B CA 1
ATOM 3678 C C . SER B 1 236 ? 20.844 -47.719 -14.297 1 35.22 236 SER B C 1
ATOM 3680 O O . SER B 1 236 ? 21.156 -47.969 -13.133 1 35.22 236 SER B O 1
ATOM 3682 N N . LYS B 1 237 ? 19.719 -48.375 -14.625 1 35.22 237 LYS B N 1
ATOM 3683 C CA . LYS B 1 237 ? 19.719 -49.812 -14.32 1 35.22 237 LYS B CA 1
ATOM 3684 C C . LYS B 1 237 ? 20.844 -50.531 -15.07 1 35.22 237 LYS B C 1
ATOM 3686 O O . LYS B 1 237 ? 21.156 -50.188 -16.203 1 35.22 237 LYS B O 1
#

Secondary structure (DSSP, 8-state):
-GGGGGS-S---HHHHHHHHHHHHHHT-HHHHHHHHHHHHHHHGGG--SS-SHHHHHHHHHHHHTT-HHHHHHHHHHHHHH--SSPP-TTS---HHHHHHHHHHHHHHHHHHHHHHHHHHHHHHHS-SSSTTS-TT--TTHHHHHHHHHHHHHHHTT-EEEEEE-TTS-GGG-PPEEEEE-TT--HHHHHHHHHT-----GGGSS--S-S-TTHHHHHHHHHS-------SS-S---/-GGGGG--SS--HHHHHHHHHHHHHHT-HHHHHHHHHHHHHHHGGG--SS-SHHHHHHHHHHHHTT-HHHHHHHHHHHHHH--SSPP-TTS---HHHHHHHHHHHHHHHHHHHHHHHHHHHHHHHS-SSSTTS-TT--TTHHHHHHHHHHHHHHHTT-EEEEEE-TTS-TT--PPEEEEE-TT--HHHHHHHHHT----SGGGSS--S-S-TTHHHHHHHHHS-------SS-S---